Protein AF-A0A6N2JWQ5-F1 (afdb_monomer_lite)

Radius of gyration: 43.94 Å; chains: 1; bounding box: 84×79×154 Å

Foldseek 3Di:
DPPPPDDPVDDVCVLQQNVVQVVDDWLFDDPDDDPVSLVVLQVLLCCQQQQNDDADPVNDPVVLSVCVSVVVAFSLVSSLCVCPDPVVCVQQPVQADLLLSQQSLCCRQLLWGDQAPVSSVVLVVQCVPPNDSSSNCCSSVDPSSCVPANGTTRDHHDLCDDDPPGDPLRNQVSSQQDRHDNDGNRDPPPSNYNRCVVCRVVVHRHDNDGHDPDPPPPPPPPPPPPVLVVCCVVLVAPPDDPPPPPPPPDPDPPCVVVVVVVQVVLCVVQVVDDWLFADDPDDVVSLVVLVVLLCCQQQQLDDDDPVRDPVVLSVCVSVVVAFLLVSSLVVCPDPVVCVQQPPQADLLLSVQSLCCRQVLWGDQAVVSSVVLVVCCVPPNDSVSSVCSSVDPSSCVPANRTTRHHRPLCDDDPPGDVQGVLVSCQCDVGPNDGNSDVPVSNYNRCPSCRLQVHGPDDDDNDRSVVSVCVSPDDPPPDDDDDDDDDPPPVVVVVVVLVVLLVVLVVLLVVLVVLLVVLVVLLVQLCVVVVHPDDLDPPPPPDDPPDDSVVSNVVSVVSSVSSVVSSVSSVVSSVSSVVVVVVVCCVPVVD

Secondary structure (DSSP, 8-state):
-------TT--HHHHHT-HHHHHSPPPB--SS--HHHHHHHHHHHHHHHTTT----GGGS-HHHHHHHHHTSS-HHHHHHHHHHSHHHIIIIITTS-HHHHHHHHHHHHSSS----HHHHHHHHHHHHHHHHHHHHHHHHHSHHHHHHHTTTBPP---TTS--TTS-HHHHHHHHHH---TT--S--TTTTT--SSHHHHTTT-PPP-PPPTT---TT---S--SSHHHHHHHHTT---SS---S--------TTHHHHHHHHHHTTHHHHHS---B--TT--HHHHHHHHHHHHHHHTTT----GGGS-HHHHHHHHTTSS-HHHHHHHHHHSHHHIIIIIITS-HHHHHHHHIIIIISS----HHHHHHHHHHHHHH-HHHHHHHHHTSHHHHHHTTTTBPP---TTS--TTS-HHHHHHHHHH---TT--S--GGGTT--SSHHHHHTT--SS------HHHHHHHHTS----S-----S--SSHHHHHHHHHHHHHHHHHHHHHHHHHHHHHHHHHHHHHHHHTT-------------TT--HHHHHHHHHHHHHHHHHHHHHHHHHHHHHHHHHHHHHHHHS--

Sequence (589 aa):
MVSTFINPLVNPEANLGVSRFDETAPIQLWQNHSESDVDLVIRAAYRQVLGNAHVMESERLTVAESQLKQRDISVREFVRQIALSEQYRARFFEPCPRMRSIELNFKHLLGRAPESAEEMADHAQLLDRGGFEMEINDYIDSDEYHDAFGEDTVPYYRGHKTQTGKKMVGFTHMFQLLRGSASSDKDPKHQNRSRLNSYILRNRPSAIAPLKGAPSQWQRPTAATDVNQLLSKVFGLRSGSPDLSFKPVAPKSANEPERQQQFYEAYQPFKETAPVEFCVGSSDADLEVMIRAVYRQVFGNAHVMESERLTIAESQFKRGELSVREFVRQLAKSDLYRSRFFDSCYRYRAIELNFKHLLGRAPDNFDEMRYHSSVLDNSGFETDIDTYIDSDEYQTAFGEAIVPYYRGLSTQNGQSMLEFTNMFQLLRSASSSDKNLATNNKPQLTRAIVQNSPYGKLKVSDTAAILAEVFKPKTSGIGQIQPWATSANFAAEQALRQTLLDQDLIIESLQKQLADLRPSASIGASYLKNSWQPSVVSVQGDASDSLLQQSDNQIEQIANLQAQIADARRYAAIGDARLNKWRSRVFNS

Structure (mmCIF, N/CA/C/O backbone):
data_AF-A0A6N2JWQ5-F1
#
_entry.id   AF-A0A6N2JWQ5-F1
#
loop_
_atom_site.group_PDB
_atom_site.id
_atom_site.type_symbol
_atom_site.label_atom_id
_atom_site.label_alt_id
_atom_site.label_comp_id
_atom_site.label_asym_id
_atom_site.label_entity_id
_atom_site.label_seq_id
_atom_site.pdbx_PDB_ins_code
_atom_site.Cartn_x
_atom_site.Cartn_y
_atom_site.Cartn_z
_atom_site.occupancy
_atom_site.B_iso_or_equiv
_atom_site.auth_seq_id
_atom_site.auth_comp_id
_atom_site.auth_asym_id
_atom_site.auth_atom_id
_atom_site.pdbx_PDB_model_num
ATOM 1 N N . MET A 1 1 ? 40.362 -28.262 -23.955 1.00 34.50 1 MET A N 1
ATOM 2 C CA . MET A 1 1 ? 38.900 -28.111 -23.806 1.00 34.50 1 MET A CA 1
ATOM 3 C C . MET A 1 1 ? 38.506 -28.659 -22.446 1.00 34.50 1 MET A C 1
ATOM 5 O O . MET A 1 1 ? 38.355 -29.863 -22.298 1.00 34.50 1 MET A O 1
ATOM 9 N N . VAL A 1 2 ? 38.455 -27.797 -21.430 1.00 29.52 2 VAL A N 1
ATOM 10 C CA . VAL A 1 2 ? 37.974 -28.185 -20.098 1.00 29.52 2 VAL A CA 1
ATOM 11 C C . VAL A 1 2 ? 36.460 -28.033 -20.134 1.00 29.52 2 VAL A C 1
ATOM 13 O O . VAL A 1 2 ? 35.951 -26.919 -20.149 1.00 29.52 2 VAL A O 1
ATOM 16 N N . SER A 1 3 ? 35.756 -29.157 -20.242 1.00 33.31 3 SER A N 1
ATOM 17 C CA . SER A 1 3 ? 34.302 -29.208 -20.117 1.00 33.31 3 SER A CA 1
ATOM 18 C C . SER A 1 3 ? 33.945 -29.020 -18.646 1.00 33.31 3 SER A C 1
ATOM 20 O O . SER A 1 3 ? 33.914 -29.979 -17.875 1.00 33.31 3 SER A O 1
ATOM 22 N N . THR A 1 4 ? 33.723 -27.777 -18.231 1.00 35.69 4 THR A N 1
ATOM 23 C CA . THR A 1 4 ? 33.098 -27.470 -16.947 1.00 35.69 4 THR A CA 1
ATOM 24 C C . THR A 1 4 ? 31.643 -27.928 -17.003 1.00 35.69 4 THR A C 1
ATOM 26 O O . THR A 1 4 ? 30.823 -27.349 -17.709 1.00 35.69 4 THR A O 1
ATOM 29 N N . PHE A 1 5 ? 31.315 -28.984 -16.258 1.00 33.91 5 PHE A N 1
ATOM 30 C CA . PHE A 1 5 ? 29.934 -29.335 -15.940 1.00 33.91 5 PHE A CA 1
ATOM 31 C C . PHE A 1 5 ? 29.319 -28.193 -15.117 1.00 33.91 5 PHE A C 1
ATOM 33 O O . PHE A 1 5 ? 29.537 -28.095 -13.911 1.00 33.91 5 PHE A O 1
ATOM 40 N N . ILE A 1 6 ? 28.589 -27.296 -15.781 1.00 38.66 6 ILE A N 1
ATOM 41 C CA . ILE A 1 6 ? 27.821 -26.229 -15.137 1.00 38.66 6 ILE A CA 1
ATOM 42 C C . ILE A 1 6 ? 26.465 -26.818 -14.750 1.00 38.66 6 ILE A C 1
ATOM 44 O O . ILE A 1 6 ? 25.701 -27.277 -15.595 1.00 38.66 6 ILE A O 1
ATOM 48 N N . ASN A 1 7 ? 26.183 -26.833 -13.450 1.00 32.38 7 ASN A N 1
ATOM 49 C CA . ASN A 1 7 ? 24.896 -27.240 -12.904 1.00 32.38 7 ASN A CA 1
ATOM 50 C C . ASN A 1 7 ? 23.816 -26.236 -13.375 1.00 32.38 7 ASN A C 1
ATOM 52 O O . ASN A 1 7 ? 23.900 -25.065 -12.998 1.00 32.38 7 ASN A O 1
ATOM 56 N N . PRO A 1 8 ? 22.802 -26.645 -14.164 1.00 42.97 8 PRO A N 1
ATOM 57 C CA . PRO A 1 8 ? 21.856 -25.728 -14.817 1.00 42.97 8 PRO A CA 1
ATOM 58 C C . PRO A 1 8 ? 20.959 -24.953 -13.841 1.00 42.97 8 PRO A C 1
ATOM 60 O O . PRO A 1 8 ? 20.249 -24.036 -14.243 1.00 42.97 8 PRO A O 1
ATOM 63 N N . LEU A 1 9 ? 20.977 -25.308 -12.554 1.00 41.50 9 LEU A N 1
ATOM 64 C CA . LEU A 1 9 ? 20.151 -24.671 -11.536 1.00 41.50 9 LEU A CA 1
ATOM 65 C C . LEU A 1 9 ? 20.774 -23.382 -10.968 1.00 41.50 9 LEU A C 1
ATOM 67 O O . LEU A 1 9 ? 20.024 -22.545 -10.482 1.00 41.50 9 LEU A O 1
ATOM 71 N N . VAL A 1 10 ? 22.097 -23.173 -11.042 1.00 49.62 10 VAL A N 1
ATOM 72 C CA . VAL A 1 10 ? 22.798 -22.060 -10.355 1.00 49.62 10 VAL A CA 1
ATOM 73 C C . VAL A 1 10 ? 23.472 -21.112 -11.357 1.00 49.62 10 VAL A C 1
ATOM 75 O O . VAL A 1 10 ? 24.680 -20.907 -11.312 1.00 49.62 10 VAL A O 1
ATOM 78 N N . ASN A 1 11 ? 22.707 -20.503 -12.268 1.00 56.25 11 ASN A N 1
ATOM 79 C CA . ASN A 1 11 ? 23.221 -19.400 -13.090 1.00 56.25 11 ASN A CA 1
ATOM 80 C C . ASN A 1 11 ? 22.750 -18.051 -12.512 1.00 56.25 11 ASN A C 1
ATOM 82 O O . ASN A 1 11 ? 21.566 -17.720 -12.634 1.00 56.25 11 ASN A O 1
ATOM 86 N N . PRO A 1 12 ? 23.630 -17.227 -11.897 1.00 62.50 12 PRO A N 1
ATOM 87 C CA . PRO A 1 12 ? 23.254 -15.890 -11.418 1.00 62.50 12 PRO A CA 1
ATOM 88 C C . PRO A 1 12 ? 22.726 -14.993 -12.552 1.00 62.50 12 PRO A C 1
ATOM 90 O O . PRO A 1 12 ? 21.883 -14.128 -12.320 1.00 62.50 12 PRO A O 1
ATOM 93 N N . GLU A 1 13 ? 23.145 -15.259 -13.788 1.00 59.66 13 GLU A N 1
ATOM 94 C CA . GLU A 1 13 ? 22.689 -14.606 -15.020 1.00 59.66 13 GLU A CA 1
ATOM 95 C C . GLU A 1 13 ? 21.200 -14.844 -15.318 1.00 59.66 13 GLU A C 1
ATOM 97 O O . GLU A 1 13 ? 20.513 -13.942 -15.806 1.00 59.66 13 GLU A O 1
ATOM 102 N N . ALA A 1 14 ? 20.668 -16.021 -14.965 1.00 62.78 14 ALA A N 1
ATOM 103 C CA . ALA A 1 14 ? 19.249 -16.336 -15.121 1.00 62.78 14 ALA A CA 1
ATOM 104 C C . ALA A 1 14 ? 18.383 -15.492 -14.167 1.00 62.78 14 ALA A C 1
ATOM 106 O O . ALA A 1 14 ? 17.343 -14.972 -14.566 1.00 62.78 14 ALA A O 1
ATOM 107 N N . ASN A 1 15 ? 18.858 -15.253 -12.936 1.00 65.19 15 ASN A N 1
ATOM 108 C CA . ASN A 1 15 ? 18.175 -14.397 -11.951 1.00 65.19 15 ASN A CA 1
ATOM 109 C C . ASN A 1 15 ? 18.124 -12.918 -12.372 1.00 65.19 15 ASN A C 1
ATOM 111 O O . ASN A 1 15 ? 17.235 -12.171 -11.951 1.00 65.19 15 ASN A O 1
ATOM 115 N N . LEU A 1 16 ? 19.086 -12.496 -13.194 1.00 70.12 16 LEU A N 1
ATOM 116 C CA . LEU A 1 16 ? 19.176 -11.153 -13.765 1.00 70.12 16 LEU A CA 1
ATOM 117 C C . LEU A 1 16 ? 18.479 -11.050 -15.139 1.00 70.12 16 LEU A C 1
ATOM 119 O O . LEU A 1 16 ? 18.297 -9.947 -15.652 1.00 70.12 16 LEU A O 1
ATOM 123 N N . GLY A 1 17 ? 18.054 -12.184 -15.715 1.00 72.44 17 GLY A N 1
ATOM 124 C CA . GLY A 1 17 ? 17.375 -12.302 -17.013 1.00 72.44 17 GLY A CA 1
ATOM 125 C C . GLY A 1 17 ? 18.240 -11.984 -18.222 1.00 72.44 17 GLY A C 1
ATOM 126 O O . GLY A 1 17 ? 17.690 -11.653 -19.278 1.00 72.44 17 GLY A O 1
ATOM 127 N N . VAL A 1 18 ? 19.562 -12.050 -18.062 1.00 77.62 18 VAL A N 1
ATOM 128 C CA . VAL A 1 18 ? 20.530 -11.722 -19.115 1.00 77.62 18 VAL A CA 1
ATOM 129 C C . VAL A 1 18 ? 21.064 -12.944 -19.858 1.00 77.62 18 VAL A C 1
ATOM 131 O O . VAL A 1 18 ? 21.584 -12.775 -20.953 1.00 77.62 18 VAL A O 1
ATOM 134 N N . SER A 1 19 ? 20.832 -14.161 -19.350 1.00 77.88 19 SER A N 1
ATOM 135 C CA . SER A 1 19 ? 21.347 -15.412 -19.938 1.00 77.88 19 SER A CA 1
ATOM 136 C C . SER A 1 19 ? 21.043 -15.560 -21.433 1.00 77.88 19 SER A C 1
ATOM 138 O O . SER A 1 19 ? 21.912 -15.913 -22.223 1.00 77.88 19 SER A O 1
ATOM 140 N N . ARG A 1 20 ? 19.831 -15.187 -21.860 1.00 79.00 20 ARG A N 1
ATOM 141 C CA . ARG A 1 20 ? 19.434 -15.266 -23.273 1.00 79.00 20 ARG A CA 1
ATOM 142 C C . ARG A 1 20 ? 20.288 -14.385 -24.188 1.00 79.00 20 ARG A C 1
ATOM 144 O O . ARG A 1 20 ? 20.441 -14.726 -25.350 1.00 79.00 20 ARG A O 1
ATOM 151 N N . PHE A 1 21 ? 20.806 -13.261 -23.694 1.00 80.31 21 PHE A N 1
ATOM 152 C CA . PHE A 1 21 ? 21.675 -12.385 -24.485 1.00 80.31 21 PHE A CA 1
ATOM 153 C C . PHE A 1 21 ? 23.090 -12.947 -24.627 1.00 80.31 21 PHE A C 1
ATOM 155 O O . PHE A 1 21 ? 23.766 -12.631 -25.599 1.00 80.31 21 PHE A O 1
ATOM 162 N N . ASP A 1 22 ? 23.528 -13.780 -23.681 1.00 76.38 22 ASP A N 1
ATOM 163 C CA . ASP A 1 22 ? 24.846 -14.418 -23.713 1.00 76.38 22 ASP A CA 1
ATOM 164 C C . ASP A 1 22 ? 24.864 -15.663 -24.599 1.00 76.38 22 ASP A C 1
ATOM 166 O O . ASP A 1 22 ? 25.875 -15.958 -25.231 1.00 76.38 22 ASP A O 1
ATOM 170 N N . GLU A 1 23 ? 23.727 -16.348 -24.690 1.00 78.50 23 GLU A N 1
ATOM 171 C CA . GLU A 1 23 ? 23.525 -17.505 -25.563 1.00 78.50 23 GLU A CA 1
ATOM 172 C C . GLU A 1 23 ? 23.331 -17.111 -27.038 1.00 78.50 23 GLU A C 1
ATOM 174 O O . GLU A 1 23 ? 23.655 -17.890 -27.936 1.00 78.50 23 GLU A O 1
ATOM 179 N N . THR A 1 24 ? 22.807 -15.913 -27.319 1.00 77.88 24 THR A N 1
ATOM 180 C CA . THR A 1 24 ? 22.607 -15.439 -28.696 1.00 77.88 24 THR A CA 1
ATOM 181 C C . THR A 1 24 ? 23.866 -14.783 -29.245 1.00 77.88 24 THR A C 1
ATOM 183 O O . THR A 1 24 ? 24.265 -13.715 -28.782 1.00 77.88 24 THR A O 1
ATOM 186 N N . ALA A 1 25 ? 24.452 -15.381 -30.282 1.00 83.50 25 ALA A N 1
ATOM 187 C CA . ALA A 1 25 ? 25.517 -14.749 -31.053 1.00 83.50 25 ALA A CA 1
ATOM 188 C C . ALA A 1 25 ? 25.023 -13.448 -31.726 1.00 83.50 25 ALA A C 1
ATOM 190 O O . ALA A 1 25 ? 23.840 -13.354 -32.078 1.00 83.50 25 ALA A O 1
ATOM 191 N N . PRO A 1 26 ? 25.904 -12.448 -31.915 1.00 86.88 26 PRO A N 1
ATOM 192 C CA . PRO A 1 26 ? 25.552 -11.222 -32.621 1.00 86.88 26 PRO A CA 1
ATOM 193 C C . PRO A 1 26 ? 25.086 -11.540 -34.046 1.00 86.88 26 PRO A C 1
ATOM 195 O O . PRO A 1 26 ? 25.704 -12.334 -34.756 1.00 86.88 26 PRO A O 1
ATOM 198 N N . ILE A 1 27 ? 23.978 -10.921 -34.454 1.00 90.00 27 ILE A N 1
ATOM 199 C CA . ILE A 1 27 ? 23.373 -11.130 -35.771 1.00 90.00 27 ILE A CA 1
ATOM 200 C C . ILE A 1 27 ? 24.045 -10.168 -36.752 1.00 90.00 27 ILE A C 1
ATOM 202 O O . ILE A 1 27 ? 23.968 -8.949 -36.588 1.00 90.00 27 ILE A O 1
ATOM 206 N N . GLN A 1 28 ? 24.712 -10.734 -37.753 1.00 89.25 28 GLN A N 1
ATOM 207 C CA . GLN A 1 28 ? 25.483 -10.016 -38.766 1.00 89.25 28 GLN A CA 1
ATOM 208 C C . GLN A 1 28 ? 24.945 -10.324 -40.157 1.00 89.25 28 GLN A C 1
ATOM 210 O O . GLN A 1 28 ? 24.523 -11.453 -40.410 1.00 89.25 28 GLN A O 1
ATOM 215 N N . LEU A 1 29 ? 24.997 -9.332 -41.045 1.00 87.31 29 LEU A N 1
ATOM 216 C CA . LEU A 1 29 ? 24.665 -9.475 -42.456 1.00 87.31 29 LEU A CA 1
ATOM 217 C C . LEU A 1 29 ? 25.938 -9.739 -43.286 1.00 87.31 29 LEU A C 1
ATOM 219 O O . LEU A 1 29 ? 26.639 -8.832 -43.707 1.00 87.31 29 LEU A O 1
ATOM 223 N N . TRP A 1 30 ? 26.235 -11.008 -43.533 1.00 80.25 30 TRP A N 1
ATOM 224 C CA . TRP A 1 30 ? 27.288 -11.509 -44.414 1.00 80.25 30 TRP A CA 1
ATOM 225 C C . TRP A 1 30 ? 26.936 -11.383 -45.908 1.00 80.25 30 TRP A C 1
ATOM 227 O O . TRP A 1 30 ? 25.782 -11.264 -46.325 1.00 80.25 30 TRP A O 1
ATOM 237 N N . GLN A 1 31 ? 27.954 -11.509 -46.762 1.00 76.88 31 GLN A N 1
ATOM 238 C CA . GLN A 1 31 ? 27.819 -11.335 -48.212 1.00 76.88 31 GLN A CA 1
ATOM 239 C C . GLN A 1 31 ? 26.945 -12.397 -48.916 1.00 76.88 31 GLN A C 1
ATOM 241 O O . GLN A 1 31 ? 26.410 -12.099 -49.979 1.00 76.88 31 GLN A O 1
ATOM 246 N N . ASN A 1 32 ? 26.692 -13.580 -48.342 1.00 74.62 32 ASN A N 1
ATOM 247 C CA . ASN A 1 32 ? 25.934 -14.668 -48.997 1.00 74.62 32 ASN A CA 1
ATOM 248 C C . ASN A 1 32 ? 24.755 -15.165 -48.137 1.00 74.62 32 ASN A C 1
ATOM 250 O O . ASN A 1 32 ? 24.790 -16.285 -47.632 1.00 74.62 32 ASN A O 1
ATOM 254 N N . HIS A 1 33 ? 23.722 -14.339 -47.954 1.00 72.94 33 HIS A N 1
ATOM 255 C CA . HIS A 1 33 ? 22.565 -14.672 -47.114 1.00 72.94 33 HIS A CA 1
ATOM 256 C C . HIS A 1 33 ? 21.334 -15.138 -47.886 1.00 72.94 33 HIS A C 1
ATOM 258 O O . HIS A 1 33 ? 21.075 -14.685 -48.999 1.00 72.94 33 HIS A O 1
ATOM 264 N N . SER A 1 34 ? 20.550 -15.995 -47.228 1.00 86.00 34 SER A N 1
ATOM 265 C CA . SER A 1 34 ? 19.170 -16.306 -47.605 1.00 86.00 34 SER A CA 1
ATOM 266 C C . SER A 1 34 ? 18.250 -15.121 -47.280 1.00 86.00 34 SER A C 1
ATOM 268 O O . SER A 1 34 ? 18.492 -14.389 -46.319 1.00 86.00 34 SER A O 1
ATOM 270 N N . GLU A 1 35 ? 17.147 -14.960 -48.017 1.00 86.50 35 GLU A N 1
ATOM 271 C CA . GLU A 1 35 ? 16.102 -13.966 -47.704 1.00 86.50 35 GLU A CA 1
ATOM 272 C C . GLU A 1 35 ? 15.582 -14.109 -46.262 1.00 86.50 35 GLU A C 1
ATOM 274 O O . GLU A 1 35 ? 15.281 -13.117 -45.598 1.00 86.50 35 GLU A O 1
ATOM 279 N N . SER A 1 36 ? 15.562 -15.342 -45.740 1.00 88.31 36 SER A N 1
ATOM 280 C CA . SER A 1 36 ? 15.205 -15.631 -44.348 1.00 88.31 36 SER A CA 1
ATOM 281 C C . SER A 1 36 ? 16.132 -14.964 -43.332 1.00 88.31 36 SER A C 1
ATOM 283 O O . SER A 1 36 ? 15.681 -14.566 -42.260 1.00 88.31 36 SER A O 1
ATOM 285 N N . ASP A 1 37 ? 17.419 -14.843 -43.652 1.00 89.44 37 ASP A N 1
ATOM 286 C CA . ASP A 1 37 ? 18.421 -14.289 -42.742 1.00 89.44 37 ASP A CA 1
ATOM 287 C C . ASP A 1 37 ? 18.315 -12.765 -42.704 1.00 89.44 37 ASP A C 1
ATOM 289 O O . ASP A 1 37 ? 18.398 -12.162 -41.634 1.00 89.44 37 ASP A O 1
ATOM 293 N N . VAL A 1 38 ? 18.034 -12.142 -43.853 1.00 91.19 38 VAL A N 1
ATOM 294 C CA . VAL A 1 38 ? 17.739 -10.704 -43.935 1.00 91.19 38 VAL A CA 1
ATOM 295 C C . VAL A 1 38 ? 16.487 -10.373 -43.121 1.00 91.19 38 VAL A C 1
ATOM 297 O O . VAL A 1 38 ? 16.479 -9.413 -42.354 1.00 91.19 38 VAL A O 1
ATOM 300 N N . ASP A 1 39 ? 15.447 -11.205 -43.198 1.00 92.25 39 ASP A N 1
ATOM 301 C CA . ASP A 1 39 ? 14.250 -11.036 -42.371 1.00 92.25 39 ASP A CA 1
ATOM 302 C C . ASP A 1 39 ? 14.549 -11.187 -40.864 1.00 92.25 39 ASP A C 1
ATOM 304 O O . ASP A 1 39 ? 13.935 -10.499 -40.041 1.00 92.25 39 ASP A O 1
ATOM 308 N N . LEU A 1 40 ? 15.498 -12.047 -40.469 1.00 92.44 40 LEU A N 1
ATOM 309 C CA . LEU A 1 40 ? 15.961 -12.142 -39.078 1.00 92.44 40 LEU A CA 1
ATOM 310 C C . LEU A 1 40 ? 16.704 -10.876 -38.635 1.00 92.44 40 LEU A C 1
ATOM 312 O O . LEU A 1 40 ? 16.440 -10.391 -37.533 1.00 92.44 40 LEU A O 1
ATOM 316 N N . VAL A 1 41 ? 17.569 -10.319 -39.488 1.00 93.88 41 VAL A N 1
ATOM 317 C CA . VAL A 1 41 ? 18.263 -9.038 -39.259 1.00 93.88 41 VAL A CA 1
ATOM 318 C C . VAL A 1 41 ? 17.248 -7.912 -39.063 1.00 93.88 41 VAL A C 1
ATOM 320 O O . VAL A 1 41 ? 17.322 -7.193 -38.068 1.00 93.88 41 VAL A O 1
ATOM 323 N N . ILE A 1 42 ? 16.244 -7.812 -39.941 1.00 93.94 42 ILE A N 1
ATOM 324 C CA . ILE A 1 42 ? 15.177 -6.803 -39.855 1.00 93.94 42 ILE A CA 1
ATOM 325 C C . ILE A 1 42 ? 14.434 -6.917 -38.518 1.00 93.94 42 ILE A C 1
ATOM 327 O O . ILE A 1 42 ? 14.283 -5.933 -37.789 1.00 93.94 42 ILE A O 1
ATOM 331 N N . ARG A 1 43 ? 13.999 -8.129 -38.149 1.00 92.25 43 ARG A N 1
ATOM 332 C CA . ARG A 1 43 ? 13.290 -8.365 -36.880 1.00 92.25 43 ARG A CA 1
ATOM 333 C C . ARG A 1 43 ? 14.164 -8.045 -35.669 1.00 92.25 43 ARG A C 1
ATOM 335 O O . ARG A 1 43 ? 13.663 -7.484 -34.694 1.00 92.25 43 ARG A O 1
ATOM 342 N N . ALA A 1 44 ? 15.446 -8.400 -35.712 1.00 92.44 44 ALA A N 1
ATOM 343 C CA . ALA A 1 44 ? 16.392 -8.106 -34.644 1.00 92.44 44 ALA A CA 1
ATOM 344 C C . ALA A 1 44 ? 16.625 -6.596 -34.491 1.00 92.44 44 ALA A C 1
ATOM 346 O O . ALA A 1 44 ? 16.571 -6.095 -33.367 1.00 92.44 44 ALA A O 1
ATOM 347 N N . ALA A 1 45 ? 16.790 -5.868 -35.599 1.00 94.38 45 ALA A N 1
ATOM 348 C CA . ALA A 1 45 ? 16.971 -4.419 -35.607 1.00 94.38 45 ALA A CA 1
ATOM 349 C C . ALA A 1 45 ? 15.757 -3.695 -35.010 1.00 94.38 45 ALA A C 1
ATOM 351 O O . ALA A 1 45 ? 15.912 -2.892 -34.090 1.00 94.38 45 ALA A O 1
ATOM 352 N N . TYR A 1 46 ? 14.536 -4.054 -35.426 1.00 94.38 46 TYR A N 1
ATOM 353 C CA . TYR A 1 46 ? 13.323 -3.506 -34.813 1.00 94.38 46 TYR A CA 1
ATOM 354 C C . TYR A 1 46 ? 13.216 -3.837 -33.327 1.00 94.38 46 TYR A C 1
ATOM 356 O O . TYR A 1 46 ? 12.889 -2.964 -32.523 1.00 94.38 46 TYR A O 1
ATOM 364 N N . ARG A 1 47 ? 13.516 -5.081 -32.933 1.00 91.75 47 ARG A N 1
ATOM 365 C CA . ARG A 1 47 ? 13.457 -5.495 -31.526 1.00 91.75 47 ARG A CA 1
ATOM 366 C C . ARG A 1 47 ? 14.432 -4.703 -30.657 1.00 91.75 47 ARG A C 1
ATOM 368 O O . ARG A 1 47 ? 14.074 -4.339 -29.538 1.00 91.75 47 ARG A O 1
ATOM 375 N N . GLN A 1 48 ? 15.634 -4.449 -31.159 1.00 92.38 48 GLN A N 1
ATOM 376 C CA . GLN A 1 48 ? 16.662 -3.699 -30.452 1.00 92.38 48 GLN A CA 1
ATOM 377 C C . GLN A 1 48 ? 16.297 -2.214 -30.336 1.00 92.38 48 GLN A C 1
ATOM 379 O O . GLN A 1 48 ? 16.210 -1.680 -29.222 1.00 92.38 48 GLN A O 1
ATOM 384 N N . VAL A 1 49 ? 16.070 -1.558 -31.480 1.00 94.56 49 VAL A N 1
ATOM 385 C CA . VAL A 1 49 ? 15.880 -0.104 -31.557 1.00 94.56 49 VAL A CA 1
ATOM 386 C C . VAL A 1 49 ? 14.563 0.297 -30.901 1.00 94.56 49 VAL A C 1
ATOM 388 O O . VAL A 1 49 ? 14.530 1.240 -30.124 1.00 94.56 49 VAL A O 1
ATOM 391 N N . LEU A 1 50 ? 13.483 -0.466 -31.098 1.00 92.12 50 LEU A N 1
ATOM 392 C CA . LEU A 1 50 ? 12.185 -0.166 -30.485 1.00 92.12 50 LEU A CA 1
ATOM 393 C C . LEU A 1 50 ? 11.998 -0.779 -29.087 1.00 92.12 50 LEU A C 1
ATOM 395 O O . LEU A 1 50 ? 10.870 -0.860 -28.594 1.00 92.12 50 LEU A O 1
ATOM 399 N N . GLY A 1 51 ? 13.073 -1.223 -28.427 1.00 86.62 51 GLY A N 1
ATOM 400 C CA . GLY A 1 51 ? 13.032 -1.619 -27.015 1.00 86.62 51 GLY A CA 1
ATOM 401 C C . GLY A 1 51 ? 12.088 -2.778 -26.716 1.00 86.62 51 GLY A C 1
ATOM 402 O O . GLY A 1 51 ? 11.349 -2.739 -25.726 1.00 86.62 51 GLY A O 1
ATOM 403 N N . ASN A 1 52 ? 12.069 -3.781 -27.599 1.00 87.88 52 ASN A N 1
ATOM 404 C CA . ASN A 1 52 ? 11.205 -4.959 -27.523 1.00 87.88 52 ASN A CA 1
ATOM 405 C C . ASN A 1 52 ? 9.700 -4.612 -27.453 1.00 87.88 52 ASN A C 1
ATOM 407 O O . ASN A 1 52 ? 8.907 -5.339 -26.855 1.00 87.88 52 ASN A O 1
ATOM 411 N N . ALA A 1 53 ? 9.299 -3.471 -28.020 1.00 84.00 53 ALA A N 1
ATOM 412 C CA . ALA A 1 53 ? 7.899 -3.132 -28.223 1.00 84.00 53 ALA A CA 1
ATOM 413 C C . ALA A 1 53 ? 7.332 -3.881 -29.437 1.00 84.00 53 ALA A C 1
ATOM 415 O O . ALA A 1 53 ? 8.029 -4.116 -30.423 1.00 84.00 53 ALA A O 1
ATOM 416 N N . HIS A 1 54 ? 6.046 -4.221 -29.384 1.00 83.56 54 HIS A N 1
ATOM 417 C CA . HIS A 1 54 ? 5.351 -4.765 -30.546 1.00 83.56 54 HIS A CA 1
ATOM 418 C C . HIS A 1 54 ? 5.267 -3.702 -31.653 1.00 83.56 54 HIS A C 1
ATOM 420 O O . HIS A 1 54 ? 4.970 -2.532 -31.383 1.00 83.56 54 HIS A O 1
ATOM 426 N N . VAL A 1 55 ? 5.573 -4.121 -32.880 1.00 85.88 55 VAL A N 1
ATOM 427 C CA . VAL A 1 55 ? 5.518 -3.299 -34.094 1.00 85.88 55 VAL A CA 1
ATOM 428 C C . VAL A 1 55 ? 4.374 -3.827 -34.942 1.00 85.88 55 VAL A C 1
ATOM 430 O O . VAL A 1 55 ? 4.332 -5.023 -35.237 1.00 85.88 55 VAL A O 1
ATOM 433 N N . MET A 1 56 ? 3.432 -2.957 -35.287 1.00 88.25 56 MET A N 1
ATOM 434 C CA . MET A 1 56 ? 2.318 -3.305 -36.170 1.00 88.25 56 MET A CA 1
ATOM 435 C C . MET A 1 56 ? 2.787 -3.307 -37.629 1.00 88.25 56 MET A C 1
ATOM 437 O O . MET A 1 56 ? 3.752 -2.630 -37.969 1.00 88.25 56 MET A O 1
ATOM 441 N N . GLU A 1 57 ? 2.096 -4.014 -38.524 1.00 88.12 57 GLU A N 1
ATOM 442 C CA . GLU A 1 57 ? 2.476 -4.055 -39.949 1.00 88.12 57 GLU A CA 1
ATOM 443 C C . GLU A 1 57 ? 2.470 -2.668 -40.605 1.00 88.12 57 GLU A C 1
ATOM 445 O O . GLU A 1 57 ? 3.364 -2.358 -41.386 1.00 88.12 57 GLU A O 1
ATOM 450 N N . SER A 1 58 ? 1.528 -1.801 -40.223 1.00 87.62 58 SER A N 1
ATOM 451 C CA . SER A 1 58 ? 1.464 -0.407 -40.682 1.00 87.62 58 SER A CA 1
ATOM 452 C C . SER A 1 58 ? 2.602 0.466 -40.153 1.00 87.62 58 SER A C 1
ATOM 454 O O . SER A 1 58 ? 2.862 1.533 -40.695 1.00 87.62 58 SER A O 1
ATOM 456 N N . GLU A 1 59 ? 3.251 0.045 -39.067 1.00 86.75 59 GLU A N 1
ATOM 457 C CA . GLU A 1 59 ? 4.404 0.730 -38.488 1.00 86.75 59 GLU A CA 1
ATOM 458 C C . GLU A 1 59 ? 5.722 0.223 -39.107 1.00 86.75 59 GLU A C 1
ATOM 460 O O . GLU A 1 59 ? 6.798 0.684 -38.756 1.00 86.75 59 GLU A O 1
ATOM 465 N N . ARG A 1 60 ? 5.714 -0.724 -40.045 1.00 91.25 60 ARG A N 1
ATOM 466 C CA . ARG A 1 60 ? 6.969 -1.183 -40.654 1.00 91.25 60 ARG A CA 1
ATOM 467 C C . ARG A 1 60 ? 7.431 -0.222 -41.745 1.00 91.25 60 ARG A C 1
ATOM 469 O O . ARG A 1 60 ? 6.638 0.260 -42.549 1.00 91.25 60 ARG A O 1
ATOM 476 N N . LEU A 1 61 ? 8.737 0.035 -41.794 1.00 92.94 61 LEU A N 1
ATOM 477 C CA . LEU A 1 61 ? 9.360 0.891 -42.805 1.00 92.94 61 LEU A CA 1
ATOM 478 C C . LEU A 1 61 ? 9.648 0.064 -44.064 1.00 92.94 61 LEU A C 1
ATOM 480 O O . LEU A 1 61 ? 10.778 -0.346 -44.312 1.00 92.94 61 LEU A O 1
ATOM 484 N N . THR A 1 62 ? 8.616 -0.191 -44.866 1.00 93.00 62 THR A N 1
ATOM 485 C CA . THR A 1 62 ? 8.687 -1.082 -46.042 1.00 93.00 62 THR A CA 1
ATOM 486 C C . THR A 1 62 ? 9.740 -0.666 -47.072 1.00 93.00 62 THR A C 1
ATOM 488 O O . THR A 1 62 ? 10.378 -1.526 -47.682 1.00 93.00 62 THR A O 1
ATOM 491 N N . VAL A 1 63 ? 9.961 0.642 -47.247 1.00 95.06 63 VAL A N 1
ATOM 492 C CA . VAL A 1 63 ? 10.990 1.186 -48.149 1.00 95.06 63 VAL A CA 1
ATOM 493 C C . VAL A 1 63 ? 12.389 0.815 -47.657 1.00 95.06 63 VAL A C 1
ATOM 495 O O . VAL A 1 63 ? 13.162 0.227 -48.409 1.00 95.06 63 VAL A O 1
ATOM 498 N N . ALA A 1 64 ? 12.677 1.081 -46.382 1.00 94.31 64 ALA A N 1
ATOM 499 C CA . ALA A 1 64 ? 13.951 0.762 -45.745 1.00 94.31 64 ALA A CA 1
ATOM 500 C C . ALA A 1 64 ? 14.225 -0.753 -45.752 1.00 94.31 64 ALA A C 1
ATOM 502 O O . ALA A 1 64 ? 15.330 -1.199 -46.051 1.00 94.31 64 ALA A O 1
ATOM 503 N N . GLU A 1 65 ? 13.197 -1.568 -45.491 1.00 94.62 65 GLU A N 1
ATOM 504 C CA . GLU A 1 65 ? 13.304 -3.029 -45.566 1.00 94.62 65 GLU A CA 1
ATOM 505 C C . GLU A 1 65 ? 13.641 -3.511 -46.983 1.00 94.62 65 GLU A C 1
ATOM 507 O O . GLU A 1 65 ? 14.463 -4.410 -47.152 1.00 94.62 65 GLU A O 1
ATOM 512 N N . SER A 1 66 ? 13.028 -2.909 -48.005 1.00 94.44 66 SER A N 1
ATOM 513 C CA . SER A 1 66 ? 13.288 -3.259 -49.406 1.00 94.44 66 SER A CA 1
ATOM 514 C C . SER A 1 66 ? 14.707 -2.876 -49.825 1.00 94.44 66 SER A C 1
ATOM 516 O O . SER A 1 66 ? 15.387 -3.683 -50.453 1.00 94.44 66 SER A O 1
ATOM 518 N N . GLN A 1 67 ? 15.177 -1.694 -49.414 1.00 94.38 67 GLN A N 1
ATOM 519 C CA . GLN A 1 67 ? 16.550 -1.240 -49.648 1.00 94.38 67 GLN A CA 1
ATOM 520 C C . GLN A 1 67 ? 17.576 -2.167 -48.982 1.00 94.38 67 GLN A C 1
ATOM 522 O O . GLN A 1 67 ? 18.578 -2.518 -49.601 1.00 94.38 67 GLN A O 1
ATOM 527 N N . LEU A 1 68 ? 17.316 -2.632 -47.752 1.00 92.31 68 LEU A N 1
ATOM 528 C CA . LEU A 1 68 ? 18.191 -3.593 -47.071 1.00 92.31 68 LEU A CA 1
ATOM 529 C C . LEU A 1 68 ? 18.198 -4.954 -47.791 1.00 92.31 68 LEU A C 1
ATOM 531 O O . LEU A 1 68 ? 19.254 -5.561 -47.959 1.00 92.31 68 LEU A O 1
ATOM 535 N N . LYS A 1 69 ? 17.034 -5.428 -48.259 1.00 91.19 69 LYS A N 1
ATOM 536 C CA . LYS A 1 69 ? 16.919 -6.674 -49.042 1.00 91.19 69 LYS A CA 1
ATOM 537 C C . LYS A 1 69 ? 17.678 -6.601 -50.366 1.00 91.19 69 LYS A C 1
ATOM 539 O O . LYS A 1 69 ? 18.291 -7.586 -50.765 1.00 91.19 69 LYS A O 1
ATOM 544 N N . GLN A 1 70 ? 17.659 -5.437 -51.011 1.00 90.38 70 GLN A N 1
ATOM 545 C CA . GLN A 1 70 ? 18.397 -5.156 -52.247 1.00 90.38 70 GLN A CA 1
ATOM 546 C C . GLN A 1 70 ? 19.882 -4.850 -52.004 1.00 90.38 70 GLN A C 1
ATOM 548 O O . GLN A 1 70 ? 20.671 -4.926 -52.941 1.00 90.38 70 GLN A O 1
ATOM 553 N N . ARG A 1 71 ? 20.270 -4.609 -50.742 1.00 85.94 71 ARG A N 1
ATOM 554 C CA . ARG A 1 71 ? 21.617 -4.216 -50.291 1.00 85.94 71 ARG A CA 1
ATOM 555 C C . ARG A 1 71 ? 22.070 -2.841 -50.773 1.00 85.94 71 ARG A C 1
ATOM 557 O O . ARG A 1 71 ? 23.267 -2.581 -50.859 1.00 85.94 71 ARG A O 1
ATOM 564 N N . ASP A 1 72 ? 21.119 -1.950 -51.018 1.00 91.56 72 ASP A N 1
ATOM 565 C CA . ASP A 1 72 ? 21.414 -0.547 -51.313 1.00 91.56 72 ASP A CA 1
ATOM 566 C C . ASP A 1 72 ? 21.876 0.207 -50.057 1.00 91.56 72 ASP A C 1
ATOM 568 O O . ASP A 1 72 ? 22.578 1.213 -50.148 1.00 91.56 72 ASP A O 1
ATOM 572 N N . ILE A 1 73 ? 21.485 -0.288 -48.877 1.00 93.81 73 ILE A N 1
ATOM 573 C CA . ILE A 1 73 ? 21.837 0.274 -47.571 1.00 93.81 73 ILE A CA 1
ATOM 574 C C . ILE A 1 73 ? 22.488 -0.781 -46.672 1.00 93.81 73 ILE A C 1
ATOM 576 O O . ILE A 1 73 ? 22.154 -1.967 -46.739 1.00 93.81 73 ILE A O 1
ATOM 580 N N . SER A 1 74 ? 23.392 -0.337 -45.797 1.00 94.12 74 SER A N 1
ATOM 581 C CA . SER A 1 74 ? 23.986 -1.177 -44.752 1.00 94.12 74 SER A CA 1
ATOM 582 C C . SER A 1 74 ? 23.055 -1.324 -43.546 1.00 94.12 74 SER A C 1
ATOM 584 O O . SER A 1 74 ? 22.081 -0.581 -43.389 1.00 94.12 74 SER A O 1
ATOM 586 N N . VAL A 1 75 ? 23.362 -2.264 -42.645 1.00 95.00 75 VAL A N 1
ATOM 587 C CA . VAL A 1 75 ? 22.584 -2.452 -41.407 1.00 95.00 75 VAL A CA 1
ATOM 588 C C . VAL A 1 75 ? 22.655 -1.201 -40.529 1.00 95.00 75 VAL A C 1
ATOM 590 O O . VAL A 1 75 ? 21.649 -0.818 -39.934 1.00 95.00 75 VAL A O 1
ATOM 593 N N . ARG A 1 76 ? 23.804 -0.512 -40.498 1.00 95.44 76 ARG A N 1
ATOM 594 C CA . ARG A 1 76 ? 23.949 0.787 -39.819 1.00 95.44 76 ARG A CA 1
ATOM 595 C C . ARG A 1 76 ? 22.981 1.833 -40.370 1.00 95.44 76 ARG A C 1
ATOM 597 O O . ARG A 1 76 ? 22.298 2.494 -39.591 1.00 95.44 76 ARG A O 1
ATOM 604 N N . GLU A 1 77 ? 22.906 1.974 -41.691 1.00 95.38 77 GLU A N 1
ATOM 605 C CA . GLU A 1 77 ? 21.997 2.936 -42.323 1.00 95.38 77 GLU A CA 1
ATOM 606 C C . GLU A 1 77 ? 20.531 2.564 -42.079 1.00 95.38 77 GLU A C 1
ATOM 608 O O . GLU A 1 77 ? 19.702 3.417 -41.775 1.00 95.38 77 GLU A O 1
ATOM 613 N N . PHE A 1 78 ? 20.213 1.272 -42.102 1.00 96.31 78 PHE A N 1
ATOM 614 C CA . PHE A 1 78 ? 18.881 0.795 -41.752 1.00 96.31 78 PHE A CA 1
ATOM 615 C C . PHE A 1 78 ? 18.505 1.123 -40.296 1.00 96.31 78 PHE A C 1
ATOM 617 O O . PHE A 1 78 ? 17.407 1.613 -40.032 1.00 96.31 78 PHE A O 1
ATOM 624 N N . VAL A 1 79 ? 19.424 0.932 -39.342 1.00 96.75 79 VAL A N 1
ATOM 625 C CA . VAL A 1 79 ? 19.235 1.333 -37.935 1.00 96.75 79 VAL A CA 1
ATOM 626 C C . VAL A 1 79 ? 19.042 2.845 -37.812 1.00 96.75 79 VAL A C 1
ATOM 628 O O . VAL A 1 79 ? 18.158 3.276 -37.067 1.00 96.75 79 VAL A O 1
ATOM 631 N N . ARG A 1 80 ? 19.801 3.645 -38.572 1.00 96.56 80 ARG A N 1
ATOM 632 C CA . ARG A 1 80 ? 19.650 5.107 -38.642 1.00 96.56 80 ARG A CA 1
ATOM 633 C C . ARG A 1 80 ? 18.246 5.501 -39.089 1.00 96.56 80 ARG A C 1
ATOM 635 O O . ARG A 1 80 ? 17.592 6.284 -38.405 1.00 96.56 80 ARG A O 1
ATOM 642 N N . GLN A 1 81 ? 17.739 4.899 -40.161 1.00 96.19 81 GLN A N 1
ATOM 643 C CA . GLN A 1 81 ? 16.384 5.162 -40.653 1.00 96.19 81 GLN A CA 1
ATOM 644 C C . GLN A 1 81 ? 15.294 4.759 -39.641 1.00 96.19 81 GLN A C 1
ATOM 646 O O . GLN A 1 81 ? 14.310 5.482 -39.484 1.00 96.19 81 GLN A O 1
ATOM 651 N N . ILE A 1 82 ? 15.467 3.653 -38.900 1.00 95.69 82 ILE A N 1
ATOM 652 C CA . ILE A 1 82 ? 14.530 3.276 -37.824 1.00 95.69 82 ILE A CA 1
ATOM 653 C C . ILE A 1 82 ? 14.573 4.296 -36.681 1.00 95.69 82 ILE A C 1
ATOM 655 O O . ILE A 1 82 ? 13.521 4.693 -36.177 1.00 95.69 82 ILE A O 1
ATOM 659 N N . ALA A 1 83 ? 15.762 4.724 -36.262 1.00 95.38 83 ALA A N 1
ATOM 660 C CA . ALA A 1 83 ? 15.928 5.651 -35.148 1.00 95.38 83 ALA A CA 1
ATOM 661 C C . ALA A 1 83 ? 15.380 7.055 -35.475 1.00 95.38 83 ALA A C 1
ATOM 663 O O . ALA A 1 83 ? 14.722 7.666 -34.635 1.00 95.38 83 ALA A O 1
ATOM 664 N N . LEU A 1 84 ? 15.572 7.529 -36.711 1.00 95.69 84 LEU A N 1
ATOM 665 C CA . LEU A 1 84 ? 15.036 8.806 -37.201 1.00 95.69 84 LEU A CA 1
ATOM 666 C C . LEU A 1 84 ? 13.530 8.769 -37.509 1.00 95.69 84 LEU A C 1
ATOM 668 O O . LEU A 1 84 ? 12.922 9.812 -37.742 1.00 95.69 84 LEU A O 1
ATOM 672 N N . SER A 1 85 ? 12.907 7.590 -37.506 1.00 94.50 85 SER A N 1
ATOM 673 C CA . SER A 1 85 ? 11.487 7.452 -37.820 1.00 94.50 85 SER A CA 1
ATOM 674 C C . SER A 1 85 ? 10.579 8.193 -36.831 1.00 94.50 85 SER A C 1
ATOM 676 O O . SER A 1 85 ? 10.837 8.275 -35.624 1.00 94.50 85 SER A O 1
ATOM 678 N N . GLU A 1 86 ? 9.426 8.645 -37.327 1.00 92.00 86 GLU A N 1
ATOM 679 C CA . GLU A 1 86 ? 8.383 9.258 -36.493 1.00 92.00 86 GLU A CA 1
ATOM 680 C C . GLU A 1 86 ? 7.896 8.318 -35.379 1.00 92.00 86 GLU A C 1
ATOM 682 O O . GLU A 1 86 ? 7.491 8.761 -34.308 1.00 92.00 86 GLU A O 1
ATOM 687 N N . GLN A 1 87 ? 7.982 7.005 -35.589 1.00 90.75 87 GLN A N 1
ATOM 688 C CA . GLN A 1 87 ? 7.537 6.003 -34.622 1.00 90.75 87 GLN A CA 1
ATOM 689 C C . GLN A 1 87 ? 8.457 5.923 -33.411 1.00 90.75 87 GLN A C 1
ATOM 691 O O . GLN A 1 87 ? 7.983 5.820 -32.277 1.00 90.75 87 GLN A O 1
ATOM 696 N N . TYR A 1 88 ? 9.771 5.965 -33.640 1.00 93.19 88 TYR A N 1
ATOM 697 C CA . TYR A 1 88 ? 10.735 6.020 -32.551 1.00 93.19 88 TYR A CA 1
ATOM 698 C C . TYR A 1 88 ? 10.556 7.329 -31.771 1.00 93.19 88 TYR A C 1
ATOM 700 O O . TYR A 1 88 ? 10.448 7.313 -30.541 1.00 93.19 88 TYR A O 1
ATOM 708 N N . ARG A 1 89 ? 10.402 8.448 -32.490 1.00 93.44 89 ARG A N 1
ATOM 709 C CA . ARG A 1 89 ? 10.149 9.776 -31.916 1.00 93.44 89 ARG A CA 1
ATOM 710 C C . ARG A 1 89 ? 8.886 9.815 -31.042 1.00 93.44 89 ARG A C 1
ATOM 712 O O . ARG A 1 89 ? 8.964 10.204 -29.876 1.00 93.44 89 ARG A O 1
ATOM 719 N N . ALA A 1 90 ? 7.751 9.337 -31.545 1.00 91.75 90 ALA A N 1
ATOM 720 C CA . ALA A 1 90 ? 6.480 9.317 -30.815 1.00 91.75 90 ALA A CA 1
ATOM 721 C C . ALA A 1 90 ? 6.506 8.411 -29.567 1.00 91.75 90 ALA A C 1
ATOM 723 O O . ALA A 1 90 ? 5.751 8.622 -28.618 1.00 91.75 90 ALA A O 1
ATOM 724 N N . ARG A 1 91 ? 7.366 7.381 -29.542 1.00 88.81 91 ARG A N 1
ATOM 725 C CA . ARG A 1 91 ? 7.465 6.437 -28.414 1.00 88.81 91 ARG A CA 1
ATOM 726 C C . ARG A 1 91 ? 8.449 6.885 -27.340 1.00 88.81 91 ARG A C 1
ATOM 728 O O . ARG A 1 91 ? 8.136 6.755 -26.157 1.00 88.81 91 ARG A O 1
ATOM 735 N N . PHE A 1 92 ? 9.628 7.364 -27.733 1.00 90.12 92 PHE A N 1
ATOM 736 C CA . PHE A 1 92 ? 10.751 7.555 -26.810 1.00 90.12 92 PHE A CA 1
ATOM 737 C C . PHE A 1 92 ? 11.208 8.999 -26.653 1.00 90.12 92 PHE A C 1
ATOM 739 O O . PHE A 1 92 ? 11.904 9.281 -25.678 1.00 90.12 92 PHE A O 1
ATOM 746 N N . PHE A 1 93 ? 10.808 9.902 -27.550 1.00 91.19 93 PHE A N 1
ATOM 747 C CA . PHE A 1 93 ? 11.181 11.312 -27.485 1.00 91.19 93 PHE A CA 1
ATOM 748 C C . PHE A 1 93 ? 10.034 12.179 -26.958 1.00 91.19 93 PHE A C 1
ATOM 750 O O . PHE A 1 93 ? 10.179 12.817 -25.923 1.00 91.19 93 PHE A O 1
ATOM 757 N N . GLU A 1 94 ? 8.865 12.149 -27.601 1.00 91.31 94 GLU A N 1
ATOM 758 C CA . GLU A 1 94 ? 7.740 13.034 -27.254 1.00 91.31 94 GLU A CA 1
ATOM 759 C C . GLU A 1 94 ? 7.148 12.810 -25.849 1.00 91.31 94 GLU A C 1
ATOM 761 O O . GLU A 1 94 ? 6.952 13.787 -25.123 1.00 91.31 94 GLU A O 1
ATOM 766 N N . PRO A 1 95 ? 6.874 11.567 -25.400 1.00 90.25 95 PRO A N 1
ATOM 767 C CA . PRO A 1 95 ? 6.278 11.334 -24.086 1.00 90.25 95 PRO A CA 1
ATOM 768 C C . PRO A 1 95 ? 7.322 11.235 -22.964 1.00 90.25 95 PRO A C 1
ATOM 770 O O . PRO A 1 95 ? 6.961 10.971 -21.812 1.00 90.25 95 PRO A O 1
ATOM 773 N N . CYS A 1 96 ? 8.613 11.359 -23.280 1.00 88.31 96 CYS A N 1
ATOM 774 C CA . CYS A 1 96 ? 9.705 11.159 -22.339 1.00 88.31 96 CYS A CA 1
ATOM 775 C C . CYS A 1 96 ? 10.389 12.488 -21.998 1.00 88.31 96 CYS A C 1
ATOM 777 O O . CYS A 1 96 ? 10.624 13.318 -22.869 1.00 88.31 96 CYS A O 1
ATOM 779 N N . PRO A 1 97 ? 10.798 12.696 -20.737 1.00 90.81 97 PRO A N 1
ATOM 780 C CA . PRO A 1 97 ? 11.680 13.799 -20.399 1.00 90.81 97 PRO A CA 1
ATOM 781 C C . PRO A 1 97 ? 13.057 13.599 -21.047 1.00 90.81 97 PRO A C 1
ATOM 783 O O . PRO A 1 97 ? 13.535 12.470 -21.160 1.00 90.81 97 PRO A O 1
ATOM 786 N N . ARG A 1 98 ? 13.745 14.704 -21.355 1.00 91.38 98 ARG A N 1
ATOM 787 C CA . ARG A 1 98 ? 15.058 14.725 -22.031 1.00 91.38 98 ARG A CA 1
ATOM 788 C C . ARG A 1 98 ? 16.083 13.728 -21.476 1.00 91.38 98 ARG A C 1
ATOM 790 O O . ARG A 1 98 ? 16.711 12.982 -22.208 1.00 91.38 98 ARG A O 1
ATOM 797 N N . MET A 1 99 ? 16.238 13.661 -20.154 1.00 92.81 99 MET A N 1
ATOM 798 C CA . MET A 1 99 ? 17.216 12.739 -19.553 1.00 92.81 99 MET A CA 1
ATOM 799 C C . MET A 1 99 ? 16.829 11.266 -19.738 1.00 92.81 99 MET A C 1
ATOM 801 O O . MET A 1 99 ? 17.696 10.402 -19.758 1.00 92.81 99 MET A O 1
ATOM 805 N N . ARG A 1 100 ? 15.533 10.962 -19.869 1.00 92.44 100 ARG A N 1
ATOM 806 C CA . ARG A 1 100 ? 15.062 9.602 -20.141 1.00 92.44 100 ARG A CA 1
ATOM 807 C C . ARG A 1 100 ? 15.267 9.220 -21.605 1.00 92.44 100 ARG A C 1
ATOM 809 O O . ARG A 1 100 ? 15.630 8.073 -21.843 1.00 92.44 100 ARG A O 1
ATOM 816 N N . SER A 1 101 ? 15.030 10.134 -22.549 1.00 92.94 101 SER A N 1
ATOM 817 C CA . SER A 1 101 ? 15.260 9.859 -23.974 1.00 92.94 101 SER A CA 1
ATOM 818 C C . SER A 1 101 ? 16.737 9.564 -24.231 1.00 92.94 101 SER A C 1
ATOM 820 O O . SER A 1 101 ? 17.043 8.532 -24.813 1.00 92.94 101 SER A O 1
ATOM 822 N N . ILE A 1 102 ? 17.641 10.365 -23.657 1.00 95.00 102 ILE A N 1
ATOM 823 C CA . ILE A 1 102 ? 19.094 10.143 -23.733 1.00 95.00 102 ILE A CA 1
ATOM 824 C C . ILE A 1 102 ? 19.473 8.767 -23.149 1.00 95.00 102 ILE A C 1
ATOM 826 O O . ILE A 1 102 ? 20.143 7.976 -23.807 1.00 95.00 102 ILE A O 1
ATOM 830 N N . GLU A 1 103 ? 18.994 8.414 -21.944 1.00 94.00 103 GLU A N 1
ATOM 831 C CA . GLU A 1 103 ? 19.230 7.082 -21.344 1.00 94.00 103 GLU A CA 1
ATOM 832 C C . GLU A 1 103 ? 18.791 5.925 -22.262 1.00 94.00 103 GLU A C 1
ATOM 834 O O . GLU A 1 103 ? 19.438 4.876 -22.302 1.00 94.00 103 GLU A O 1
ATOM 839 N N . LEU A 1 104 ? 17.663 6.095 -22.955 1.00 93.69 104 LEU A N 1
ATOM 840 C CA . LEU A 1 104 ? 17.124 5.102 -23.877 1.00 93.69 104 LEU A CA 1
ATOM 841 C C . LEU A 1 104 ? 17.913 5.050 -25.186 1.00 93.69 104 LEU A C 1
ATOM 843 O O . LEU A 1 104 ? 18.189 3.951 -25.651 1.00 93.69 104 LEU A O 1
ATOM 847 N N . ASN A 1 105 ? 18.352 6.186 -25.728 1.00 94.94 105 ASN A N 1
ATOM 848 C CA . ASN A 1 105 ? 19.188 6.245 -26.930 1.00 94.94 105 ASN A CA 1
ATOM 849 C C . ASN A 1 105 ? 20.497 5.464 -26.729 1.00 94.94 105 ASN A C 1
ATOM 851 O O . ASN A 1 105 ? 20.815 4.581 -27.527 1.00 94.94 105 ASN A O 1
ATOM 855 N N . PHE A 1 106 ? 21.182 5.669 -25.597 1.00 95.31 106 PHE A N 1
ATOM 856 C CA . PHE A 1 106 ? 22.359 4.873 -25.217 1.00 95.31 106 PHE A CA 1
ATOM 857 C C . PHE A 1 106 ? 22.066 3.367 -25.166 1.00 95.31 106 PHE A C 1
ATOM 859 O O . PHE A 1 106 ? 22.870 2.546 -25.618 1.00 95.31 106 PHE A O 1
ATOM 866 N N . LYS A 1 107 ? 20.894 2.990 -24.645 1.00 94.19 107 LYS A N 1
ATOM 867 C CA . LYS A 1 107 ? 20.476 1.588 -24.574 1.00 94.19 107 LYS A CA 1
ATOM 868 C C . LYS A 1 107 ? 20.177 1.005 -25.959 1.00 94.19 107 LYS A C 1
ATOM 870 O O . LYS A 1 107 ? 20.592 -0.119 -26.230 1.00 94.19 107 LYS A O 1
ATOM 875 N N . HIS A 1 108 ? 19.419 1.712 -26.790 1.00 94.00 108 HIS A N 1
ATOM 876 C CA . HIS A 1 108 ? 18.922 1.216 -28.073 1.00 94.00 108 HIS A CA 1
ATOM 877 C C . HIS A 1 108 ? 20.022 1.173 -29.133 1.00 94.00 108 HIS A C 1
ATOM 879 O O . HIS A 1 108 ? 20.175 0.145 -29.791 1.00 94.00 108 HIS A O 1
ATOM 885 N N . LEU A 1 109 ? 20.815 2.243 -29.247 1.00 95.56 109 LEU A N 1
ATOM 886 C CA . LEU A 1 109 ? 21.813 2.414 -30.306 1.00 95.56 109 LEU A CA 1
ATOM 887 C C . LEU A 1 109 ? 23.181 1.847 -29.915 1.00 95.56 109 LEU A C 1
ATOM 889 O O . LEU A 1 109 ? 23.758 1.071 -30.667 1.00 95.56 109 LEU A O 1
ATOM 893 N N . LEU A 1 110 ? 23.680 2.168 -28.717 1.00 94.31 110 LEU A N 1
ATOM 894 C CA . LEU A 1 110 ? 25.013 1.735 -28.267 1.00 94.31 110 LEU A CA 1
ATOM 895 C C . LEU A 1 110 ? 24.991 0.451 -27.424 1.00 94.31 110 LEU A C 1
ATOM 897 O O . LEU A 1 110 ? 26.035 -0.129 -27.116 1.00 94.31 110 LEU A O 1
ATOM 901 N N . GLY A 1 111 ? 23.809 -0.011 -27.010 1.00 92.25 111 GLY A N 1
ATOM 902 C CA . GLY A 1 111 ? 23.671 -1.224 -26.207 1.00 92.25 111 GLY A CA 1
ATOM 903 C C . GLY A 1 111 ? 24.282 -1.114 -24.805 1.00 92.25 111 GLY A C 1
ATOM 904 O O . GLY A 1 111 ? 24.524 -2.143 -24.163 1.00 92.25 111 GLY A O 1
ATOM 905 N N . ARG A 1 112 ? 24.554 0.100 -24.311 1.00 93.06 112 ARG A N 1
ATOM 906 C CA . ARG A 1 112 ? 25.160 0.367 -22.994 1.00 93.06 112 ARG A CA 1
ATOM 907 C C . ARG A 1 112 ? 24.362 1.410 -22.206 1.00 93.06 112 ARG A C 1
ATOM 909 O O . ARG A 1 112 ? 23.413 1.992 -22.714 1.00 93.06 112 ARG A O 1
ATOM 916 N N . ALA A 1 113 ? 24.706 1.598 -20.936 1.00 94.38 113 ALA A N 1
ATOM 917 C CA . ALA A 1 113 ? 24.201 2.719 -20.149 1.00 94.38 113 ALA A CA 1
ATOM 918 C C . ALA A 1 113 ? 25.210 3.884 -20.213 1.00 94.38 113 ALA A C 1
ATOM 920 O O . ALA A 1 113 ? 26.405 3.619 -20.389 1.00 94.38 113 ALA A O 1
ATOM 921 N N . PRO A 1 114 ? 24.760 5.141 -20.059 1.00 93.69 114 PRO A N 1
ATOM 922 C CA . PRO A 1 114 ? 25.664 6.283 -19.920 1.00 93.69 114 PRO A CA 1
ATOM 923 C C . PRO A 1 114 ? 26.565 6.116 -18.689 1.00 93.69 114 PRO A C 1
ATOM 925 O O . PRO A 1 114 ? 26.109 5.680 -17.629 1.00 93.69 114 PRO A O 1
ATOM 928 N N . GLU A 1 115 ? 27.850 6.444 -18.828 1.00 88.81 115 GLU A N 1
ATOM 929 C CA . GLU A 1 115 ? 28.855 6.206 -17.783 1.00 88.81 115 GLU A CA 1
ATOM 930 C C . GLU A 1 115 ? 29.125 7.438 -16.916 1.00 88.81 115 GLU A C 1
ATOM 932 O O . GLU A 1 115 ? 29.494 7.305 -15.745 1.00 88.81 115 GLU A O 1
ATOM 937 N N . SER A 1 116 ? 28.977 8.634 -17.492 1.00 90.50 116 SER A N 1
ATOM 938 C CA . SER A 1 116 ? 29.289 9.913 -16.851 1.00 90.50 116 SER A CA 1
ATOM 939 C C . SER A 1 116 ? 28.148 10.913 -17.009 1.00 90.50 116 SER A C 1
ATOM 941 O O . SER A 1 116 ? 27.352 10.844 -17.944 1.00 90.50 116 SER A O 1
ATOM 943 N N . ALA A 1 117 ? 28.099 11.881 -16.093 1.00 92.56 117 ALA A N 1
ATOM 944 C CA . ALA A 1 117 ? 27.211 13.032 -16.221 1.00 92.56 117 ALA A CA 1
ATOM 945 C C . ALA A 1 117 ? 27.625 13.945 -17.385 1.00 92.56 117 ALA A C 1
ATOM 947 O O . ALA A 1 117 ? 26.771 14.628 -17.937 1.00 92.56 117 ALA A O 1
ATOM 948 N N . GLU A 1 118 ? 28.907 13.925 -17.760 1.00 92.38 118 GLU A N 1
ATOM 949 C CA . GLU A 1 118 ? 29.456 14.674 -18.897 1.00 92.38 118 GLU A CA 1
ATOM 950 C C . GLU A 1 118 ? 28.855 14.181 -20.218 1.00 92.38 118 GLU A C 1
ATOM 952 O O . GLU A 1 118 ? 28.230 14.978 -20.903 1.00 92.38 118 GLU A O 1
ATOM 957 N N . GLU A 1 119 ? 28.879 12.866 -20.491 1.00 91.88 119 GLU A N 1
ATOM 958 C CA . GLU A 1 119 ? 28.248 12.285 -21.694 1.00 91.88 119 GLU A CA 1
ATOM 959 C C . GLU A 1 119 ? 26.768 12.700 -21.806 1.00 91.88 119 GLU A C 1
ATOM 961 O O . GLU A 1 119 ? 26.294 13.122 -22.858 1.00 91.88 119 GLU A O 1
ATOM 966 N N . MET A 1 120 ? 26.018 12.630 -20.698 1.00 93.81 120 MET A N 1
ATOM 967 C CA . MET A 1 120 ? 24.614 13.054 -20.692 1.00 93.81 120 MET A CA 1
ATOM 968 C C . MET A 1 120 ? 24.445 14.555 -20.940 1.00 93.81 120 MET A C 1
ATOM 970 O O . MET A 1 120 ? 23.452 14.962 -21.541 1.00 93.81 120 MET A O 1
ATOM 974 N N . ALA A 1 121 ? 25.368 15.378 -20.443 1.00 94.38 121 ALA A N 1
ATOM 975 C CA . ALA A 1 121 ? 25.343 16.817 -20.656 1.00 94.38 121 ALA A CA 1
ATOM 976 C C . ALA A 1 121 ? 25.674 17.171 -22.112 1.00 94.38 121 ALA A C 1
ATOM 978 O O . ALA A 1 121 ? 25.028 18.060 -22.664 1.00 94.38 121 ALA A O 1
ATOM 979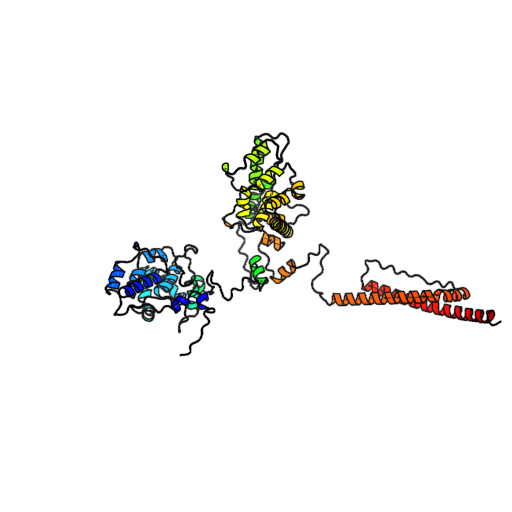 N N . ASP A 1 122 ? 26.609 16.460 -22.740 1.00 94.88 122 ASP A N 1
ATOM 980 C CA . ASP A 1 122 ? 27.023 16.690 -24.124 1.00 94.88 122 ASP A CA 1
ATOM 981 C C . ASP A 1 122 ? 25.883 16.385 -25.101 1.00 94.88 122 ASP A C 1
ATOM 983 O O . ASP A 1 122 ? 25.500 17.255 -25.885 1.00 94.88 122 ASP A O 1
ATOM 987 N N . HIS A 1 123 ? 25.229 15.224 -24.978 1.00 94.75 123 HIS A N 1
ATOM 988 C CA . HIS A 1 123 ? 24.057 14.909 -25.809 1.00 94.75 123 HIS A CA 1
ATOM 989 C C . HIS A 1 123 ? 22.866 15.827 -25.517 1.00 94.75 123 HIS A C 1
ATOM 991 O O . HIS A 1 123 ? 22.132 16.206 -26.428 1.00 94.75 123 HIS A O 1
ATOM 997 N N . ALA A 1 124 ? 22.694 16.263 -24.264 1.00 94.56 124 ALA A N 1
ATOM 998 C CA . ALA A 1 124 ? 21.676 17.252 -23.931 1.00 94.56 124 ALA A CA 1
ATOM 999 C C . ALA A 1 124 ? 21.929 18.598 -24.636 1.00 94.56 124 ALA A C 1
ATOM 1001 O O . ALA A 1 124 ? 20.979 19.202 -25.131 1.00 94.56 124 ALA A O 1
ATOM 1002 N N . GLN A 1 125 ? 23.187 19.044 -24.721 1.00 95.75 125 GLN A N 1
ATOM 1003 C CA . GLN A 1 125 ? 23.563 20.239 -25.483 1.00 95.75 125 GLN A CA 1
ATOM 1004 C C . GLN A 1 125 ? 23.410 20.034 -26.991 1.00 95.75 125 GLN A C 1
ATOM 1006 O O . GLN A 1 125 ? 23.036 20.967 -27.700 1.00 95.75 125 GLN A O 1
ATOM 1011 N N . LEU A 1 126 ? 23.708 18.838 -27.493 1.00 95.00 126 LEU A N 1
ATOM 1012 C CA . LEU A 1 126 ? 23.592 18.527 -28.911 1.00 95.00 126 LEU A CA 1
ATOM 1013 C C . LEU A 1 126 ? 22.129 18.559 -29.362 1.00 95.00 126 LEU A C 1
ATOM 1015 O O . LEU A 1 126 ? 21.817 19.187 -30.374 1.00 95.00 126 LEU A O 1
ATOM 1019 N N . LEU A 1 127 ? 21.227 18.019 -28.538 1.00 94.06 127 LEU A N 1
ATOM 1020 C CA . LEU A 1 127 ? 19.785 18.139 -28.734 1.00 94.06 127 LEU A CA 1
ATOM 1021 C C . LEU A 1 127 ? 19.323 19.608 -28.727 1.00 94.06 127 LEU A C 1
ATOM 1023 O O . LEU A 1 127 ? 18.502 19.989 -29.559 1.00 94.06 127 LEU A O 1
ATOM 1027 N N . ASP A 1 128 ? 19.869 20.445 -27.836 1.00 94.19 128 ASP A N 1
ATOM 1028 C CA . ASP A 1 128 ? 19.524 21.874 -27.771 1.00 94.19 128 ASP A CA 1
ATOM 1029 C C . ASP A 1 128 ? 19.973 22.644 -29.031 1.00 94.19 128 ASP A C 1
ATOM 1031 O O . ASP A 1 128 ? 19.324 23.612 -29.429 1.00 94.19 128 ASP A O 1
ATOM 1035 N N . ARG A 1 129 ? 21.075 22.228 -29.671 1.00 94.88 129 ARG A N 1
ATOM 1036 C CA . ARG A 1 129 ? 21.630 22.882 -30.871 1.00 94.88 129 ARG A CA 1
ATOM 1037 C C . ARG A 1 129 ? 20.991 22.399 -32.169 1.00 94.88 129 ARG A C 1
ATOM 1039 O O . ARG A 1 129 ? 20.689 23.209 -33.039 1.00 94.88 129 ARG A O 1
ATOM 1046 N N . GLY A 1 130 ? 20.880 21.083 -32.322 1.00 86.88 130 GLY A N 1
ATOM 1047 C CA . GLY A 1 130 ? 20.609 20.421 -33.598 1.00 86.88 130 GLY A CA 1
ATOM 1048 C C . GLY A 1 130 ? 19.318 19.609 -33.628 1.00 86.88 130 GLY A C 1
ATOM 1049 O O . GLY A 1 130 ? 18.992 19.019 -34.656 1.00 86.88 130 GLY A O 1
ATOM 1050 N N . GLY A 1 131 ? 18.578 19.570 -32.519 1.00 91.69 131 GLY A N 1
ATOM 1051 C CA . GLY A 1 131 ? 17.365 18.777 -32.402 1.00 91.69 131 GLY A CA 1
ATOM 1052 C C . GLY A 1 131 ? 17.626 17.270 -32.414 1.00 91.69 131 GLY A C 1
ATOM 1053 O O . GLY A 1 131 ? 18.739 16.788 -32.214 1.00 91.69 131 GLY A O 1
ATOM 1054 N N . PHE A 1 132 ? 16.545 16.524 -32.617 1.00 93.06 132 PHE A N 1
ATOM 1055 C CA . PHE A 1 132 ? 16.503 15.071 -32.456 1.00 93.06 132 PHE A CA 1
ATOM 1056 C C . PHE A 1 132 ? 17.356 14.307 -33.484 1.00 93.06 132 PHE A C 1
ATOM 1058 O O . PHE A 1 132 ? 18.014 13.332 -33.136 1.00 93.06 132 PHE A O 1
ATOM 1065 N N . GLU A 1 133 ? 17.376 14.758 -34.739 1.00 94.88 133 GLU A N 1
ATOM 1066 C CA . GLU A 1 133 ? 18.090 14.062 -35.817 1.00 94.88 133 GLU A CA 1
ATOM 1067 C C . GLU A 1 133 ? 19.607 14.134 -35.633 1.00 94.88 133 GLU A C 1
ATOM 1069 O O . GLU A 1 133 ? 20.304 13.133 -35.780 1.00 94.88 133 GLU A O 1
ATOM 1074 N N . MET A 1 134 ? 20.108 15.307 -35.234 1.00 95.12 134 MET A N 1
ATOM 1075 C CA . MET A 1 134 ? 21.522 15.502 -34.928 1.00 95.12 134 MET A CA 1
ATOM 1076 C C . MET A 1 134 ? 21.963 14.640 -33.743 1.00 95.12 134 MET A C 1
ATOM 1078 O O . MET A 1 134 ? 23.034 14.047 -33.806 1.00 95.12 134 MET A O 1
ATOM 1082 N N . GLU A 1 135 ? 21.130 14.525 -32.699 1.00 95.00 135 GLU A N 1
ATOM 1083 C CA . GLU A 1 135 ? 21.409 13.649 -31.550 1.00 95.00 135 GLU A CA 1
ATOM 1084 C C . GLU A 1 135 ? 21.580 12.189 -31.976 1.00 95.00 135 GLU A C 1
ATOM 1086 O O . GLU A 1 135 ? 22.524 11.528 -31.556 1.00 95.00 135 GLU A O 1
ATOM 1091 N N . ILE A 1 136 ? 20.704 11.689 -32.848 1.00 96.69 136 ILE A N 1
ATOM 1092 C CA . ILE A 1 136 ? 20.769 10.304 -33.327 1.00 96.69 136 ILE A CA 1
ATOM 1093 C C . ILE A 1 136 ? 21.967 10.061 -34.237 1.00 96.69 136 ILE A C 1
ATOM 1095 O O . ILE A 1 136 ? 22.624 9.026 -34.107 1.00 96.69 136 ILE A O 1
ATOM 1099 N N . ASN A 1 137 ? 22.252 10.990 -35.147 1.00 96.12 137 ASN A N 1
ATOM 1100 C CA . ASN A 1 137 ? 23.382 10.847 -36.055 1.00 96.12 137 ASN A CA 1
ATOM 1101 C C . ASN A 1 137 ? 24.704 10.824 -35.281 1.00 96.12 137 ASN A C 1
ATOM 1103 O O . ASN A 1 137 ? 25.527 9.958 -35.550 1.00 96.12 137 ASN A O 1
ATOM 1107 N N . ASP A 1 138 ? 24.854 11.657 -34.246 1.00 96.19 138 ASP A N 1
ATOM 1108 C CA . ASP A 1 138 ? 26.034 11.663 -33.371 1.00 96.19 138 ASP A CA 1
ATOM 1109 C C . ASP A 1 138 ? 26.294 10.290 -32.718 1.00 96.19 138 ASP A C 1
ATOM 1111 O O . ASP A 1 138 ? 27.426 9.809 -32.700 1.00 96.19 138 ASP A O 1
ATOM 1115 N N . TYR A 1 139 ? 25.244 9.585 -32.275 1.00 95.88 139 TYR A N 1
ATOM 1116 C CA . TYR A 1 139 ? 25.393 8.225 -31.746 1.00 95.88 139 TYR A CA 1
ATOM 1117 C C . TYR A 1 139 ? 25.881 7.217 -32.793 1.00 95.88 139 TYR A C 1
ATOM 1119 O O . TYR A 1 139 ? 26.716 6.367 -32.482 1.00 95.88 139 TYR A O 1
ATOM 1127 N N . ILE A 1 140 ? 25.337 7.270 -34.010 1.00 96.25 140 ILE A N 1
ATOM 1128 C CA . ILE A 1 140 ? 25.595 6.277 -35.066 1.00 96.25 140 ILE A CA 1
ATOM 1129 C C . ILE A 1 140 ? 26.928 6.539 -35.777 1.00 96.25 140 ILE A C 1
ATOM 1131 O O . ILE A 1 140 ? 27.591 5.592 -36.202 1.00 96.25 140 ILE A O 1
ATOM 1135 N N . ASP A 1 141 ? 27.318 7.807 -35.880 1.00 96.06 141 ASP A N 1
ATOM 1136 C CA . ASP A 1 141 ? 28.566 8.253 -36.502 1.00 96.06 141 ASP A CA 1
ATOM 1137 C C . ASP A 1 141 ? 29.747 8.228 -35.521 1.00 96.06 141 ASP A C 1
ATOM 1139 O O . ASP A 1 141 ? 30.886 8.456 -35.923 1.00 96.06 141 ASP A O 1
ATOM 1143 N N . SER A 1 142 ? 29.497 7.925 -34.243 1.00 95.88 142 SER A N 1
ATOM 1144 C CA . SER A 1 142 ? 30.548 7.787 -33.238 1.00 95.88 142 SER A CA 1
ATOM 1145 C C . SER A 1 142 ? 31.509 6.633 -33.550 1.00 95.88 142 SER A C 1
ATOM 1147 O O . SER A 1 142 ? 31.101 5.533 -33.942 1.00 95.88 142 SER A O 1
ATOM 1149 N N . ASP A 1 143 ? 32.794 6.852 -33.263 1.00 95.00 143 ASP A N 1
ATOM 1150 C CA . ASP A 1 143 ? 33.830 5.816 -33.374 1.00 95.00 143 ASP A CA 1
ATOM 1151 C C . ASP A 1 143 ? 33.496 4.595 -32.497 1.00 95.00 143 ASP A C 1
ATOM 1153 O O . ASP A 1 143 ? 33.728 3.453 -32.887 1.00 95.00 143 ASP A O 1
ATOM 1157 N N . GLU A 1 144 ? 32.852 4.816 -31.341 1.00 92.31 144 GLU A N 1
ATOM 1158 C CA . GLU A 1 144 ? 32.408 3.732 -30.462 1.00 92.31 144 GLU A CA 1
ATOM 1159 C C . GLU A 1 144 ? 31.390 2.816 -31.147 1.00 92.31 144 GLU A C 1
ATOM 1161 O O . GLU A 1 144 ? 31.469 1.601 -30.972 1.00 92.31 144 GLU A O 1
ATOM 1166 N N . TYR A 1 145 ? 30.446 3.363 -31.920 1.00 95.38 145 TYR A N 1
ATOM 1167 C CA . TYR A 1 145 ? 29.494 2.555 -32.680 1.00 95.38 145 TYR A CA 1
ATOM 1168 C C . TYR A 1 145 ? 30.208 1.756 -33.777 1.00 95.38 145 TYR A C 1
ATOM 1170 O O . TYR A 1 145 ? 29.942 0.560 -33.945 1.00 95.38 145 TYR A O 1
ATOM 1178 N N . HIS A 1 146 ? 31.140 2.392 -34.493 1.00 95.00 146 HIS A N 1
ATOM 1179 C CA . HIS A 1 146 ? 31.908 1.745 -35.553 1.00 95.00 146 HIS A CA 1
ATOM 1180 C C . HIS A 1 146 ? 32.759 0.582 -35.022 1.00 95.00 146 HIS A C 1
ATOM 1182 O O . HIS A 1 146 ? 32.638 -0.534 -35.525 1.00 95.00 146 HIS A O 1
ATOM 1188 N N . ASP A 1 147 ? 33.522 0.796 -33.949 1.00 93.31 147 ASP A N 1
ATOM 1189 C CA . ASP A 1 147 ? 34.349 -0.236 -33.308 1.00 93.31 147 ASP A CA 1
ATOM 1190 C C . ASP A 1 147 ? 33.503 -1.374 -32.712 1.00 93.31 147 ASP A C 1
ATOM 1192 O O . ASP A 1 147 ? 33.921 -2.532 -32.637 1.00 93.31 147 ASP A O 1
ATOM 1196 N N . ALA A 1 148 ? 32.296 -1.043 -32.249 1.00 91.25 148 ALA A N 1
ATOM 1197 C CA . ALA A 1 148 ? 31.387 -1.967 -31.594 1.00 91.25 148 ALA A CA 1
ATOM 1198 C C . ALA A 1 148 ? 30.660 -2.912 -32.552 1.00 91.25 148 ALA A C 1
ATOM 1200 O O . ALA A 1 148 ? 30.513 -4.096 -32.230 1.00 91.25 148 ALA A O 1
ATOM 1201 N N . PHE A 1 149 ? 30.118 -2.367 -33.639 1.00 93.62 149 PHE A N 1
ATOM 1202 C CA . PHE A 1 149 ? 29.139 -3.038 -34.494 1.00 93.62 149 PHE A CA 1
ATOM 1203 C C . PHE A 1 149 ? 29.548 -3.033 -35.974 1.00 93.62 149 PHE A C 1
ATOM 1205 O O . PHE A 1 149 ? 29.119 -3.905 -36.734 1.00 93.62 149 PHE A O 1
ATOM 1212 N N . GLY A 1 150 ? 30.397 -2.097 -36.397 1.00 93.25 150 GLY A N 1
ATOM 1213 C CA . GLY A 1 150 ? 30.713 -1.889 -37.806 1.00 93.25 150 GLY A CA 1
ATOM 1214 C C . GLY A 1 150 ? 29.477 -1.485 -38.615 1.00 93.25 150 GLY A C 1
ATOM 1215 O O . GLY A 1 150 ? 28.585 -0.795 -38.119 1.00 93.25 150 GLY A O 1
ATOM 1216 N N . GLU A 1 151 ? 29.423 -1.908 -39.878 1.00 92.00 151 GLU A N 1
ATOM 1217 C CA . GLU A 1 151 ? 28.331 -1.543 -40.798 1.00 92.00 151 GLU A CA 1
ATOM 1218 C C . GLU A 1 151 ? 27.254 -2.628 -40.942 1.00 92.00 151 GLU A C 1
ATOM 1220 O O . GLU A 1 151 ? 26.104 -2.310 -41.252 1.00 92.00 151 GLU A O 1
ATOM 1225 N N . ASP A 1 152 ? 27.613 -3.883 -40.652 1.00 91.12 152 ASP A N 1
ATOM 1226 C CA . ASP A 1 152 ? 26.811 -5.073 -40.967 1.00 91.12 152 ASP A CA 1
ATOM 1227 C C . ASP A 1 152 ? 26.236 -5.788 -39.732 1.00 91.12 152 ASP A C 1
ATOM 1229 O O . ASP A 1 152 ? 25.429 -6.711 -39.867 1.00 91.12 152 ASP A O 1
ATOM 1233 N N . THR A 1 153 ? 26.634 -5.397 -38.516 1.00 93.81 153 THR A N 1
ATOM 1234 C CA . THR A 1 153 ? 26.132 -6.015 -37.276 1.00 93.81 153 THR A CA 1
ATOM 1235 C C . THR A 1 153 ? 24.963 -5.219 -36.715 1.00 93.81 153 THR A C 1
ATOM 1237 O O . THR A 1 153 ? 25.047 -4.003 -36.546 1.00 93.81 153 THR A O 1
ATOM 1240 N N . VAL A 1 154 ? 23.882 -5.909 -36.348 1.00 94.81 154 VAL A N 1
ATOM 1241 C CA . VAL A 1 154 ? 22.773 -5.281 -35.617 1.00 94.81 154 VAL A CA 1
ATOM 1242 C C . VAL A 1 154 ? 23.239 -4.921 -34.201 1.00 94.81 154 VAL A C 1
ATOM 1244 O O . VAL A 1 154 ? 23.849 -5.771 -33.541 1.00 94.81 154 VAL A O 1
ATOM 1247 N N . PRO A 1 155 ? 22.925 -3.718 -33.681 1.00 95.31 155 PRO A N 1
ATOM 1248 C CA . PRO A 1 155 ? 23.252 -3.377 -32.306 1.00 95.31 155 PRO A CA 1
ATOM 1249 C C . PRO A 1 155 ? 22.684 -4.390 -31.313 1.00 95.31 155 PRO A C 1
ATOM 1251 O O . PRO A 1 155 ? 21.580 -4.913 -31.463 1.00 95.31 155 PRO A O 1
ATOM 1254 N N . TYR A 1 156 ? 23.452 -4.672 -30.270 1.00 92.44 156 TYR A N 1
ATOM 1255 C CA . TYR A 1 156 ? 23.072 -5.611 -29.223 1.00 92.44 156 TYR A CA 1
ATOM 1256 C C . TYR A 1 156 ? 23.519 -5.087 -27.863 1.00 92.44 156 TYR A C 1
ATOM 1258 O O . TYR A 1 156 ? 24.458 -4.294 -27.751 1.00 92.44 156 TYR A O 1
ATOM 1266 N N . TYR A 1 157 ? 22.844 -5.531 -26.802 1.00 91.50 157 TYR A N 1
ATOM 1267 C CA . TYR A 1 157 ? 23.192 -5.120 -25.446 1.00 91.50 157 TYR A CA 1
ATOM 1268 C C . TYR A 1 157 ? 24.571 -5.658 -25.050 1.00 91.50 157 TYR A C 1
ATOM 1270 O O . TYR A 1 157 ? 24.820 -6.861 -25.074 1.00 91.50 157 TYR A O 1
ATOM 1278 N N . ARG A 1 158 ? 25.464 -4.743 -24.670 1.00 89.94 158 ARG A N 1
ATOM 1279 C CA . ARG A 1 158 ? 26.847 -5.007 -24.242 1.00 89.94 158 ARG A CA 1
ATOM 1280 C C . ARG A 1 158 ? 27.148 -4.508 -22.834 1.00 89.94 158 ARG A C 1
ATOM 1282 O O . ARG A 1 158 ? 28.104 -4.961 -22.211 1.00 89.94 158 ARG A O 1
ATOM 1289 N N . GLY A 1 159 ? 26.343 -3.575 -22.322 1.00 87.81 159 GLY A N 1
ATOM 1290 C CA . GLY A 1 159 ? 26.543 -2.971 -21.003 1.00 87.81 159 GLY A CA 1
ATOM 1291 C C . GLY A 1 159 ? 26.244 -3.902 -19.826 1.00 87.81 159 GLY A C 1
ATOM 1292 O O . GLY A 1 159 ? 26.516 -3.533 -18.691 1.00 87.81 159 GLY A O 1
ATOM 1293 N N . HIS A 1 160 ? 25.687 -5.096 -20.059 1.00 86.31 160 HIS A N 1
ATOM 1294 C CA . HIS A 1 160 ? 25.499 -6.105 -19.010 1.00 86.31 160 HIS A CA 1
ATOM 1295 C C . HIS A 1 160 ? 26.765 -6.925 -18.746 1.00 86.31 160 HIS A C 1
ATOM 1297 O O . HIS A 1 160 ? 26.748 -7.760 -17.850 1.00 86.31 160 HIS A O 1
ATOM 1303 N N . LYS A 1 161 ? 27.851 -6.686 -19.494 1.00 86.50 161 LYS A N 1
ATOM 1304 C CA . LYS A 1 161 ? 29.186 -7.250 -19.257 1.00 86.50 161 LYS A CA 1
ATOM 1305 C C . LYS A 1 161 ? 30.161 -6.148 -18.871 1.00 86.50 161 LYS A C 1
ATOM 1307 O O . LYS A 1 161 ? 30.049 -5.009 -19.318 1.00 86.50 161 LYS A O 1
ATOM 1312 N N . THR A 1 162 ? 31.145 -6.493 -18.052 1.00 85.50 162 THR A N 1
ATOM 1313 C CA . THR A 1 162 ? 32.260 -5.596 -17.735 1.00 85.50 162 THR A CA 1
ATOM 1314 C C . THR A 1 162 ? 33.223 -5.542 -18.916 1.00 85.50 162 THR A C 1
ATOM 1316 O O . THR A 1 162 ? 33.670 -6.587 -19.387 1.00 85.50 162 THR A O 1
ATOM 1319 N N . GLN A 1 163 ? 33.553 -4.339 -19.382 1.00 81.25 163 GLN A N 1
ATOM 1320 C CA . GLN A 1 163 ? 34.479 -4.115 -20.494 1.00 81.25 163 GLN A CA 1
ATOM 1321 C C . GLN A 1 163 ? 35.788 -3.516 -19.976 1.00 81.25 163 GLN A C 1
ATOM 1323 O O . GLN A 1 163 ? 35.794 -2.713 -19.041 1.00 81.25 163 GLN A O 1
ATOM 1328 N N . THR A 1 164 ? 36.908 -3.905 -20.580 1.00 84.06 164 THR A N 1
ATOM 1329 C CA . THR A 1 164 ? 38.229 -3.356 -20.255 1.00 84.06 164 THR A CA 1
ATOM 1330 C C . THR A 1 164 ? 38.294 -1.875 -20.624 1.00 84.06 164 THR A C 1
ATOM 1332 O O . THR A 1 164 ? 37.954 -1.508 -21.743 1.00 84.06 164 THR A O 1
ATOM 1335 N N . GLY A 1 165 ? 38.732 -1.024 -19.692 1.00 82.62 165 GLY A N 1
ATOM 1336 C CA . GLY A 1 165 ? 38.865 0.425 -19.910 1.00 82.62 165 GLY A CA 1
ATOM 1337 C C . GLY A 1 165 ? 37.600 1.255 -19.651 1.00 82.62 165 GLY A C 1
ATOM 1338 O O . GLY A 1 165 ? 37.676 2.479 -19.691 1.00 82.62 165 GLY A O 1
ATOM 1339 N N . LYS A 1 166 ? 36.460 0.626 -19.333 1.00 84.44 166 LYS A N 1
ATOM 1340 C CA . LYS A 1 166 ? 35.193 1.312 -19.019 1.00 84.44 166 LYS A CA 1
ATOM 1341 C C . LYS A 1 166 ? 34.894 1.332 -17.517 1.00 84.44 166 LYS A C 1
ATOM 1343 O O . LYS A 1 166 ? 35.413 0.515 -16.749 1.00 84.44 166 LYS A O 1
ATOM 1348 N N . LYS A 1 167 ? 34.037 2.258 -17.066 1.00 86.69 167 LYS A N 1
ATOM 1349 C CA . LYS A 1 167 ? 33.678 2.374 -15.639 1.00 86.69 167 LYS A CA 1
ATOM 1350 C C . LYS A 1 167 ? 32.728 1.250 -15.207 1.00 86.69 167 LYS A C 1
ATOM 1352 O O . LYS A 1 167 ? 31.680 1.030 -15.808 1.00 86.69 167 LYS A O 1
ATOM 1357 N N . MET A 1 168 ? 33.001 0.636 -14.050 1.00 86.38 168 MET A N 1
ATOM 1358 C CA . MET A 1 168 ? 32.121 -0.379 -13.430 1.00 86.38 168 MET A CA 1
ATOM 1359 C C . MET A 1 168 ? 30.707 0.136 -13.111 1.00 86.38 168 MET A C 1
ATOM 1361 O O . MET A 1 168 ? 29.761 -0.640 -12.981 1.00 86.38 168 MET A O 1
ATOM 1365 N N . VAL A 1 169 ? 30.546 1.454 -12.982 1.00 89.19 169 VAL A N 1
ATOM 1366 C CA . VAL A 1 169 ? 29.252 2.097 -12.735 1.00 89.19 169 VAL A CA 1
ATOM 1367 C C . VAL A 1 169 ? 28.277 1.828 -13.890 1.00 89.19 169 VAL A C 1
ATOM 1369 O O . VAL A 1 169 ? 27.125 1.481 -13.618 1.00 89.19 169 VAL A O 1
ATOM 1372 N N . GLY A 1 170 ? 28.751 1.858 -15.142 1.00 88.62 170 GLY A N 1
ATOM 1373 C CA . GLY A 1 170 ? 27.937 1.591 -16.334 1.00 88.62 170 GLY A CA 1
ATOM 1374 C C . GLY A 1 170 ? 27.308 0.195 -16.326 1.00 88.62 170 GLY A C 1
ATOM 1375 O O . GLY A 1 170 ? 26.119 0.050 -16.613 1.00 88.62 170 GLY A O 1
ATOM 1376 N N . PHE A 1 171 ? 28.055 -0.816 -15.865 1.00 90.06 171 PHE A N 1
ATOM 1377 C CA . PHE A 1 171 ? 27.537 -2.176 -15.672 1.00 90.06 171 PHE A CA 1
ATOM 1378 C C . PHE A 1 171 ? 26.349 -2.199 -14.704 1.00 90.06 171 PHE A C 1
ATOM 1380 O O . PHE A 1 171 ? 25.293 -2.752 -15.004 1.00 90.06 171 PHE A O 1
ATOM 1387 N N . THR A 1 172 ? 26.475 -1.540 -13.547 1.00 90.56 172 THR A N 1
ATOM 1388 C CA . THR A 1 172 ? 25.374 -1.502 -12.571 1.00 90.56 172 THR A CA 1
ATOM 1389 C C . THR A 1 172 ? 24.164 -0.735 -13.095 1.00 90.56 172 THR A C 1
ATOM 1391 O O . THR A 1 172 ? 23.025 -1.095 -12.803 1.00 90.56 172 THR A O 1
ATOM 1394 N N . HIS A 1 173 ? 24.395 0.335 -13.855 1.00 91.50 173 HIS A N 1
ATOM 1395 C CA . HIS A 1 173 ? 23.354 1.182 -14.430 1.00 91.50 173 HIS A CA 1
ATOM 1396 C C . HIS A 1 173 ? 22.566 0.453 -15.517 1.00 91.50 173 HIS A C 1
ATOM 1398 O O . HIS A 1 173 ? 21.342 0.594 -15.570 1.00 91.50 173 HIS A O 1
ATOM 1404 N N . MET A 1 174 ? 23.223 -0.401 -16.306 1.00 91.56 174 MET A N 1
ATOM 1405 C CA . MET A 1 174 ? 22.552 -1.210 -17.322 1.00 91.56 174 MET A CA 1
ATOM 1406 C C . MET A 1 174 ? 21.387 -2.009 -16.734 1.00 91.56 174 MET A C 1
ATOM 1408 O O . MET A 1 174 ? 20.295 -1.988 -17.293 1.00 91.56 174 MET A O 1
ATOM 1412 N N . PHE A 1 175 ? 21.546 -2.627 -15.561 1.00 88.94 175 PHE A N 1
ATOM 1413 C CA . PHE A 1 175 ? 20.466 -3.412 -14.954 1.00 88.94 175 PHE A CA 1
ATOM 1414 C C . PHE A 1 175 ? 19.228 -2.586 -14.583 1.00 88.94 175 PHE A C 1
ATOM 1416 O O . PHE A 1 175 ? 18.150 -3.154 -14.455 1.00 88.94 175 PHE A O 1
ATOM 1423 N N . GLN A 1 176 ? 19.319 -1.261 -14.427 1.00 88.56 176 GLN A N 1
ATOM 1424 C CA . GLN A 1 176 ? 18.129 -0.413 -14.239 1.00 88.56 176 GLN A CA 1
ATOM 1425 C C . GLN A 1 176 ? 17.339 -0.229 -15.531 1.00 88.56 176 GLN A C 1
ATOM 1427 O O . GLN A 1 176 ? 16.111 -0.094 -15.498 1.00 88.56 176 GLN A O 1
ATOM 1432 N N . LEU A 1 177 ? 18.038 -0.208 -16.663 1.00 88.94 177 LEU A N 1
ATOM 1433 C CA . LEU A 1 177 ? 17.450 -0.015 -17.979 1.00 88.94 177 LEU A CA 1
ATOM 1434 C C . LEU A 1 177 ? 17.004 -1.347 -18.597 1.00 88.94 177 LEU A C 1
ATOM 1436 O O . LEU A 1 177 ? 15.923 -1.416 -19.178 1.00 88.94 177 LEU A O 1
ATOM 1440 N N . LEU A 1 178 ? 17.788 -2.412 -18.434 1.00 88.06 178 LEU A N 1
ATOM 1441 C CA . LEU A 1 178 ? 17.536 -3.750 -18.958 1.00 88.06 178 LEU A CA 1
ATOM 1442 C C . LEU A 1 178 ? 17.127 -4.705 -17.828 1.00 88.06 178 LEU A C 1
ATOM 1444 O O . LEU A 1 178 ? 17.956 -5.193 -17.065 1.00 88.06 178 LEU A O 1
ATOM 1448 N N . ARG A 1 179 ? 15.823 -4.990 -17.734 1.00 82.81 179 ARG A N 1
ATOM 1449 C CA . ARG A 1 179 ? 15.230 -5.914 -16.749 1.00 82.81 179 ARG A CA 1
ATOM 1450 C C . ARG A 1 179 ? 14.900 -7.274 -17.377 1.00 82.81 179 ARG A C 1
ATOM 1452 O O . ARG A 1 179 ? 13.838 -7.835 -17.134 1.00 82.81 179 ARG A O 1
ATOM 1459 N N . GLY A 1 180 ? 15.810 -7.787 -18.198 1.00 82.75 180 GLY A N 1
ATOM 1460 C CA . GLY A 1 180 ? 15.704 -9.093 -18.848 1.00 82.75 180 GLY A CA 1
ATOM 1461 C C . GLY A 1 180 ? 15.167 -9.066 -20.283 1.00 82.75 180 GLY A C 1
ATOM 1462 O O . GLY A 1 180 ? 14.678 -8.048 -20.770 1.00 82.75 180 GLY A O 1
ATOM 1463 N N . SER A 1 181 ? 15.264 -10.211 -20.966 1.00 78.56 181 SER A N 1
ATOM 1464 C CA . SER A 1 181 ? 15.035 -10.332 -22.422 1.00 78.56 181 SER A CA 1
ATOM 1465 C C . SER A 1 181 ? 13.599 -10.122 -22.919 1.00 78.56 181 SER A C 1
ATOM 1467 O O . SER A 1 181 ? 13.395 -9.884 -24.112 1.00 78.56 181 SER A O 1
ATOM 1469 N N . ALA A 1 182 ? 12.615 -10.203 -22.020 1.00 79.69 182 ALA A N 1
ATOM 1470 C CA . ALA A 1 182 ? 11.202 -9.942 -22.305 1.00 79.69 182 ALA A CA 1
ATOM 1471 C C . ALA A 1 182 ? 10.742 -8.554 -21.827 1.00 79.69 182 ALA A C 1
ATOM 1473 O O . ALA A 1 182 ? 9.584 -8.188 -22.017 1.00 79.69 182 ALA A O 1
ATOM 1474 N N . SER A 1 183 ? 11.627 -7.773 -21.198 1.00 82.25 183 SER A N 1
ATOM 1475 C CA . SER A 1 183 ? 11.302 -6.416 -20.767 1.00 82.25 183 SER A CA 1
ATOM 1476 C C . SER A 1 183 ? 11.040 -5.537 -21.987 1.00 82.25 183 SER A C 1
ATOM 1478 O O . SER A 1 183 ? 11.830 -5.549 -22.926 1.00 82.25 183 SER A O 1
ATOM 1480 N N . SER A 1 184 ? 9.967 -4.747 -21.948 1.00 86.25 184 SER A N 1
ATOM 1481 C CA . SER A 1 184 ? 9.735 -3.663 -22.906 1.00 86.25 184 SER A CA 1
ATOM 1482 C C . SER A 1 184 ? 10.056 -2.316 -22.262 1.00 86.25 184 SER A C 1
ATOM 1484 O O . SER A 1 184 ? 9.817 -2.124 -21.067 1.00 86.25 184 SER A O 1
ATOM 1486 N N . ASP A 1 185 ? 10.602 -1.388 -23.043 1.00 84.50 185 ASP A N 1
ATOM 1487 C CA . ASP A 1 185 ? 10.895 -0.024 -22.583 1.00 84.50 185 ASP A CA 1
ATOM 1488 C C . ASP A 1 185 ? 9.670 0.898 -22.579 1.00 84.50 185 ASP A C 1
ATOM 1490 O O . ASP A 1 185 ? 9.699 1.959 -21.949 1.00 84.50 185 ASP A O 1
ATOM 1494 N N . LYS A 1 186 ? 8.564 0.460 -23.195 1.00 76.75 186 LYS A N 1
ATOM 1495 C CA . LYS A 1 186 ? 7.257 1.114 -23.102 1.00 76.75 186 LYS A CA 1
ATOM 1496 C C . LYS A 1 186 ? 6.623 0.784 -21.751 1.00 76.75 186 LYS A C 1
ATOM 1498 O O . LYS A 1 186 ? 5.900 -0.200 -21.607 1.00 76.75 186 LYS A O 1
ATOM 1503 N N . ASP A 1 187 ? 6.910 1.602 -20.745 1.00 67.50 187 ASP A N 1
ATOM 1504 C CA . ASP A 1 187 ? 6.398 1.412 -19.389 1.00 67.50 187 ASP A CA 1
ATOM 1505 C C . ASP A 1 187 ? 5.318 2.454 -19.041 1.00 67.50 187 ASP A C 1
ATOM 1507 O O . ASP A 1 187 ? 5.642 3.553 -18.582 1.00 67.50 187 ASP A O 1
ATOM 1511 N N . PRO A 1 188 ? 4.020 2.124 -19.193 1.00 62.47 188 PRO A N 1
ATOM 1512 C CA . PRO A 1 188 ? 2.944 3.053 -18.853 1.00 62.47 188 PRO A CA 1
ATOM 1513 C C . PRO A 1 188 ? 2.824 3.302 -17.339 1.00 62.47 188 PRO A C 1
ATOM 1515 O O . PRO A 1 188 ? 2.165 4.254 -16.929 1.00 62.47 188 PRO A O 1
ATOM 1518 N N . LYS A 1 189 ? 3.436 2.468 -16.482 1.00 61.94 189 LYS A N 1
ATOM 1519 C CA . LYS A 1 189 ? 3.256 2.535 -15.021 1.00 61.94 189 LYS A CA 1
ATOM 1520 C C . LYS A 1 189 ? 4.208 3.522 -14.347 1.00 61.94 189 LYS A C 1
ATOM 1522 O O . LYS A 1 189 ? 3.840 4.111 -13.333 1.00 61.94 189 LYS A O 1
ATOM 1527 N N . HIS A 1 190 ? 5.412 3.721 -14.885 1.00 61.81 190 HIS A N 1
ATOM 1528 C CA . HIS A 1 190 ? 6.448 4.562 -14.262 1.00 61.81 190 HIS A CA 1
ATOM 1529 C C . HIS A 1 190 ? 6.535 5.990 -14.831 1.00 61.81 190 HIS A C 1
ATOM 1531 O O . HIS A 1 190 ? 7.517 6.689 -14.569 1.00 61.81 190 HIS A O 1
ATOM 1537 N N . GLN A 1 191 ? 5.510 6.443 -15.569 1.00 68.94 191 GLN A N 1
ATOM 1538 C CA . GLN A 1 191 ? 5.389 7.820 -16.083 1.00 68.94 191 GLN A CA 1
ATOM 1539 C C . GLN A 1 191 ? 6.649 8.310 -16.830 1.00 68.94 191 GLN A C 1
ATOM 1541 O O . GLN A 1 191 ? 7.034 9.469 -16.689 1.00 68.94 191 GLN A O 1
ATOM 1546 N N . ASN A 1 192 ? 7.341 7.418 -17.550 1.00 80.12 192 ASN A N 1
ATOM 1547 C CA . ASN A 1 192 ? 8.549 7.716 -18.332 1.00 80.12 192 ASN A CA 1
ATOM 1548 C C . ASN A 1 192 ? 9.663 8.486 -17.589 1.00 80.12 192 ASN A C 1
ATOM 1550 O O . ASN A 1 192 ? 10.432 9.219 -18.201 1.00 80.12 192 ASN A O 1
ATOM 1554 N N . ARG A 1 193 ? 9.809 8.341 -16.268 1.00 85.88 193 ARG A N 1
ATOM 1555 C CA . ARG A 1 193 ? 10.873 9.049 -15.527 1.00 85.88 193 ARG A CA 1
ATOM 1556 C C . ARG A 1 193 ? 12.262 8.470 -15.818 1.00 85.88 193 ARG A C 1
ATOM 1558 O O . ARG A 1 193 ? 12.404 7.263 -16.018 1.00 85.88 193 ARG A O 1
ATOM 1565 N N . SER A 1 194 ? 13.289 9.323 -15.780 1.00 87.88 194 SER A N 1
ATOM 1566 C CA . SER A 1 194 ? 14.690 8.894 -15.875 1.00 87.88 194 SER A CA 1
ATOM 1567 C C . SER A 1 194 ? 15.059 7.980 -14.705 1.00 87.88 194 SER A C 1
ATOM 1569 O O . SER A 1 194 ? 14.692 8.235 -13.554 1.00 87.88 194 SER A O 1
ATOM 1571 N N . ARG A 1 195 ? 15.743 6.872 -15.006 1.00 87.62 195 ARG A N 1
ATOM 1572 C CA . ARG A 1 195 ? 16.066 5.829 -14.017 1.00 87.62 195 ARG A CA 1
ATOM 1573 C C . ARG A 1 195 ? 17.449 6.026 -13.409 1.00 87.62 195 ARG A C 1
ATOM 1575 O O . ARG A 1 195 ? 17.681 5.618 -12.272 1.00 87.62 195 ARG A O 1
ATOM 1582 N N . LEU A 1 196 ? 18.359 6.641 -14.157 1.00 89.81 196 LEU A N 1
ATOM 1583 C CA . LEU A 1 196 ? 19.771 6.730 -13.815 1.00 89.81 196 LEU A CA 1
ATOM 1584 C C . LEU A 1 196 ? 20.214 8.134 -13.425 1.00 89.81 196 LEU A C 1
ATOM 1586 O O . LEU A 1 196 ? 21.192 8.255 -12.693 1.00 89.81 196 LEU A O 1
ATOM 1590 N N . ASN A 1 197 ? 19.481 9.176 -13.820 1.00 90.44 197 ASN A N 1
ATOM 1591 C CA . ASN A 1 197 ? 19.856 10.576 -13.589 1.00 90.44 197 ASN A CA 1
ATOM 1592 C C . ASN A 1 197 ? 20.383 10.868 -12.161 1.00 90.44 197 ASN A C 1
ATOM 1594 O O . ASN A 1 197 ? 21.459 11.435 -11.985 1.00 90.44 197 ASN A O 1
ATOM 1598 N N . SER A 1 198 ? 19.700 10.398 -11.107 1.00 88.75 198 SER A N 1
ATOM 1599 C CA . SER A 1 198 ? 20.155 10.625 -9.721 1.00 88.75 198 SER A CA 1
ATOM 1600 C C . SER A 1 198 ? 21.456 9.909 -9.345 1.00 88.75 198 SER A C 1
ATOM 1602 O O . SER A 1 198 ? 22.139 10.329 -8.411 1.00 88.75 198 SER A O 1
ATOM 1604 N N . TYR A 1 199 ? 21.751 8.791 -10.005 1.00 89.88 199 TYR A N 1
ATOM 1605 C CA . TYR A 1 199 ? 22.957 7.997 -9.793 1.00 89.88 199 TYR A CA 1
ATOM 1606 C C . TYR A 1 199 ? 24.130 8.575 -10.580 1.00 89.88 199 TYR A C 1
ATOM 1608 O O . TYR A 1 199 ? 25.213 8.720 -10.018 1.00 89.88 199 TYR A O 1
ATOM 1616 N N . ILE A 1 200 ? 23.887 8.976 -11.829 1.00 89.44 200 ILE A N 1
ATOM 1617 C CA . ILE A 1 200 ? 24.891 9.545 -12.731 1.00 89.44 200 ILE A CA 1
ATOM 1618 C C . ILE A 1 200 ? 25.388 10.894 -12.212 1.00 89.44 200 ILE A C 1
ATOM 1620 O O . ILE A 1 200 ? 26.591 11.066 -12.036 1.00 89.44 200 ILE A O 1
ATOM 1624 N N . LEU A 1 201 ? 24.483 11.800 -11.823 1.00 89.19 201 LEU A N 1
ATOM 1625 C CA . LEU A 1 201 ? 24.855 13.103 -11.248 1.00 89.19 201 LEU A CA 1
ATOM 1626 C C . LEU A 1 201 ? 25.689 12.989 -9.966 1.00 89.19 201 LEU A C 1
ATOM 1628 O O . LEU A 1 201 ? 26.462 13.882 -9.636 1.00 89.19 201 LEU A O 1
ATOM 1632 N N . ARG A 1 202 ? 25.516 11.899 -9.211 1.00 88.12 202 ARG A N 1
ATOM 1633 C CA . ARG A 1 202 ? 26.254 11.642 -7.966 1.00 88.12 202 ARG A CA 1
ATOM 1634 C C . ARG A 1 202 ? 27.450 10.716 -8.167 1.00 88.12 202 ARG A C 1
ATOM 1636 O O . ARG A 1 202 ? 28.080 10.361 -7.175 1.00 88.12 202 ARG A O 1
ATOM 1643 N N . ASN A 1 203 ? 27.706 10.282 -9.404 1.00 84.88 203 ASN A N 1
ATOM 1644 C CA . ASN A 1 203 ? 28.691 9.265 -9.760 1.00 84.88 203 ASN A CA 1
ATOM 1645 C C . ASN A 1 203 ? 28.643 8.039 -8.821 1.00 84.88 203 ASN A C 1
ATOM 1647 O O . ASN A 1 203 ? 29.655 7.577 -8.295 1.00 84.88 203 ASN A O 1
ATOM 1651 N N . ARG A 1 204 ? 27.426 7.556 -8.531 1.00 88.25 204 ARG A N 1
ATOM 1652 C CA . ARG A 1 204 ? 27.182 6.410 -7.644 1.00 88.25 204 ARG A CA 1
ATOM 1653 C C . ARG A 1 204 ? 26.695 5.196 -8.440 1.00 88.25 204 ARG A C 1
ATOM 1655 O O . ARG A 1 204 ? 25.853 5.353 -9.327 1.00 88.25 204 ARG A O 1
ATOM 1662 N N . PRO A 1 205 ? 27.150 3.977 -8.100 1.00 87.19 205 PRO A N 1
ATOM 1663 C CA . PRO A 1 205 ? 26.611 2.762 -8.698 1.00 87.19 205 PRO A CA 1
ATOM 1664 C C . PRO A 1 205 ? 25.139 2.583 -8.314 1.00 87.19 205 PRO A C 1
ATOM 1666 O O . PRO A 1 205 ? 24.708 2.976 -7.225 1.00 87.19 205 PRO A O 1
ATOM 1669 N N . SER A 1 206 ? 24.358 1.992 -9.219 1.00 87.31 206 SER A N 1
ATOM 1670 C CA . SER A 1 206 ? 22.953 1.680 -8.945 1.00 87.31 206 SER A CA 1
ATOM 1671 C C . SER A 1 206 ? 22.817 0.290 -8.314 1.00 87.31 206 SER A C 1
ATOM 1673 O O . SER A 1 206 ? 23.647 -0.590 -8.534 1.00 87.31 206 SER A O 1
ATOM 1675 N N . ALA A 1 207 ? 21.768 0.072 -7.519 1.00 85.88 207 ALA A N 1
ATOM 1676 C CA . ALA A 1 207 ? 21.543 -1.227 -6.888 1.00 85.88 207 ALA A CA 1
ATOM 1677 C C . ALA A 1 207 ? 21.011 -2.254 -7.902 1.00 85.88 207 ALA A C 1
ATOM 1679 O O . ALA A 1 207 ? 19.981 -2.027 -8.542 1.00 85.88 207 ALA A O 1
ATOM 1680 N N . ILE A 1 208 ? 21.666 -3.410 -8.013 1.00 81.19 208 ILE A N 1
ATOM 1681 C CA . ILE A 1 208 ? 21.202 -4.508 -8.867 1.00 81.19 208 ILE A CA 1
ATOM 1682 C C . ILE A 1 208 ? 20.127 -5.287 -8.104 1.00 81.19 208 ILE A C 1
ATOM 1684 O O . ILE A 1 208 ? 20.416 -6.076 -7.209 1.00 81.19 208 ILE A O 1
ATOM 1688 N N . ALA A 1 209 ? 18.865 -5.017 -8.433 1.00 73.75 209 ALA A N 1
ATOM 1689 C CA . ALA A 1 209 ? 17.729 -5.763 -7.904 1.00 73.75 209 ALA A CA 1
ATOM 1690 C C . ALA A 1 209 ? 17.449 -7.014 -8.761 1.00 73.75 209 ALA A C 1
ATOM 1692 O O . ALA A 1 209 ? 17.532 -6.916 -9.991 1.00 73.75 209 ALA A O 1
ATOM 1693 N N . PRO A 1 210 ? 17.068 -8.152 -8.148 1.00 70.19 210 PRO A N 1
ATOM 1694 C CA . PRO A 1 210 ? 16.593 -9.316 -8.890 1.00 70.19 210 PRO A CA 1
ATOM 1695 C C . PRO A 1 210 ? 15.291 -8.992 -9.634 1.00 70.19 210 PRO A C 1
ATOM 1697 O O . PRO A 1 210 ? 14.542 -8.084 -9.252 1.00 70.19 210 PRO A O 1
ATOM 1700 N N . LEU A 1 211 ? 15.004 -9.748 -10.694 1.00 66.00 211 LEU A N 1
ATOM 1701 C CA . LEU A 1 211 ? 13.759 -9.603 -11.444 1.00 66.00 211 LEU A CA 1
ATOM 1702 C C . LEU A 1 211 ? 12.539 -9.885 -10.561 1.00 66.00 211 LEU A C 1
ATOM 1704 O O . LEU A 1 211 ? 12.518 -10.833 -9.775 1.00 66.00 211 LEU A O 1
ATOM 1708 N N . LYS A 1 212 ? 11.485 -9.075 -10.713 1.00 57.38 212 LYS A N 1
ATOM 1709 C CA . LYS A 1 212 ? 10.200 -9.334 -10.053 1.00 57.38 212 LYS A CA 1
ATOM 1710 C C . LYS A 1 212 ? 9.629 -10.654 -10.576 1.00 57.38 212 LYS A C 1
ATOM 1712 O O . LYS A 1 212 ? 9.302 -10.745 -11.753 1.00 57.38 212 LYS A O 1
ATOM 1717 N N . GLY A 1 213 ? 9.496 -11.643 -9.693 1.00 53.03 213 GLY A N 1
ATOM 1718 C CA . GLY A 1 213 ? 8.943 -12.961 -10.020 1.00 53.03 213 GLY A CA 1
ATOM 1719 C C . GLY A 1 213 ? 9.970 -14.021 -10.427 1.00 53.03 213 GLY A C 1
ATOM 1720 O O . GLY A 1 213 ? 9.570 -15.161 -10.637 1.00 53.03 213 GLY A O 1
ATOM 1721 N N . ALA A 1 214 ? 11.270 -13.700 -10.496 1.00 46.94 214 ALA A N 1
ATOM 1722 C CA . ALA A 1 214 ? 12.289 -14.741 -10.618 1.00 46.94 214 ALA A CA 1
ATOM 1723 C C . ALA A 1 214 ? 12.358 -15.543 -9.305 1.00 46.94 214 ALA A C 1
ATOM 1725 O O . ALA A 1 214 ? 12.439 -14.928 -8.232 1.00 46.94 214 ALA A O 1
ATOM 1726 N N . PRO A 1 215 ? 12.332 -16.887 -9.356 1.00 39.78 215 PRO A N 1
ATOM 1727 C CA . PRO A 1 215 ? 12.620 -17.696 -8.188 1.00 39.78 215 PRO A CA 1
ATOM 1728 C C . PRO A 1 215 ? 14.105 -17.523 -7.889 1.00 39.78 215 PRO A C 1
ATOM 1730 O O . PRO A 1 215 ? 14.945 -18.133 -8.546 1.00 39.78 215 PRO A O 1
ATOM 1733 N N . SER A 1 216 ? 14.481 -16.645 -6.957 1.00 38.88 216 SER A N 1
ATOM 1734 C CA . SER A 1 216 ? 15.882 -16.641 -6.550 1.00 38.88 216 SER A CA 1
ATOM 1735 C C . SER A 1 216 ? 16.180 -17.983 -5.870 1.00 38.88 216 SER A C 1
ATOM 1737 O O . SER A 1 216 ? 15.384 -18.485 -5.088 1.00 38.88 216 SER A O 1
ATOM 1739 N N . GLN A 1 217 ? 17.338 -18.592 -6.124 1.00 41.06 217 GLN A N 1
ATOM 1740 C CA . GLN A 1 217 ? 17.821 -19.704 -5.282 1.00 41.06 217 GLN A CA 1
ATOM 1741 C C . GLN A 1 217 ? 18.139 -19.251 -3.851 1.00 41.06 217 GLN A C 1
ATOM 1743 O O . GLN A 1 217 ? 18.222 -20.050 -2.927 1.00 41.06 217 GLN A O 1
ATOM 1748 N N . TRP A 1 218 ? 18.246 -17.934 -3.674 1.00 36.16 218 TRP A N 1
ATOM 1749 C CA . TRP A 1 218 ? 18.165 -17.242 -2.398 1.00 36.16 218 TRP A CA 1
ATOM 1750 C C . TRP A 1 218 ? 16.799 -16.580 -2.212 1.00 36.16 218 TRP A C 1
ATOM 1752 O O . TRP A 1 218 ? 16.684 -15.549 -1.551 1.00 36.16 218 TRP A O 1
ATOM 1762 N N . GLN A 1 219 ? 15.735 -17.194 -2.735 1.00 35.94 219 GLN A N 1
ATOM 1763 C CA . GLN A 1 219 ? 14.461 -17.188 -2.052 1.00 35.94 219 GLN A CA 1
ATOM 1764 C C . GLN A 1 219 ? 14.713 -18.169 -0.919 1.00 35.94 219 GLN A C 1
ATOM 1766 O O . GLN A 1 219 ? 14.216 -19.289 -0.871 1.00 35.94 219 GLN A O 1
ATOM 1771 N N . ARG A 1 220 ? 15.390 -17.641 0.108 1.00 32.41 220 ARG A N 1
ATOM 1772 C CA . ARG A 1 220 ? 14.718 -17.716 1.388 1.00 32.41 220 ARG A CA 1
ATOM 1773 C C . ARG A 1 220 ? 13.257 -17.386 1.041 1.00 32.41 220 ARG A C 1
ATOM 1775 O O . ARG A 1 220 ? 13.033 -16.307 0.469 1.00 32.41 220 ARG A O 1
ATOM 1782 N N . PRO A 1 221 ? 12.252 -18.225 1.358 1.00 29.75 221 PRO A N 1
ATOM 1783 C CA . PRO A 1 221 ? 10.965 -17.614 1.645 1.00 29.75 221 PRO A CA 1
ATOM 1784 C C . PRO A 1 221 ? 11.289 -16.385 2.496 1.00 29.75 221 PRO A C 1
ATOM 1786 O O . PRO A 1 221 ? 12.291 -16.372 3.220 1.00 29.75 221 PRO A O 1
ATOM 1789 N N . THR A 1 222 ? 10.497 -15.337 2.485 1.00 36.19 222 THR A N 1
ATOM 1790 C CA . THR A 1 222 ? 10.599 -14.410 3.609 1.00 36.19 222 THR A CA 1
ATOM 1791 C C . THR A 1 222 ? 10.223 -15.122 4.930 1.00 36.19 222 THR A C 1
ATOM 1793 O O . THR A 1 222 ? 9.482 -14.568 5.718 1.00 36.19 222 THR A O 1
ATOM 1796 N N . ALA A 1 223 ? 10.734 -16.321 5.246 1.00 35.97 223 ALA A N 1
ATOM 1797 C CA . ALA A 1 223 ? 11.487 -16.536 6.465 1.00 35.97 223 ALA A CA 1
ATOM 1798 C C . ALA A 1 223 ? 12.422 -15.332 6.670 1.00 35.97 223 ALA A C 1
ATOM 1800 O O . ALA A 1 223 ? 13.579 -15.304 6.259 1.00 35.97 223 ALA A O 1
ATOM 1801 N N . ALA A 1 224 ? 11.876 -14.259 7.228 1.00 42.16 224 ALA A N 1
ATOM 1802 C CA . ALA A 1 224 ? 11.910 -14.084 8.671 1.00 42.16 224 ALA A CA 1
ATOM 1803 C C . ALA A 1 224 ? 13.113 -14.651 9.447 1.00 42.16 224 ALA A C 1
ATOM 1805 O O . ALA A 1 224 ? 12.960 -14.859 10.639 1.00 42.16 224 ALA A O 1
ATOM 1806 N N . THR A 1 225 ? 14.278 -14.963 8.873 1.00 45.97 225 THR A N 1
ATOM 1807 C CA . THR A 1 225 ? 15.402 -15.392 9.723 1.00 45.97 225 THR A CA 1
ATOM 1808 C C . THR A 1 225 ? 15.878 -14.225 10.579 1.00 45.97 225 THR A C 1
ATOM 1810 O O . THR A 1 225 ? 16.255 -14.433 11.722 1.00 45.97 225 THR A O 1
ATOM 1813 N N . ASP A 1 226 ? 15.756 -12.995 10.068 1.00 50.78 226 ASP A N 1
ATOM 1814 C CA . ASP A 1 226 ? 15.752 -11.804 10.911 1.00 50.78 226 ASP A CA 1
ATOM 1815 C C . ASP A 1 226 ? 14.308 -11.404 11.184 1.00 50.78 226 ASP A C 1
ATOM 1817 O O . ASP A 1 226 ? 13.696 -10.625 10.443 1.00 50.78 226 ASP A O 1
ATOM 1821 N N . VAL A 1 227 ? 13.776 -11.913 12.293 1.00 56.66 227 VAL A N 1
ATOM 1822 C CA . VAL A 1 227 ? 12.541 -11.408 12.904 1.00 56.66 227 VAL A CA 1
ATOM 1823 C C . VAL A 1 227 ? 12.599 -9.873 12.957 1.00 56.66 227 VAL A C 1
ATOM 1825 O O . VAL A 1 227 ? 11.655 -9.205 12.557 1.00 56.66 227 VAL A O 1
ATOM 1828 N N . ASN A 1 228 ? 13.767 -9.302 13.259 1.00 54.50 228 ASN A N 1
ATOM 1829 C CA . ASN A 1 228 ? 14.019 -7.859 13.306 1.00 54.50 228 ASN A CA 1
ATOM 1830 C C . ASN A 1 228 ? 13.755 -7.114 11.985 1.00 54.50 228 ASN A C 1
ATOM 1832 O O . ASN A 1 228 ? 13.278 -5.981 12.011 1.00 54.50 228 ASN A O 1
ATOM 1836 N N . GLN A 1 229 ? 14.030 -7.722 10.825 1.00 56.69 229 GLN A N 1
ATOM 1837 C CA . GLN A 1 229 ? 13.794 -7.092 9.518 1.00 56.69 229 GLN A CA 1
ATOM 1838 C C . GLN A 1 229 ? 12.332 -7.183 9.075 1.00 56.69 229 GLN A C 1
ATOM 1840 O O . GLN A 1 229 ? 11.828 -6.293 8.387 1.00 56.69 229 GLN A O 1
ATOM 1845 N N . LEU A 1 230 ? 11.634 -8.254 9.456 1.00 54.09 230 LEU A N 1
ATOM 1846 C CA . LEU A 1 230 ? 10.192 -8.331 9.248 1.00 54.09 230 LEU A CA 1
ATOM 1847 C C . LEU A 1 230 ? 9.455 -7.394 10.189 1.00 54.09 230 LEU A C 1
ATOM 1849 O O . LEU A 1 230 ? 8.598 -6.646 9.732 1.00 54.09 230 LEU A O 1
ATOM 1853 N N . LEU A 1 231 ? 9.843 -7.366 11.461 1.00 56.88 231 LEU A N 1
ATOM 1854 C CA . LEU A 1 231 ? 9.320 -6.413 12.425 1.00 56.88 231 LEU A CA 1
ATOM 1855 C C . LEU A 1 231 ? 9.604 -4.985 11.957 1.00 56.88 231 LEU A C 1
ATOM 1857 O O . LEU A 1 231 ? 8.685 -4.181 11.940 1.00 56.88 231 LEU A O 1
ATOM 1861 N N . SER A 1 232 ? 10.802 -4.654 11.462 1.00 57.56 232 SER A N 1
ATOM 1862 C CA . SER A 1 232 ? 11.064 -3.299 10.957 1.00 57.56 232 SER A CA 1
ATOM 1863 C C . SER A 1 232 ? 10.213 -2.927 9.740 1.00 57.56 232 SER A C 1
ATOM 1865 O O . SER A 1 232 ? 9.759 -1.789 9.650 1.00 57.56 232 SER A O 1
ATOM 1867 N N . LYS A 1 233 ? 9.917 -3.863 8.832 1.00 54.75 233 LYS A N 1
ATOM 1868 C CA . LYS A 1 233 ? 9.019 -3.616 7.692 1.00 54.75 233 LYS A CA 1
ATOM 1869 C C . LYS A 1 233 ? 7.551 -3.509 8.103 1.00 54.75 233 LYS A C 1
ATOM 1871 O O . LYS A 1 233 ? 6.876 -2.589 7.652 1.00 54.75 233 LYS A O 1
ATOM 1876 N N . VAL A 1 234 ? 7.074 -4.407 8.963 1.00 54.22 234 VAL A N 1
ATOM 1877 C CA . VAL A 1 234 ? 5.693 -4.418 9.479 1.00 54.22 234 VAL A CA 1
ATOM 1878 C C . VAL A 1 234 ? 5.434 -3.186 10.348 1.00 54.22 234 VAL A C 1
ATOM 1880 O O . VAL A 1 234 ? 4.405 -2.531 10.213 1.00 54.22 234 VAL A O 1
ATOM 1883 N N . PHE A 1 235 ? 6.407 -2.801 11.172 1.00 51.69 235 PHE A N 1
ATOM 1884 C CA . PHE A 1 235 ? 6.344 -1.621 12.030 1.00 51.69 235 PHE A CA 1
ATOM 1885 C C . PHE A 1 235 ? 6.834 -0.335 11.363 1.00 51.69 235 PHE A C 1
ATOM 1887 O O . PHE A 1 235 ? 6.809 0.714 12.000 1.00 51.69 235 PHE A O 1
ATOM 1894 N N . GLY A 1 236 ? 7.297 -0.376 10.110 1.00 51.47 236 GLY A N 1
ATOM 1895 C CA . GLY A 1 236 ? 7.852 0.787 9.410 1.00 51.47 236 GLY A CA 1
ATOM 1896 C C . GLY A 1 236 ? 8.971 1.497 10.185 1.00 51.47 236 GLY A C 1
ATOM 1897 O O . GLY A 1 236 ? 9.005 2.732 10.215 1.00 51.47 236 GLY A O 1
ATOM 1898 N N . LEU A 1 237 ? 9.836 0.733 10.857 1.00 51.12 237 LEU A N 1
ATOM 1899 C CA . LEU A 1 237 ? 11.023 1.224 11.553 1.00 51.12 237 LEU A CA 1
ATOM 1900 C C . LEU A 1 237 ? 12.127 1.454 10.521 1.00 51.12 237 LEU A C 1
ATOM 1902 O O . LEU A 1 237 ? 12.409 0.600 9.679 1.00 51.12 237 LEU A O 1
ATOM 1906 N N . ARG A 1 238 ? 12.749 2.632 10.557 1.00 48.38 238 ARG A N 1
ATOM 1907 C CA . ARG A 1 238 ? 13.839 2.973 9.643 1.00 48.38 238 ARG A CA 1
ATOM 1908 C C . ARG A 1 238 ? 15.062 2.137 10.034 1.00 48.38 238 ARG A C 1
ATOM 1910 O O . ARG A 1 238 ? 15.651 2.379 11.078 1.00 48.38 238 ARG A O 1
ATOM 1917 N N . SER A 1 239 ? 15.436 1.158 9.210 1.00 40.56 239 SER A N 1
ATOM 1918 C CA . SER A 1 239 ? 16.677 0.396 9.381 1.00 40.56 239 SER A CA 1
ATOM 1919 C C . SER A 1 239 ? 17.868 1.278 8.995 1.00 40.56 239 SER A C 1
ATOM 1921 O O . SER A 1 239 ? 18.278 1.330 7.836 1.00 40.56 239 SER A O 1
ATOM 1923 N N . GLY A 1 240 ? 18.372 2.037 9.953 1.00 41.41 240 GLY A N 1
ATOM 1924 C CA . GLY A 1 240 ? 19.590 2.821 9.828 1.00 41.41 240 GLY A CA 1
ATOM 1925 C C . GLY A 1 240 ? 19.986 3.315 11.207 1.00 41.41 240 GLY A C 1
ATOM 1926 O O . GLY A 1 240 ? 19.107 3.656 11.998 1.00 41.41 240 GLY A O 1
ATOM 1927 N N . SER A 1 241 ? 21.291 3.344 11.487 1.00 38.50 241 SER A N 1
ATOM 1928 C CA . SER A 1 241 ? 21.840 4.109 12.609 1.00 38.50 241 SER A CA 1
ATOM 1929 C C . SER A 1 241 ? 21.166 5.484 12.639 1.00 38.50 241 SER A C 1
ATOM 1931 O O . SER A 1 241 ? 20.976 6.056 11.558 1.00 38.50 241 SER A O 1
ATOM 1933 N N . PRO A 1 242 ? 20.759 6.000 13.814 1.00 40.31 242 PRO A N 1
ATOM 1934 C CA . PRO A 1 242 ? 20.090 7.287 13.890 1.00 40.31 242 PRO A CA 1
ATOM 1935 C C . PRO A 1 242 ? 20.954 8.305 13.152 1.00 40.31 242 PRO A C 1
ATOM 1937 O O . PRO A 1 242 ? 22.109 8.524 13.512 1.00 40.31 242 PRO A O 1
ATOM 1940 N N . ASP A 1 243 ? 20.413 8.883 12.079 1.00 36.56 243 ASP A N 1
ATOM 1941 C CA . ASP A 1 243 ? 20.973 10.089 11.489 1.00 36.56 243 ASP A CA 1
ATOM 1942 C C . ASP A 1 243 ? 20.931 11.137 12.611 1.00 36.56 243 ASP A C 1
ATOM 1944 O O . ASP A 1 243 ? 19.917 11.795 12.825 1.00 36.56 243 ASP A O 1
ATOM 1948 N N . LEU A 1 244 ? 22.032 11.262 13.357 1.00 44.38 244 LEU A N 1
ATOM 1949 C CA . LEU A 1 244 ? 22.278 12.327 14.335 1.00 44.38 244 LEU A CA 1
ATOM 1950 C C . LEU A 1 244 ? 22.465 13.683 13.640 1.00 44.38 244 LEU A C 1
ATOM 1952 O O . LEU A 1 244 ? 22.687 14.698 14.297 1.00 44.38 244 LEU A O 1
ATOM 1956 N N . SER A 1 245 ? 22.350 13.721 12.307 1.00 40.50 245 SER A N 1
ATOM 1957 C CA . SER A 1 245 ? 22.124 14.966 11.599 1.00 40.50 245 SER A CA 1
ATOM 1958 C C . SER A 1 245 ? 20.780 15.528 12.057 1.00 40.50 245 SER A C 1
ATOM 1960 O O . SER A 1 245 ? 19.710 15.066 11.658 1.00 40.50 245 SER A O 1
ATOM 1962 N N . PHE A 1 246 ? 20.846 16.545 12.920 1.00 34.94 246 PHE A N 1
ATOM 1963 C CA . PHE A 1 246 ? 19.769 17.505 13.110 1.00 34.94 246 PHE A CA 1
ATOM 1964 C C . PHE A 1 246 ? 19.346 17.963 11.716 1.00 34.94 246 PHE A C 1
ATOM 1966 O O . PHE A 1 246 ? 19.976 18.820 11.101 1.00 34.94 246 PHE A O 1
ATOM 1973 N N . LYS A 1 247 ? 18.289 17.360 11.173 1.00 33.84 247 LYS A N 1
ATOM 1974 C CA . LYS A 1 247 ? 17.568 17.983 10.077 1.00 33.84 247 LYS A CA 1
ATOM 1975 C C . LYS A 1 247 ? 16.915 19.185 10.735 1.00 33.84 247 LYS A C 1
ATOM 1977 O O . LYS A 1 247 ? 16.085 18.953 11.620 1.00 33.84 247 LYS A O 1
ATOM 1982 N N . PRO A 1 248 ? 17.302 20.430 10.398 1.00 32.84 248 PR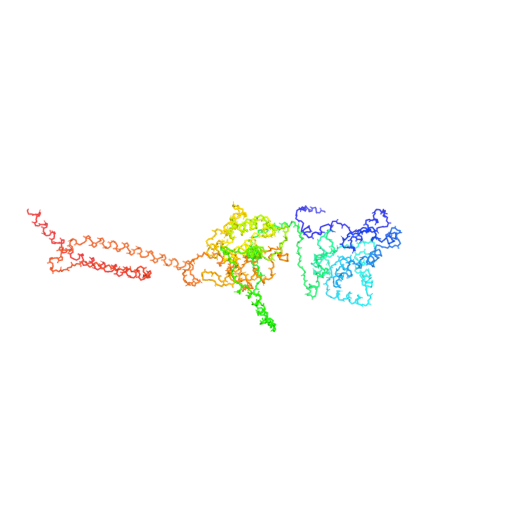O A N 1
ATOM 1983 C CA . PRO A 1 248 ? 16.572 21.576 10.899 1.00 32.84 248 PRO A CA 1
ATOM 1984 C C . PRO A 1 248 ? 15.112 21.310 10.557 1.00 32.84 248 PRO A C 1
ATOM 1986 O O . PRO A 1 248 ? 14.777 21.015 9.405 1.00 32.84 248 PRO A O 1
ATOM 1989 N N . VAL A 1 249 ? 14.266 21.274 11.586 1.00 39.50 249 VAL A N 1
ATOM 1990 C CA . VAL A 1 249 ? 12.824 21.240 11.382 1.00 39.50 249 VAL A CA 1
ATOM 1991 C C . VAL A 1 249 ? 12.561 22.463 10.523 1.00 39.50 249 VAL A C 1
ATOM 1993 O O . VAL A 1 249 ? 12.821 23.580 10.968 1.00 39.50 249 VAL A O 1
ATOM 1996 N N . ALA A 1 250 ? 12.178 22.245 9.261 1.00 40.03 250 ALA A N 1
ATOM 1997 C CA . ALA A 1 250 ? 11.806 23.336 8.376 1.00 40.03 250 ALA A CA 1
ATOM 1998 C C . ALA A 1 250 ? 10.854 24.243 9.165 1.00 40.03 250 ALA A C 1
ATOM 2000 O O . ALA A 1 250 ? 9.982 23.693 9.854 1.00 40.03 250 ALA A O 1
ATOM 2001 N N . PRO A 1 251 ? 11.047 25.576 9.149 1.00 39.94 251 PRO A N 1
ATOM 2002 C CA . PRO A 1 251 ? 10.199 26.469 9.914 1.00 39.94 251 PRO A CA 1
ATOM 2003 C C . PRO A 1 251 ? 8.760 26.124 9.566 1.00 39.94 251 PRO A C 1
ATOM 2005 O O . PRO A 1 251 ? 8.368 26.086 8.398 1.00 39.94 251 PRO A O 1
ATOM 2008 N N . LYS A 1 252 ? 8.031 25.751 10.611 1.00 48.25 252 LYS A N 1
ATOM 2009 C CA . LYS A 1 252 ? 6.609 25.466 10.589 1.00 48.25 252 LYS A CA 1
ATOM 2010 C C . LYS A 1 252 ? 5.936 26.549 9.752 1.00 48.25 252 LYS A C 1
ATOM 2012 O O . LYS A 1 252 ? 6.058 27.727 10.076 1.00 48.25 252 LYS A O 1
ATOM 2017 N N . SER A 1 253 ? 5.345 26.167 8.619 1.00 51.56 253 SER A N 1
ATOM 2018 C CA . SER A 1 253 ? 4.711 27.117 7.698 1.00 51.56 253 SER A CA 1
ATOM 2019 C C . SER A 1 253 ? 3.743 28.007 8.478 1.00 51.56 253 SER A C 1
ATOM 2021 O O . SER A 1 253 ? 3.039 27.482 9.340 1.00 51.56 253 SER A O 1
ATOM 2023 N N . ALA A 1 254 ? 3.674 29.301 8.159 1.00 56.81 254 ALA A N 1
ATOM 2024 C CA . ALA A 1 254 ? 2.868 30.306 8.866 1.00 56.81 254 ALA A CA 1
ATOM 2025 C C . ALA A 1 254 ? 1.394 29.905 9.133 1.00 56.81 254 ALA A C 1
ATOM 2027 O O . ALA A 1 254 ? 0.778 30.426 10.055 1.00 56.81 254 ALA A O 1
ATOM 2028 N N . ASN A 1 255 ? 0.858 28.925 8.400 1.00 60.19 255 ASN A N 1
ATOM 2029 C CA . ASN A 1 255 ? -0.537 28.483 8.448 1.00 60.19 255 ASN A CA 1
ATOM 2030 C C . ASN A 1 255 ? -0.790 27.286 9.402 1.00 60.19 255 ASN A C 1
ATOM 2032 O O . ASN A 1 255 ? -1.836 26.644 9.325 1.00 60.19 255 ASN A O 1
ATOM 2036 N N . GLU A 1 256 ? 0.154 26.906 10.276 1.00 64.94 256 GLU A N 1
ATOM 2037 C CA . GLU A 1 256 ? -0.085 25.851 11.283 1.00 64.94 256 GLU A CA 1
ATOM 2038 C C . GLU A 1 256 ? -1.295 26.092 12.207 1.00 64.94 256 GLU A C 1
ATOM 2040 O O . GLU A 1 256 ? -2.067 25.142 12.375 1.00 64.94 256 GLU A O 1
ATOM 2045 N N . PRO A 1 257 ? -1.503 27.290 12.796 1.00 71.06 257 PRO A N 1
ATOM 2046 C CA . PRO A 1 257 ? -2.659 27.517 13.664 1.00 71.06 257 PRO A CA 1
ATOM 2047 C C . PRO A 1 257 ? -3.979 27.440 12.886 1.00 71.06 257 PRO A C 1
ATOM 2049 O O . PRO A 1 257 ? -4.922 26.812 13.359 1.00 71.06 257 PRO A O 1
ATOM 2052 N N . GLU A 1 258 ? -4.023 27.972 11.662 1.00 75.50 258 GLU A N 1
ATOM 2053 C CA . GLU A 1 258 ? -5.193 27.881 10.778 1.00 75.50 258 GLU A CA 1
ATOM 2054 C C . GLU A 1 258 ? -5.532 26.423 10.449 1.00 75.50 258 GLU A C 1
ATOM 2056 O O . GLU A 1 258 ? -6.688 26.017 10.509 1.00 75.50 258 GLU A O 1
ATOM 2061 N N . ARG A 1 259 ? -4.525 25.587 10.163 1.00 73.25 259 ARG A N 1
ATOM 2062 C CA . ARG A 1 259 ? -4.738 24.159 9.889 1.00 73.25 259 ARG A CA 1
AT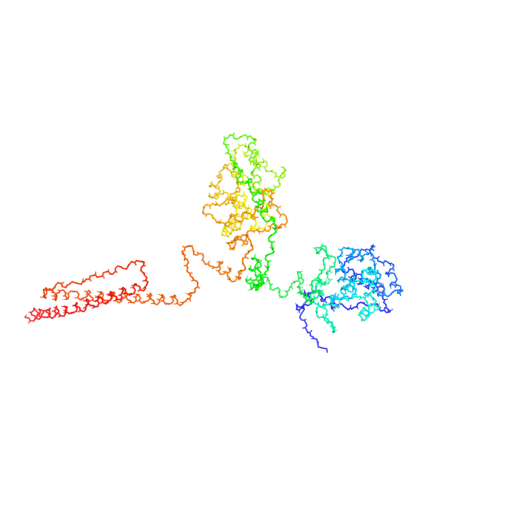OM 2063 C C . ARG A 1 259 ? -5.262 23.406 11.117 1.00 73.25 259 ARG A C 1
ATOM 2065 O O . ARG A 1 259 ? -6.048 22.475 10.960 1.00 73.25 259 ARG A O 1
ATOM 2072 N N . GLN A 1 260 ? -4.828 23.776 12.323 1.00 75.50 260 GLN A N 1
ATOM 2073 C CA . GLN A 1 260 ? -5.368 23.208 13.562 1.00 75.50 260 GLN A CA 1
ATOM 2074 C C . GLN A 1 260 ? -6.821 23.639 13.777 1.00 75.50 260 GLN A C 1
ATOM 2076 O O . GLN A 1 260 ? -7.651 22.794 14.093 1.00 75.50 260 GLN A O 1
ATOM 2081 N N . GLN A 1 261 ? -7.144 24.915 13.553 1.00 81.56 261 GLN A N 1
ATOM 2082 C CA . GLN A 1 261 ? -8.515 25.428 13.636 1.00 81.56 261 GLN A CA 1
ATOM 2083 C C . GLN A 1 261 ? -9.437 24.727 12.633 1.00 81.56 261 GLN A C 1
ATOM 2085 O O . GLN A 1 261 ? -10.436 24.149 13.046 1.00 81.56 261 GLN A O 1
ATOM 2090 N N . GLN A 1 262 ? -9.035 24.641 11.361 1.00 80.00 262 GLN A N 1
ATOM 2091 C CA . GLN A 1 262 ? -9.759 23.894 10.324 1.00 80.00 262 GLN A CA 1
ATOM 2092 C C . GLN A 1 262 ? -9.970 22.426 10.708 1.00 80.00 262 GLN A C 1
ATOM 2094 O O . GLN A 1 262 ? -11.020 21.845 10.437 1.00 80.00 262 GLN A O 1
ATOM 2099 N N . PHE A 1 263 ? -8.970 21.807 11.344 1.00 75.75 263 PHE A N 1
ATOM 2100 C CA . PHE A 1 263 ? -9.107 20.451 11.857 1.00 75.75 263 PHE A CA 1
ATOM 2101 C C . PHE A 1 263 ? -10.181 20.378 12.948 1.00 75.75 263 PHE A C 1
ATOM 2103 O O . PHE A 1 263 ? -11.039 19.511 12.859 1.00 75.75 263 PHE A O 1
ATOM 2110 N N . TYR A 1 264 ? -10.184 21.279 13.935 1.00 78.62 264 TYR A N 1
ATOM 2111 C CA . TYR A 1 264 ? -11.201 21.296 14.994 1.00 78.62 264 TYR A CA 1
ATOM 2112 C C . TYR A 1 264 ? -12.612 21.577 14.464 1.00 78.62 264 TYR A C 1
ATOM 2114 O O . TYR A 1 264 ? -13.548 20.872 14.842 1.00 78.62 264 TYR A O 1
ATOM 2122 N N . GLU A 1 265 ? -12.758 22.556 13.570 1.00 82.69 265 GLU A N 1
ATOM 2123 C CA . GLU A 1 265 ? -14.029 22.917 12.927 1.00 82.69 265 GLU A CA 1
ATOM 2124 C C . GLU A 1 265 ? -14.655 21.724 12.199 1.00 82.69 265 GLU A C 1
ATOM 2126 O O . GLU A 1 265 ? -15.860 21.500 12.288 1.00 82.69 265 GLU A O 1
ATOM 2131 N N . ALA A 1 266 ? -13.836 20.881 11.562 1.00 81.94 266 ALA A N 1
ATOM 2132 C CA . ALA A 1 266 ? -14.321 19.701 10.853 1.00 81.94 266 ALA A CA 1
ATOM 2133 C C . ALA A 1 266 ? -15.021 18.657 11.753 1.00 81.94 266 ALA A C 1
ATOM 2135 O O . ALA A 1 266 ? -15.769 17.830 11.224 1.00 81.94 266 ALA A O 1
ATOM 2136 N N . TYR A 1 267 ? -14.795 18.670 13.076 1.00 82.06 267 TYR A N 1
ATOM 2137 C CA . TYR A 1 267 ? -15.411 17.729 14.031 1.00 82.06 267 TYR A CA 1
ATOM 2138 C C . TYR A 1 267 ? -16.463 18.351 14.948 1.00 82.06 267 TYR A C 1
ATOM 2140 O O . TYR A 1 267 ? -17.183 17.602 15.608 1.00 82.06 267 TYR A O 1
ATOM 2148 N N . GLN A 1 268 ? -16.588 19.681 14.989 1.00 79.81 268 GLN A N 1
ATOM 2149 C CA . GLN A 1 268 ? -17.644 20.353 15.750 1.00 79.81 268 GLN A CA 1
ATOM 2150 C C . GLN A 1 268 ? -19.059 19.803 15.514 1.00 79.81 268 GLN A C 1
ATOM 2152 O O . GLN A 1 268 ? -19.731 19.564 16.519 1.00 79.81 268 GLN A O 1
ATOM 2157 N N . PRO A 1 269 ? -19.506 19.484 14.277 1.00 82.44 269 PRO A N 1
ATOM 2158 C CA . PRO A 1 269 ? -20.866 18.986 14.082 1.00 82.44 269 PRO A CA 1
ATOM 2159 C C . PRO A 1 269 ? -21.164 17.723 14.895 1.00 82.44 269 PRO A C 1
ATOM 2161 O O . PRO A 1 269 ? -22.259 17.596 15.419 1.00 82.44 269 PRO A O 1
ATOM 2164 N N . PHE A 1 270 ? -20.195 16.821 15.080 1.00 79.81 270 PHE A N 1
ATOM 2165 C CA . PHE A 1 270 ? -20.416 15.602 15.867 1.00 79.81 270 PHE A CA 1
ATOM 2166 C C . PHE A 1 270 ? -20.577 15.856 17.367 1.00 79.81 270 PHE A C 1
ATOM 2168 O O . PHE A 1 270 ? -21.175 15.035 18.053 1.00 79.81 270 PHE A O 1
ATOM 2175 N N . LYS A 1 271 ? -20.029 16.961 17.885 1.00 75.75 271 LYS A N 1
ATOM 2176 C CA . LYS A 1 271 ? -20.198 17.345 19.293 1.00 75.75 271 LYS A CA 1
ATOM 2177 C C . LYS A 1 271 ? -21.548 18.006 19.550 1.00 75.75 271 LYS A C 1
ATOM 2179 O O . LYS A 1 271 ? -22.064 17.907 20.656 1.00 75.75 271 LYS A O 1
ATOM 2184 N N . GLU A 1 272 ? -22.076 18.704 18.551 1.00 80.00 272 GLU A N 1
ATOM 2185 C CA . GLU A 1 272 ? -23.308 19.487 18.660 1.00 80.00 272 GLU A CA 1
ATOM 2186 C C . GLU A 1 272 ? -24.557 18.674 18.302 1.00 80.00 272 GLU A C 1
ATOM 2188 O O . GLU A 1 272 ? -25.640 18.955 18.812 1.00 80.00 272 GLU A O 1
ATOM 2193 N N . THR A 1 273 ? -24.431 17.654 17.446 1.00 80.31 273 THR A N 1
ATOM 2194 C CA . THR A 1 273 ? -25.553 16.779 17.093 1.00 80.31 273 THR A CA 1
ATOM 2195 C C . THR A 1 273 ? -25.945 15.900 18.274 1.00 80.31 273 THR A C 1
ATOM 2197 O O . THR A 1 273 ? -25.173 15.031 18.682 1.00 80.31 273 THR A O 1
ATOM 2200 N N . ALA A 1 274 ? -27.162 16.092 18.784 1.00 83.88 274 ALA A N 1
ATOM 2201 C CA . ALA A 1 274 ? -27.747 15.200 19.777 1.00 83.88 274 ALA A CA 1
ATOM 2202 C C . ALA A 1 274 ? -27.954 13.784 19.192 1.00 83.88 274 ALA A C 1
ATOM 2204 O O . ALA A 1 274 ? -28.256 13.662 17.997 1.00 83.88 274 ALA A O 1
ATOM 2205 N N . PRO A 1 275 ? -27.803 12.720 20.004 1.00 85.81 275 PRO A N 1
ATOM 2206 C CA . PRO A 1 275 ? -28.129 11.359 19.592 1.00 85.81 275 PRO A CA 1
ATOM 2207 C C . PRO A 1 275 ? -29.571 11.252 19.084 1.00 85.81 275 PRO A C 1
ATOM 2209 O O . PRO A 1 275 ? -30.479 11.893 19.612 1.00 85.81 275 PRO A O 1
ATOM 2212 N N . VAL A 1 276 ? -29.780 10.440 18.047 1.00 88.25 276 VAL A N 1
ATOM 2213 C CA . VAL A 1 276 ? -31.119 10.177 17.507 1.00 88.25 276 VAL A CA 1
ATOM 2214 C C . VAL A 1 276 ? -31.704 8.986 18.260 1.00 88.25 276 VAL A C 1
ATOM 2216 O O . VAL A 1 276 ? -31.241 7.855 18.097 1.00 88.25 276 VAL A O 1
ATOM 2219 N N . GLU A 1 277 ? -32.706 9.254 19.090 1.00 87.06 277 GLU A N 1
ATOM 2220 C CA . GLU A 1 277 ? -33.375 8.263 19.935 1.00 87.06 277 GLU A CA 1
ATOM 2221 C C . GLU A 1 277 ? -34.754 7.907 19.373 1.00 87.06 277 GLU A C 1
ATOM 2223 O O . GLU A 1 277 ? -35.463 8.753 18.823 1.00 87.06 277 GLU A O 1
ATOM 2228 N N . PHE A 1 278 ? -35.142 6.640 19.501 1.00 83.94 278 PHE A N 1
ATOM 2229 C CA . PHE A 1 278 ? -36.465 6.163 19.125 1.00 83.94 278 PHE A CA 1
ATOM 2230 C C . PHE A 1 278 ? -37.427 6.399 20.288 1.00 83.94 278 PHE A C 1
ATOM 2232 O O . PHE A 1 278 ? -37.266 5.825 21.367 1.00 83.94 278 PHE A O 1
ATOM 2239 N N . CYS A 1 279 ? -38.446 7.229 20.071 1.00 78.00 279 CYS A N 1
ATOM 2240 C CA . CYS A 1 279 ? -39.505 7.461 21.046 1.00 78.00 279 CYS A CA 1
ATOM 2241 C C . CYS A 1 279 ? -40.766 6.682 20.655 1.00 78.00 279 CYS A C 1
ATOM 2243 O O . CYS A 1 279 ? -41.157 6.629 19.489 1.00 78.00 279 CYS A O 1
ATOM 2245 N N . VAL A 1 280 ? -41.455 6.104 21.639 1.00 75.25 280 VAL A N 1
ATOM 2246 C CA . VAL A 1 280 ? -42.732 5.419 21.400 1.00 75.25 280 VAL A CA 1
ATOM 2247 C C . VAL A 1 280 ? -43.766 6.456 20.936 1.00 75.25 280 VAL A C 1
ATOM 2249 O O . VAL A 1 280 ? -44.172 7.314 21.716 1.00 75.25 280 VAL A O 1
ATOM 2252 N N . GLY A 1 281 ? -44.166 6.392 19.660 1.00 76.88 281 GLY A N 1
ATOM 2253 C CA . GLY A 1 281 ? -45.090 7.345 19.025 1.00 76.88 281 GLY A CA 1
ATOM 2254 C C . GLY A 1 281 ? -44.471 8.284 17.977 1.00 76.88 281 GLY A C 1
ATOM 2255 O O . GLY A 1 281 ? -45.132 9.244 17.583 1.00 76.88 281 GLY A O 1
ATOM 2256 N N . SER A 1 282 ? -43.234 8.037 17.529 1.00 79.25 282 SER A N 1
ATOM 2257 C CA . SER A 1 282 ? -42.579 8.801 16.454 1.00 79.25 282 SER A CA 1
ATOM 2258 C C . SER A 1 282 ? -43.407 8.880 15.163 1.00 79.25 282 SER A C 1
ATOM 2260 O O . SER A 1 282 ? -44.061 7.914 14.763 1.00 79.25 282 SER A O 1
ATOM 2262 N N . SER A 1 283 ? -43.352 10.032 14.483 1.00 88.56 283 SER A N 1
ATOM 2263 C CA . SER A 1 283 ? -43.991 10.210 13.174 1.00 88.56 283 SER A CA 1
ATOM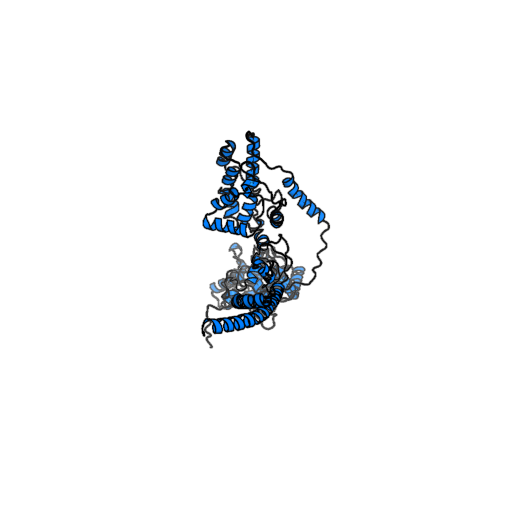 2264 C C . SER A 1 283 ? -43.235 9.446 12.075 1.00 88.56 283 SER A C 1
ATOM 2266 O O . SER A 1 283 ? -42.040 9.188 12.208 1.00 88.56 283 SER A O 1
ATOM 2268 N N . ASP A 1 284 ? -43.887 9.116 10.951 1.00 89.00 284 ASP A N 1
ATOM 2269 C CA . ASP A 1 284 ? -43.210 8.443 9.820 1.00 89.00 284 ASP A CA 1
ATOM 2270 C C . ASP A 1 284 ? -42.049 9.285 9.250 1.00 89.00 284 ASP A C 1
ATOM 2272 O O . ASP A 1 284 ? -41.048 8.742 8.787 1.00 89.00 284 ASP A O 1
ATOM 2276 N N . ALA A 1 285 ? -42.126 10.617 9.364 1.00 89.81 285 ALA A N 1
ATOM 2277 C CA . ALA A 1 285 ? -41.025 11.507 9.004 1.00 89.81 285 ALA A CA 1
ATOM 2278 C C . ALA A 1 285 ? -39.809 11.335 9.935 1.00 89.81 285 ALA A C 1
ATOM 2280 O O . ALA A 1 285 ? -38.675 11.301 9.456 1.00 89.81 285 ALA A O 1
ATOM 2281 N N . ASP A 1 286 ? -40.031 11.171 11.241 1.00 90.56 286 ASP A N 1
ATOM 2282 C CA . ASP A 1 286 ? -38.953 10.934 12.210 1.00 90.56 286 ASP A CA 1
ATOM 2283 C C . ASP A 1 286 ? -38.322 9.552 12.006 1.00 90.56 286 ASP A C 1
ATOM 2285 O O . ASP A 1 286 ? -37.099 9.410 12.055 1.00 90.56 286 ASP A O 1
ATOM 2289 N N . LEU A 1 287 ? -39.141 8.542 11.690 1.00 91.69 287 LEU A N 1
ATOM 2290 C CA . LEU A 1 287 ? -38.666 7.202 11.334 1.00 91.69 287 LEU A CA 1
ATOM 2291 C C . LEU A 1 287 ? -37.800 7.235 10.072 1.00 91.69 287 LEU A C 1
ATOM 2293 O O . LEU A 1 287 ? -36.754 6.595 10.025 1.00 91.69 287 LEU A O 1
ATOM 2297 N N . GLU A 1 288 ? -38.186 8.011 9.059 1.00 91.94 288 GLU A N 1
ATOM 2298 C CA . GLU A 1 288 ? -37.401 8.199 7.837 1.00 91.94 288 GLU A CA 1
ATOM 2299 C C . GLU A 1 288 ? -36.041 8.864 8.129 1.00 91.94 288 GLU A C 1
ATOM 2301 O O . GLU A 1 288 ? -35.010 8.442 7.595 1.00 91.94 288 GLU A O 1
ATOM 2306 N N . VAL A 1 289 ? -36.011 9.877 9.004 1.00 92.44 289 VAL A N 1
ATOM 2307 C CA . VAL A 1 289 ? -34.766 10.520 9.463 1.00 92.44 289 VAL A CA 1
ATOM 2308 C C . VAL A 1 289 ? -33.887 9.521 10.212 1.00 92.44 289 VAL A C 1
ATOM 2310 O O . VAL A 1 289 ? -32.684 9.450 9.950 1.00 92.44 289 VAL A O 1
ATOM 2313 N N . MET A 1 290 ? -34.481 8.707 11.083 1.00 92.81 290 MET A N 1
ATOM 2314 C CA . MET A 1 290 ? -33.778 7.669 11.827 1.00 92.81 290 MET A CA 1
ATOM 2315 C C . MET A 1 290 ? -33.197 6.598 10.900 1.00 92.81 290 MET A C 1
ATOM 2317 O O . MET A 1 290 ? -32.012 6.289 11.005 1.00 92.81 290 MET A O 1
ATOM 2321 N N . ILE A 1 291 ? -33.970 6.102 9.931 1.00 94.12 291 ILE A N 1
ATOM 2322 C CA . ILE A 1 291 ? -33.486 5.154 8.920 1.00 94.12 291 ILE A CA 1
ATOM 2323 C C . ILE A 1 291 ? -32.264 5.745 8.206 1.00 94.12 291 ILE A C 1
ATOM 2325 O O . ILE A 1 291 ? -31.213 5.107 8.141 1.00 94.12 291 ILE A O 1
ATOM 2329 N N . ARG A 1 292 ? -32.346 6.995 7.734 1.00 92.69 292 ARG A N 1
ATOM 2330 C CA . ARG A 1 292 ? -31.216 7.671 7.071 1.00 92.69 292 ARG A CA 1
ATOM 2331 C C . ARG A 1 292 ? -30.001 7.817 7.986 1.00 92.69 292 ARG A C 1
ATOM 2333 O O . ARG A 1 292 ? -28.878 7.636 7.515 1.00 92.69 292 ARG A O 1
ATOM 2340 N N . ALA A 1 293 ? -30.206 8.121 9.267 1.00 92.69 293 ALA A N 1
ATOM 2341 C CA . ALA A 1 293 ? -29.132 8.203 10.252 1.00 92.69 293 ALA A CA 1
ATOM 2342 C C . ALA A 1 293 ? -28.439 6.844 10.443 1.00 92.69 293 ALA A C 1
ATOM 2344 O O . ALA A 1 293 ? -27.210 6.780 10.386 1.00 92.69 293 ALA A O 1
ATOM 2345 N N . VAL A 1 294 ? -29.209 5.755 10.559 1.00 94.94 294 VAL A N 1
ATOM 2346 C CA . VAL A 1 294 ? -28.674 4.390 10.675 1.00 94.94 294 VAL A CA 1
ATOM 2347 C C . VAL A 1 294 ? -27.870 4.010 9.430 1.00 94.94 294 VAL A C 1
ATOM 2349 O O . VAL A 1 294 ? -26.732 3.559 9.556 1.00 94.94 294 VAL A O 1
ATOM 2352 N N . TYR A 1 295 ? -28.396 4.248 8.222 1.00 94.81 295 TYR A N 1
ATOM 2353 C CA . TYR A 1 295 ? -27.644 3.990 6.988 1.00 94.81 295 TYR A CA 1
ATOM 2354 C C . TYR A 1 295 ? -26.351 4.811 6.927 1.00 94.81 295 TYR A C 1
ATOM 2356 O O . TYR A 1 295 ? -25.297 4.289 6.562 1.00 94.81 295 TYR A O 1
ATOM 2364 N N . ARG A 1 296 ? -26.399 6.091 7.308 1.00 92.19 296 ARG A N 1
ATOM 2365 C CA . ARG A 1 296 ? -25.215 6.958 7.310 1.00 92.19 296 ARG A CA 1
ATOM 2366 C C . ARG A 1 296 ? -24.133 6.444 8.261 1.00 92.19 296 ARG A C 1
ATOM 2368 O O . ARG A 1 296 ? -22.954 6.502 7.906 1.00 92.19 296 ARG A O 1
ATOM 2375 N N . GLN A 1 297 ? -24.535 5.948 9.427 1.00 93.06 297 GLN A N 1
ATOM 2376 C CA . GLN A 1 297 ? -23.634 5.402 10.434 1.00 93.06 297 GLN A CA 1
ATOM 2377 C C . GLN A 1 297 ? -23.048 4.048 10.011 1.00 93.06 297 GLN A C 1
ATOM 2379 O O . GLN A 1 297 ? -21.827 3.916 9.897 1.00 93.06 297 GLN A O 1
ATOM 2384 N N . VAL A 1 298 ? -23.911 3.057 9.750 1.00 95.19 298 VAL A N 1
ATOM 2385 C CA . VAL A 1 298 ? -23.504 1.672 9.459 1.00 95.19 298 VAL A CA 1
ATOM 2386 C C . VAL A 1 298 ? -22.673 1.614 8.182 1.00 95.19 298 VAL A C 1
ATOM 2388 O O . VAL A 1 298 ? -21.666 0.922 8.142 1.00 95.19 298 VAL A O 1
ATOM 2391 N N . PHE A 1 299 ? -23.020 2.392 7.153 1.00 93.06 299 PHE A N 1
ATOM 2392 C CA . PHE A 1 299 ? -22.266 2.406 5.898 1.00 93.06 299 PHE A CA 1
ATOM 2393 C C . PHE A 1 299 ? -21.159 3.467 5.842 1.00 93.06 299 PHE A C 1
ATOM 2395 O O . PHE A 1 299 ? -20.616 3.710 4.765 1.00 93.06 299 PHE A O 1
ATOM 2402 N N . GLY A 1 300 ? -20.799 4.115 6.956 1.00 88.62 300 GLY A N 1
ATOM 2403 C CA . GLY A 1 300 ? -19.611 4.976 7.008 1.00 88.62 300 GLY A CA 1
ATOM 2404 C C . GLY A 1 300 ? -19.626 6.130 6.012 1.00 88.62 300 GLY A C 1
ATOM 2405 O O . GLY A 1 300 ? -18.624 6.374 5.332 1.00 88.62 300 GLY A O 1
ATOM 2406 N N . ASN A 1 301 ? -20.783 6.780 5.852 1.00 88.38 301 ASN A N 1
ATOM 2407 C CA . ASN A 1 301 ? -21.016 7.823 4.850 1.00 88.38 301 ASN A CA 1
ATOM 2408 C C . ASN A 1 301 ? -20.744 7.379 3.391 1.00 88.38 301 ASN A C 1
ATOM 2410 O O . ASN A 1 301 ? -20.447 8.200 2.523 1.00 88.38 301 ASN A O 1
ATOM 2414 N N . ALA A 1 302 ? -20.814 6.077 3.098 1.00 86.19 302 ALA A N 1
ATOM 2415 C CA . ALA A 1 302 ? -20.825 5.581 1.730 1.00 86.19 302 ALA A CA 1
ATOM 2416 C C . ALA A 1 302 ? -22.212 5.793 1.113 1.00 86.19 302 ALA A C 1
ATOM 2418 O O . ALA A 1 302 ? -23.232 5.473 1.719 1.00 86.19 302 ALA A O 1
ATOM 2419 N N . HIS A 1 303 ? -22.253 6.289 -0.122 1.00 84.38 303 HIS A N 1
ATOM 2420 C CA . HIS A 1 303 ? -23.509 6.440 -0.851 1.00 84.38 303 HIS A CA 1
ATOM 2421 C C . HIS A 1 303 ? -24.140 5.063 -1.115 1.00 84.38 303 HIS A C 1
ATOM 2423 O O . HIS A 1 303 ? -23.491 4.167 -1.666 1.00 84.38 303 HIS A O 1
ATOM 2429 N N . VAL A 1 304 ? -25.391 4.895 -0.691 1.00 88.12 304 VAL A N 1
ATOM 2430 C CA . VAL A 1 304 ? -26.227 3.715 -0.951 1.00 88.12 304 VAL A CA 1
ATOM 2431 C C . VAL A 1 304 ? -27.296 4.135 -1.951 1.00 88.12 304 VAL A C 1
ATOM 2433 O O . VAL A 1 304 ? -27.973 5.140 -1.735 1.00 88.12 304 VAL A O 1
ATOM 2436 N N . MET A 1 305 ? -27.410 3.408 -3.061 1.00 89.81 305 MET A N 1
ATOM 2437 C CA . MET A 1 305 ? -28.432 3.688 -4.072 1.00 89.81 305 MET A CA 1
ATOM 2438 C C . MET A 1 305 ? -29.801 3.195 -3.598 1.00 89.81 305 MET A C 1
ATOM 2440 O O . MET A 1 305 ? -29.882 2.247 -2.823 1.00 89.81 305 MET A O 1
ATOM 2444 N N . GLU A 1 306 ? -30.891 3.778 -4.100 1.00 88.38 306 GLU A N 1
ATOM 2445 C CA . GLU A 1 306 ? -32.253 3.367 -3.716 1.00 88.38 306 GLU A CA 1
ATOM 2446 C C . GLU A 1 306 ? -32.526 1.880 -3.983 1.00 88.38 306 GLU A C 1
ATOM 2448 O O . GLU A 1 306 ? -33.156 1.217 -3.167 1.00 88.38 306 GLU A O 1
ATOM 2453 N N . SER A 1 307 ? -31.977 1.331 -5.071 1.00 89.38 307 SER A N 1
ATOM 2454 C CA . SER A 1 307 ? -32.085 -0.094 -5.413 1.00 89.38 307 SER A CA 1
ATOM 2455 C C . SER A 1 307 ? -31.295 -1.019 -4.487 1.00 89.38 307 SER A C 1
ATOM 2457 O O . SER A 1 307 ? -31.543 -2.218 -4.461 1.00 89.38 307 SER A O 1
ATOM 2459 N N . GLU A 1 308 ? -30.295 -0.485 -3.787 1.00 89.31 308 GLU A N 1
ATOM 2460 C CA . GLU A 1 308 ? -29.443 -1.237 -2.868 1.00 89.31 308 GLU A CA 1
ATOM 2461 C C . GLU A 1 308 ? -30.014 -1.240 -1.433 1.00 89.31 308 GLU A C 1
ATOM 2463 O O . GLU A 1 308 ? -29.529 -1.980 -0.578 1.00 89.31 308 GLU A O 1
ATOM 2468 N N . ARG A 1 309 ? -31.036 -0.420 -1.143 1.00 92.38 309 ARG A N 1
ATOM 2469 C CA . ARG A 1 309 ? -31.643 -0.320 0.192 1.00 92.38 309 ARG A CA 1
ATOM 2470 C C . ARG A 1 309 ? -32.417 -1.588 0.559 1.00 92.38 309 ARG A C 1
ATOM 2472 O O . ARG A 1 309 ? -33.103 -2.188 -0.266 1.00 92.38 309 ARG A O 1
ATOM 2479 N N . LEU A 1 310 ? -32.361 -1.960 1.837 1.00 93.44 310 LEU A N 1
ATOM 2480 C CA . LEU A 1 310 ? -33.074 -3.114 2.386 1.00 93.44 310 LEU A CA 1
ATOM 2481 C C . LEU A 1 310 ? -34.523 -2.744 2.736 1.00 93.44 310 LEU A C 1
ATOM 2483 O O . LEU A 1 310 ? -34.867 -2.525 3.896 1.00 93.44 310 LEU A O 1
ATOM 2487 N N . THR A 1 311 ? -35.392 -2.706 1.727 1.00 93.19 311 THR A N 1
ATOM 2488 C CA . THR A 1 311 ? -36.806 -2.302 1.866 1.00 93.19 311 THR A CA 1
ATOM 2489 C C . THR A 1 311 ? -37.603 -3.156 2.859 1.00 93.19 311 THR A C 1
ATOM 2491 O O . THR A 1 311 ? -38.483 -2.639 3.550 1.00 93.19 311 THR A O 1
ATOM 2494 N N . ILE A 1 312 ? -37.287 -4.452 2.973 1.00 95.06 312 ILE A N 1
ATOM 2495 C CA . ILE A 1 312 ? -37.939 -5.373 3.919 1.00 95.06 312 ILE A CA 1
ATOM 2496 C C . ILE A 1 312 ? -37.626 -4.964 5.363 1.00 95.06 312 ILE A C 1
ATOM 2498 O O . ILE A 1 312 ? -38.548 -4.806 6.161 1.00 95.06 312 ILE A O 1
ATOM 2502 N N . ALA A 1 313 ? -36.346 -4.745 5.677 1.00 94.81 313 ALA A N 1
ATOM 2503 C CA . ALA A 1 313 ? -35.901 -4.326 7.004 1.00 94.81 313 ALA A CA 1
ATOM 2504 C C . ALA A 1 313 ? -36.490 -2.957 7.378 1.00 94.81 313 ALA A C 1
ATOM 2506 O O . ALA A 1 313 ? -36.982 -2.767 8.487 1.00 94.81 313 ALA A O 1
ATOM 2507 N N . GLU A 1 314 ? -36.521 -2.020 6.424 1.00 94.50 314 GLU A N 1
ATOM 2508 C CA . GLU A 1 314 ? -37.139 -0.702 6.616 1.00 94.50 314 GLU A CA 1
ATOM 2509 C C . GLU A 1 314 ? -38.640 -0.807 6.912 1.00 94.50 314 GLU A C 1
ATOM 2511 O O . GLU A 1 314 ? -39.145 -0.132 7.805 1.00 94.50 314 GLU A O 1
ATOM 2516 N N . SER A 1 315 ? -39.357 -1.683 6.206 1.00 94.19 315 SER A N 1
ATOM 2517 C CA . SER A 1 315 ? -40.794 -1.888 6.418 1.00 94.19 315 SER A CA 1
ATOM 2518 C C . SER A 1 315 ? -41.091 -2.534 7.775 1.00 94.19 315 SER A C 1
ATOM 2520 O O . SER A 1 315 ? -42.052 -2.155 8.443 1.00 94.19 315 SER A O 1
ATOM 2522 N N . GLN A 1 316 ? -40.271 -3.497 8.206 1.00 94.25 316 GLN A N 1
ATOM 2523 C CA . GLN A 1 316 ? -40.377 -4.106 9.537 1.00 94.25 316 GLN A CA 1
ATOM 2524 C C . GLN A 1 316 ? -40.112 -3.072 10.640 1.00 94.25 316 GLN A C 1
ATOM 2526 O O . GLN A 1 316 ? -40.866 -2.998 11.611 1.00 94.25 316 GLN A O 1
ATOM 2531 N N . PHE A 1 317 ? -39.107 -2.215 10.447 1.00 93.00 317 PHE A N 1
ATOM 2532 C CA . PHE A 1 317 ? -38.794 -1.127 11.367 1.00 93.00 317 PHE A CA 1
ATOM 2533 C C . PHE A 1 317 ? -39.920 -0.084 11.447 1.00 93.00 317 PHE A C 1
ATOM 2535 O O . PHE A 1 317 ? -40.357 0.259 12.542 1.00 93.00 317 PHE A O 1
ATOM 2542 N N . LYS A 1 318 ? -40.482 0.352 10.309 1.00 91.31 318 LYS A N 1
ATOM 2543 C CA . LYS A 1 318 ? -41.613 1.303 10.281 1.00 91.31 318 LYS A CA 1
ATOM 2544 C C . LYS A 1 318 ? -42.871 0.780 10.979 1.00 91.31 318 LYS A C 1
ATOM 2546 O O . LYS A 1 318 ? -43.650 1.565 11.508 1.00 91.31 318 LYS A O 1
ATOM 2551 N N . ARG A 1 319 ? -43.072 -0.542 10.998 1.00 90.88 319 ARG A N 1
ATOM 2552 C CA . ARG A 1 319 ? -44.174 -1.194 11.728 1.00 90.88 319 ARG A CA 1
ATOM 2553 C C . ARG A 1 319 ? -43.903 -1.366 13.226 1.00 90.88 319 ARG A C 1
ATOM 2555 O O . ARG A 1 319 ? -44.804 -1.794 13.940 1.00 90.88 319 ARG A O 1
ATOM 2562 N N . GLY A 1 320 ? -42.695 -1.052 13.695 1.00 87.75 320 GLY A N 1
ATOM 2563 C CA . GLY A 1 320 ? -42.283 -1.251 15.084 1.00 87.75 320 GLY A CA 1
ATOM 2564 C C . GLY A 1 320 ? -42.041 -2.717 15.456 1.00 87.75 320 GLY A C 1
ATOM 2565 O O . GLY A 1 320 ? -42.039 -3.047 16.636 1.00 87.75 320 GLY A O 1
ATOM 2566 N N . GLU A 1 321 ? -41.856 -3.607 14.474 1.00 91.06 321 GLU A N 1
ATOM 2567 C CA . GLU A 1 321 ? -41.531 -5.023 14.723 1.00 91.06 321 GLU A CA 1
ATOM 2568 C C . GLU A 1 321 ? -40.054 -5.221 15.093 1.00 91.06 321 GLU A C 1
ATOM 2570 O O . GLU A 1 321 ? -39.696 -6.224 15.708 1.00 91.06 321 GLU A O 1
ATOM 2575 N N . LEU A 1 322 ? -39.195 -4.273 14.706 1.00 92.00 322 LEU A N 1
ATOM 2576 C CA . LEU A 1 322 ? -37.768 -4.263 15.012 1.00 92.00 322 LEU A CA 1
ATOM 2577 C C . LEU A 1 322 ? -37.434 -3.069 15.899 1.00 92.00 322 LEU A C 1
ATOM 2579 O O . LEU A 1 322 ? -37.889 -1.956 15.632 1.00 92.00 322 LEU A O 1
ATOM 2583 N N . SER A 1 323 ? -36.572 -3.287 16.893 1.00 93.62 323 SER A N 1
ATOM 2584 C CA . SER A 1 323 ? -35.897 -2.182 17.574 1.00 93.62 323 SER A CA 1
ATOM 2585 C C . SER A 1 323 ? -34.797 -1.592 16.678 1.00 93.62 323 SER A C 1
ATOM 2587 O O . SER A 1 323 ? -34.428 -2.172 15.648 1.00 93.62 323 SER A O 1
ATOM 2589 N N . VAL A 1 324 ? -34.229 -0.449 17.075 1.00 94.75 324 VAL A N 1
ATOM 2590 C CA . VAL A 1 324 ? -33.102 0.162 16.352 1.00 94.75 324 VAL A CA 1
ATOM 2591 C C . VAL A 1 324 ? -31.900 -0.781 16.342 1.00 94.75 324 VAL A C 1
ATOM 2593 O O . VAL A 1 324 ? -31.216 -0.898 15.326 1.00 94.75 324 VAL A O 1
ATOM 2596 N N . ARG A 1 325 ? -31.676 -1.519 17.432 1.00 95.31 325 ARG A N 1
ATOM 2597 C CA . ARG A 1 325 ? -30.582 -2.488 17.552 1.00 95.31 325 ARG A CA 1
ATOM 2598 C C . ARG A 1 325 ? -30.734 -3.658 16.582 1.00 95.31 325 ARG A C 1
ATOM 2600 O O . ARG A 1 325 ? -29.790 -3.996 15.869 1.00 95.31 325 ARG A O 1
ATOM 2607 N N . GLU A 1 326 ? -31.916 -4.264 16.512 1.00 95.19 326 GLU A N 1
ATOM 2608 C CA . GLU A 1 326 ? -32.201 -5.343 15.563 1.00 95.19 326 GLU A CA 1
ATOM 2609 C C . GLU A 1 326 ? -32.161 -4.841 14.114 1.00 95.19 326 GLU A C 1
ATOM 2611 O O . GLU A 1 326 ? -31.680 -5.555 13.232 1.00 95.19 326 GLU A O 1
ATOM 2616 N N . PHE A 1 327 ? -32.586 -3.602 13.859 1.00 96.25 327 PHE A N 1
ATOM 2617 C CA . PHE A 1 327 ? -32.468 -2.987 12.538 1.00 96.25 327 PHE A CA 1
ATOM 2618 C C . PHE A 1 327 ? -30.997 -2.777 12.128 1.00 96.25 327 PHE A C 1
ATOM 2620 O O . PHE A 1 327 ? -30.601 -3.172 11.029 1.00 96.25 327 PHE A O 1
ATOM 2627 N N . VAL A 1 328 ? -30.151 -2.255 13.027 1.00 96.94 328 VAL A N 1
ATOM 2628 C CA . VAL A 1 328 ? -28.691 -2.152 12.827 1.00 96.94 328 VAL A CA 1
ATOM 2629 C C . VAL A 1 328 ? -28.078 -3.530 12.568 1.00 96.94 328 VAL A C 1
ATOM 2631 O O . VAL A 1 328 ? -27.268 -3.678 11.651 1.00 96.94 328 VAL A O 1
ATOM 2634 N N . ARG A 1 329 ? -28.502 -4.559 13.315 1.00 96.50 329 ARG A N 1
ATOM 2635 C CA . ARG A 1 329 ? -28.056 -5.948 13.127 1.00 96.50 329 ARG A CA 1
ATOM 2636 C C . ARG A 1 329 ? -28.377 -6.471 11.730 1.00 96.50 329 ARG A C 1
ATOM 2638 O O . ARG A 1 329 ? -27.495 -7.032 11.083 1.00 96.50 329 ARG A O 1
ATOM 2645 N N . GLN A 1 330 ? -29.604 -6.274 11.245 1.00 96.38 330 GLN A N 1
ATOM 2646 C CA . GLN A 1 330 ? -29.991 -6.698 9.896 1.00 96.38 330 GLN A CA 1
ATOM 2647 C C . GLN A 1 330 ? -29.181 -5.975 8.809 1.00 96.38 330 GLN A C 1
ATOM 2649 O O . GLN A 1 330 ? -28.751 -6.606 7.843 1.00 96.38 330 GLN A O 1
ATOM 2654 N N . LEU A 1 331 ? -28.914 -4.674 8.974 1.00 95.94 331 LEU A N 1
ATOM 2655 C CA . LEU A 1 331 ? -28.095 -3.911 8.026 1.00 95.94 331 LEU A CA 1
ATOM 2656 C C . LEU A 1 331 ? -26.635 -4.371 8.017 1.00 95.94 331 LEU A C 1
ATOM 2658 O O . LEU A 1 331 ? -26.063 -4.551 6.942 1.00 95.94 331 LEU A O 1
ATOM 2662 N N . ALA A 1 332 ? -26.041 -4.599 9.188 1.00 96.25 332 ALA A N 1
ATOM 2663 C CA . ALA A 1 332 ? -24.661 -5.059 9.304 1.00 96.25 332 ALA A CA 1
ATOM 2664 C C . ALA A 1 332 ? -24.474 -6.476 8.733 1.00 96.25 332 ALA A C 1
ATOM 2666 O O . ALA A 1 332 ? -23.468 -6.748 8.083 1.00 96.25 332 ALA A O 1
ATOM 2667 N N . LYS A 1 333 ? -25.457 -7.370 8.904 1.00 96.12 333 LYS A N 1
ATOM 2668 C CA . LYS A 1 333 ? -25.419 -8.733 8.339 1.00 96.12 333 LYS A CA 1
ATOM 2669 C C . LYS A 1 333 ? -25.723 -8.807 6.843 1.00 96.12 333 LYS A C 1
ATOM 2671 O O . LYS A 1 333 ? -25.566 -9.865 6.245 1.00 96.12 333 LYS A O 1
ATOM 2676 N N . SER A 1 334 ? -26.163 -7.712 6.232 1.00 95.62 334 SER A N 1
ATOM 2677 C CA . SER A 1 334 ? -26.524 -7.704 4.818 1.00 95.62 334 SER A CA 1
ATOM 2678 C C . SER A 1 334 ? -25.333 -7.975 3.894 1.00 95.62 334 SER A C 1
ATOM 2680 O O . SER A 1 334 ? -24.195 -7.568 4.156 1.00 95.62 334 SER A O 1
ATOM 2682 N N . ASP A 1 335 ? -25.617 -8.569 2.734 1.00 94.31 335 ASP A N 1
ATOM 2683 C CA . ASP A 1 335 ? -24.620 -8.780 1.677 1.00 94.31 335 ASP A CA 1
ATOM 2684 C C . ASP A 1 335 ? -24.020 -7.457 1.165 1.00 94.31 335 ASP A C 1
ATOM 2686 O O . ASP A 1 335 ? -22.869 -7.399 0.715 1.00 94.31 335 ASP A O 1
ATOM 2690 N N . LEU A 1 336 ? -24.774 -6.357 1.276 1.00 92.75 336 LEU A N 1
ATOM 2691 C CA . LEU A 1 336 ? -24.300 -5.021 0.927 1.00 92.75 336 LEU A CA 1
ATOM 2692 C C . LEU A 1 336 ? -23.148 -4.598 1.835 1.00 92.75 336 LEU A C 1
ATOM 2694 O O . LEU A 1 336 ? -22.101 -4.161 1.351 1.00 92.75 336 LEU A O 1
ATOM 2698 N N . TYR A 1 337 ? -23.329 -4.733 3.148 1.00 94.69 337 TYR A N 1
ATOM 2699 C CA . TYR A 1 337 ? -22.291 -4.396 4.116 1.00 94.69 337 TYR A CA 1
ATOM 2700 C C . TYR A 1 337 ? -21.082 -5.331 3.961 1.00 94.69 337 TYR A C 1
ATOM 2702 O O . TYR A 1 337 ? -19.942 -4.862 3.874 1.00 94.69 337 TYR A O 1
ATOM 2710 N N . ARG A 1 338 ? -21.332 -6.635 3.795 1.00 94.75 338 ARG A N 1
ATOM 2711 C CA . ARG A 1 338 ? -20.303 -7.660 3.578 1.00 94.75 338 ARG A CA 1
ATOM 2712 C C . ARG A 1 338 ? -19.420 -7.379 2.358 1.00 94.75 338 ARG A C 1
ATOM 2714 O O . ARG A 1 338 ? -18.198 -7.308 2.486 1.00 94.75 338 ARG A O 1
ATOM 2721 N N . SER A 1 339 ? -20.011 -7.138 1.190 1.00 92.38 339 SER A N 1
ATOM 2722 C CA . SER A 1 339 ? -19.252 -6.893 -0.047 1.00 92.38 339 SER A CA 1
ATOM 2723 C C . SER A 1 339 ? -18.389 -5.626 0.025 1.00 92.38 339 SER A C 1
ATOM 2725 O O . SER A 1 339 ? -17.275 -5.586 -0.507 1.00 92.38 339 SER A O 1
ATOM 2727 N N . ARG A 1 340 ? -18.874 -4.580 0.709 1.00 89.94 340 ARG A N 1
ATOM 2728 C CA . ARG A 1 340 ? -18.167 -3.298 0.828 1.00 89.94 340 ARG A CA 1
ATOM 2729 C C . ARG A 1 340 ? -17.055 -3.344 1.865 1.00 89.94 340 ARG A C 1
ATOM 2731 O O . ARG A 1 340 ? -15.945 -2.921 1.549 1.00 89.94 340 ARG A O 1
ATOM 2738 N N . PHE A 1 341 ? -17.324 -3.838 3.070 1.00 90.88 341 PHE A N 1
ATOM 2739 C CA . PHE A 1 341 ? -16.407 -3.668 4.201 1.00 90.88 341 PHE A CA 1
ATOM 2740 C C . PHE A 1 341 ? -15.692 -4.939 4.645 1.00 90.88 341 PHE A C 1
ATOM 2742 O O . PHE A 1 341 ? -14.679 -4.825 5.334 1.00 90.88 341 PHE A O 1
ATOM 2749 N N . PHE A 1 342 ? -16.153 -6.117 4.218 1.00 92.25 342 PHE A N 1
ATOM 2750 C CA . PHE A 1 342 ? -15.527 -7.393 4.552 1.00 92.25 342 PHE A CA 1
ATOM 2751 C C . PHE A 1 342 ? -14.760 -7.977 3.361 1.00 92.25 342 PHE A C 1
ATOM 2753 O O . PHE A 1 342 ? -13.537 -8.069 3.421 1.00 92.25 342 PHE A O 1
ATOM 2760 N N . ASP A 1 343 ? -15.435 -8.276 2.247 1.00 92.19 343 ASP A N 1
ATOM 2761 C CA . ASP A 1 343 ? -14.816 -8.987 1.114 1.00 92.19 343 ASP A CA 1
ATOM 2762 C C . ASP A 1 343 ? -13.747 -8.144 0.394 1.00 92.19 343 ASP A C 1
ATOM 2764 O O . ASP A 1 343 ? -12.741 -8.667 -0.088 1.00 92.19 343 ASP A O 1
ATOM 2768 N N . SER A 1 344 ? -13.944 -6.821 0.328 1.00 88.44 344 SER A N 1
ATOM 2769 C CA . SER A 1 344 ? -13.016 -5.899 -0.346 1.00 88.44 344 SER A CA 1
ATOM 2770 C C . SER A 1 344 ? -11.870 -5.391 0.545 1.00 88.44 344 SER A C 1
ATOM 2772 O O . SER A 1 344 ? -10.984 -4.666 0.075 1.00 88.44 344 SER A O 1
ATOM 2774 N N . CYS A 1 345 ? -11.882 -5.736 1.833 1.00 88.12 345 CYS A N 1
ATOM 2775 C CA . CYS A 1 345 ? -10.974 -5.204 2.844 1.00 88.12 345 CYS A CA 1
ATOM 2776 C C . CYS A 1 345 ? -10.058 -6.287 3.416 1.00 88.12 345 CYS A C 1
ATOM 2778 O O . CYS A 1 345 ? -10.356 -7.476 3.410 1.00 88.12 345 CYS A O 1
ATOM 2780 N N . TYR A 1 346 ? -8.932 -5.863 3.992 1.00 91.19 346 TYR A N 1
ATOM 2781 C CA . TYR A 1 346 ? -8.147 -6.763 4.836 1.00 91.19 346 TYR A CA 1
ATOM 2782 C C . TYR A 1 346 ? -8.889 -7.040 6.147 1.00 91.19 346 TYR A C 1
ATOM 2784 O O . TYR A 1 346 ? -9.551 -6.155 6.685 1.00 91.19 346 TYR A O 1
ATOM 2792 N N . ARG A 1 347 ? -8.676 -8.224 6.730 1.00 92.31 347 ARG A N 1
ATOM 2793 C CA . ARG A 1 347 ? -9.315 -8.658 7.984 1.00 92.31 347 ARG A CA 1
ATOM 2794 C C . ARG A 1 347 ? -9.279 -7.603 9.096 1.00 92.31 347 ARG A C 1
ATOM 2796 O O . ARG A 1 347 ? -10.319 -7.188 9.587 1.00 92.31 347 ARG A O 1
ATOM 2803 N N . TYR A 1 348 ? -8.091 -7.120 9.464 1.00 92.88 348 TYR A N 1
ATOM 2804 C CA . TYR A 1 348 ? -7.964 -6.117 10.528 1.00 92.88 348 TYR A CA 1
ATOM 2805 C C . TYR A 1 348 ? -8.541 -4.751 10.145 1.00 92.88 348 TYR A C 1
ATOM 2807 O O . TYR A 1 348 ? -8.957 -4.011 11.028 1.00 92.88 348 TYR A O 1
ATOM 2815 N N . ARG A 1 349 ? -8.632 -4.428 8.847 1.00 92.69 349 ARG A N 1
ATOM 2816 C CA . ARG A 1 349 ? -9.350 -3.232 8.398 1.00 92.69 349 ARG A CA 1
ATOM 2817 C C . ARG A 1 349 ? -10.858 -3.391 8.595 1.00 92.69 349 ARG A C 1
ATOM 2819 O O . ARG A 1 349 ? -11.490 -2.438 9.031 1.00 92.69 349 ARG A O 1
ATOM 2826 N N . ALA A 1 350 ? -11.416 -4.561 8.288 1.00 93.75 350 ALA A N 1
ATOM 2827 C CA . ALA A 1 350 ? -12.831 -4.847 8.513 1.00 93.75 350 ALA A CA 1
ATOM 2828 C C . ALA A 1 350 ? -13.181 -4.744 10.006 1.00 93.75 350 ALA A C 1
ATOM 2830 O O . ALA A 1 350 ? -14.132 -4.063 10.361 1.00 93.75 350 ALA A O 1
ATOM 2831 N N . ILE A 1 351 ? -12.339 -5.305 10.880 1.00 95.44 351 ILE A N 1
ATOM 2832 C CA . ILE A 1 351 ? -12.483 -5.194 12.340 1.00 95.44 351 ILE A CA 1
ATOM 2833 C C . ILE A 1 351 ? -12.437 -3.722 12.790 1.00 95.44 351 ILE A C 1
ATOM 2835 O O . ILE A 1 351 ? -13.337 -3.273 13.490 1.00 95.44 351 ILE A O 1
ATOM 2839 N N . GLU A 1 352 ? -11.443 -2.936 12.348 1.00 94.06 352 GLU A N 1
ATOM 2840 C CA . GLU A 1 352 ? -11.363 -1.489 12.644 1.00 94.06 352 GLU A CA 1
ATOM 2841 C C . GLU A 1 352 ? -12.640 -0.733 12.233 1.00 94.06 352 GLU A C 1
ATOM 2843 O O . GLU A 1 352 ? -13.089 0.168 12.941 1.00 94.06 352 GLU A O 1
ATOM 2848 N N . LEU A 1 353 ? -13.217 -1.090 11.082 1.00 94.12 353 LEU A N 1
ATOM 2849 C CA . LEU A 1 353 ? -14.453 -0.495 10.581 1.00 94.12 353 LEU A CA 1
ATOM 2850 C C . LEU A 1 353 ? -15.679 -0.954 11.375 1.00 94.12 353 LEU A C 1
ATOM 2852 O O . LEU A 1 353 ? -16.521 -0.119 11.678 1.00 94.12 353 LEU A O 1
ATOM 2856 N N . ASN A 1 354 ? -15.761 -2.220 11.786 1.00 95.38 354 ASN A N 1
ATOM 2857 C CA . ASN A 1 354 ? -16.851 -2.718 12.629 1.00 95.38 354 ASN A CA 1
ATOM 2858 C C . ASN A 1 354 ? -16.906 -1.970 13.971 1.00 95.38 354 ASN A C 1
ATOM 2860 O O . ASN A 1 354 ? -17.974 -1.491 14.352 1.00 95.38 354 ASN A O 1
ATOM 2864 N N . PHE A 1 355 ? -15.758 -1.768 14.633 1.00 95.12 355 PHE A N 1
ATOM 2865 C CA . PHE A 1 355 ? -15.672 -0.937 15.845 1.00 95.12 355 PHE A CA 1
ATOM 2866 C C . PHE A 1 355 ? -16.176 0.492 15.596 1.00 95.12 355 PHE A C 1
ATOM 2868 O O . PHE A 1 355 ? -16.946 1.036 16.389 1.00 95.12 355 PHE A O 1
ATOM 2875 N N . LYS A 1 356 ? -15.816 1.083 14.453 1.00 94.12 356 LYS A N 1
ATOM 2876 C CA . LYS A 1 356 ? -16.268 2.426 14.079 1.00 94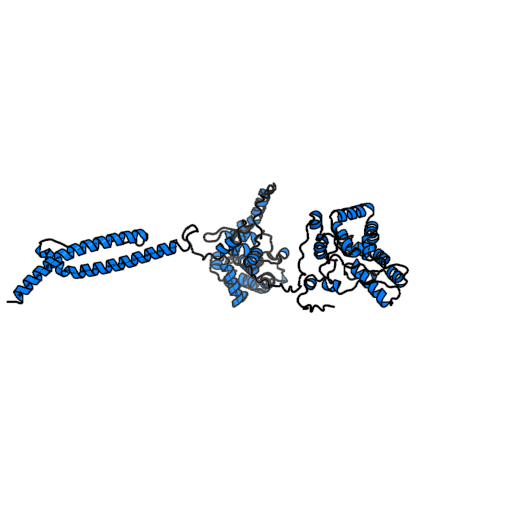.12 356 LYS A CA 1
ATOM 2877 C C . LYS A 1 356 ? -17.773 2.489 13.795 1.00 94.12 356 LYS A C 1
ATOM 2879 O O . LYS A 1 356 ? -18.427 3.423 14.252 1.00 94.12 356 LYS A O 1
ATOM 2884 N N . HIS A 1 357 ? -18.308 1.557 13.012 1.00 94.75 357 HIS A N 1
ATOM 2885 C CA . HIS A 1 357 ? -19.693 1.576 12.540 1.00 94.75 357 HIS A CA 1
ATOM 2886 C C . HIS A 1 357 ? -20.682 1.186 13.638 1.00 94.75 357 HIS A C 1
ATOM 2888 O O . HIS A 1 357 ? -21.696 1.863 13.801 1.00 94.75 357 HIS A O 1
ATOM 2894 N N . LEU A 1 358 ? -20.372 0.135 14.403 1.00 95.81 358 LEU A N 1
ATOM 2895 C CA . LEU A 1 358 ? -21.281 -0.449 15.392 1.00 95.81 358 LEU A CA 1
ATOM 2896 C C . LEU A 1 358 ? -21.090 0.148 16.788 1.00 95.81 358 LEU A C 1
ATOM 2898 O O . LEU A 1 358 ? -22.072 0.502 17.428 1.00 95.81 358 LEU A O 1
ATOM 2902 N N . LEU A 1 359 ? -19.845 0.296 17.253 1.00 94.25 359 LEU A N 1
ATOM 2903 C CA . LEU A 1 359 ? -19.547 0.804 18.602 1.00 94.25 359 LEU A CA 1
ATOM 2904 C C . LEU A 1 359 ? -19.222 2.305 18.630 1.00 94.25 359 LEU A C 1
ATOM 2906 O O . LEU A 1 359 ? -19.175 2.915 19.696 1.00 94.25 359 LEU A O 1
ATOM 2910 N N . GLY A 1 360 ? -18.998 2.927 17.469 1.00 92.00 360 GLY A N 1
ATOM 2911 C CA . GLY A 1 360 ? -18.716 4.359 17.383 1.00 92.00 360 GLY A CA 1
ATOM 2912 C C . GLY A 1 360 ? -17.342 4.763 17.925 1.00 92.00 360 GLY A C 1
ATOM 2913 O O . GLY A 1 360 ? -17.125 5.949 18.200 1.00 92.00 360 GLY A O 1
ATOM 2914 N N . ARG A 1 361 ? -16.418 3.810 18.088 1.00 92.75 361 ARG A N 1
ATOM 2915 C CA . ARG A 1 361 ? -15.061 4.029 18.610 1.00 92.75 361 ARG A CA 1
ATOM 2916 C C . ARG A 1 361 ? -13.989 3.315 17.789 1.00 92.75 361 ARG A C 1
ATOM 2918 O O . ARG A 1 361 ? -14.292 2.551 16.877 1.00 92.75 361 ARG A O 1
ATOM 2925 N N . ALA A 1 362 ? -12.725 3.593 18.092 1.00 93.44 362 ALA A N 1
ATOM 2926 C CA . ALA A 1 362 ? -11.610 2.784 17.610 1.00 93.44 362 ALA A CA 1
ATOM 2927 C C . ALA A 1 362 ? -11.384 1.584 18.554 1.00 93.44 362 ALA A C 1
ATOM 2929 O O . ALA A 1 362 ? -11.814 1.646 19.700 1.00 93.44 362 ALA A O 1
ATOM 2930 N N . PRO A 1 363 ? -10.706 0.509 18.114 1.00 93.06 363 PRO A N 1
ATOM 2931 C CA . PRO A 1 363 ? -10.290 -0.553 19.025 1.00 93.06 363 PRO A CA 1
ATOM 2932 C C . PRO A 1 363 ? -9.248 -0.034 20.026 1.00 93.06 363 PRO A C 1
ATOM 2934 O O . PRO A 1 363 ? -8.331 0.709 19.644 1.00 93.06 363 PRO A O 1
ATOM 2937 N N . ASP A 1 364 ? -9.348 -0.475 21.277 1.00 88.56 364 ASP A N 1
ATOM 2938 C CA . ASP A 1 364 ? -8.530 0.042 22.381 1.00 88.56 364 ASP A CA 1
ATOM 2939 C C . ASP A 1 364 ? -7.182 -0.677 22.437 1.00 88.56 364 ASP A C 1
ATOM 2941 O O . ASP A 1 364 ? -6.118 -0.070 22.606 1.00 88.56 364 ASP A O 1
ATOM 2945 N N . ASN A 1 365 ? -7.228 -2.001 22.264 1.00 87.88 365 ASN A N 1
ATOM 2946 C CA . ASN A 1 365 ? -6.095 -2.897 22.424 1.00 87.88 365 ASN A CA 1
ATOM 2947 C C . ASN A 1 365 ? -6.024 -3.926 21.296 1.00 87.88 365 ASN A C 1
ATOM 2949 O O . ASN A 1 365 ? -7.011 -4.295 20.661 1.00 87.88 365 ASN A O 1
ATOM 2953 N N . PHE A 1 366 ? -4.821 -4.470 21.102 1.00 90.12 366 PHE A N 1
ATOM 2954 C CA . PHE A 1 366 ? -4.615 -5.562 20.153 1.00 90.12 366 PHE A CA 1
ATOM 2955 C C . PHE A 1 366 ? -5.397 -6.827 20.539 1.00 90.12 366 PHE A C 1
ATOM 2957 O O . PHE A 1 366 ? -5.782 -7.602 19.667 1.00 90.12 366 PHE A O 1
ATOM 2964 N N . ASP A 1 367 ? -5.657 -7.017 21.835 1.00 91.12 367 ASP A N 1
ATOM 2965 C CA . ASP A 1 367 ? -6.375 -8.177 22.357 1.00 91.12 367 ASP A CA 1
ATOM 2966 C C . ASP A 1 367 ? -7.839 -8.211 21.869 1.00 91.12 367 ASP A C 1
ATOM 2968 O O . ASP A 1 367 ? -8.305 -9.276 21.466 1.00 91.12 367 ASP A O 1
ATOM 2972 N N . GLU A 1 368 ? -8.521 -7.059 21.766 1.00 92.06 368 GLU A N 1
ATOM 2973 C CA . GLU A 1 368 ? -9.869 -6.962 21.174 1.00 92.06 368 GLU A CA 1
ATOM 2974 C C . GLU A 1 368 ? -9.851 -7.359 19.689 1.00 92.06 368 GLU A C 1
ATOM 2976 O O . GLU A 1 368 ? -10.629 -8.200 19.238 1.00 92.06 368 GLU A O 1
ATOM 2981 N N . MET A 1 369 ? -8.900 -6.824 18.914 1.00 93.00 369 MET A N 1
ATOM 2982 C CA . MET A 1 369 ? -8.769 -7.171 17.492 1.00 93.00 369 MET A CA 1
ATOM 2983 C C . MET A 1 369 ? -8.453 -8.656 17.286 1.00 93.00 369 MET A C 1
ATOM 2985 O O . MET A 1 369 ? -8.885 -9.268 16.305 1.00 93.00 369 MET A O 1
ATOM 2989 N N . ARG A 1 370 ? -7.675 -9.248 18.196 1.00 93.75 370 ARG A N 1
ATOM 2990 C CA . ARG A 1 370 ? -7.355 -10.675 18.176 1.00 93.75 370 ARG A CA 1
ATOM 2991 C C . ARG A 1 370 ? -8.579 -11.523 18.508 1.00 93.75 370 ARG A C 1
ATOM 2993 O O . ARG A 1 370 ? -8.772 -12.543 17.847 1.00 93.75 370 ARG A O 1
ATOM 3000 N N . TYR A 1 371 ? -9.386 -11.106 19.481 1.00 95.56 371 TYR A N 1
ATOM 3001 C CA . TYR A 1 371 ? -10.631 -11.777 19.838 1.00 95.56 371 TYR A CA 1
ATOM 3002 C C . TYR A 1 371 ? -11.561 -11.885 18.623 1.00 95.56 371 TYR A C 1
ATOM 3004 O O . TYR A 1 371 ? -11.861 -13.000 18.197 1.00 95.56 371 TYR A O 1
ATOM 3012 N N . HIS A 1 372 ? -11.878 -10.770 17.962 1.00 95.69 372 HIS A N 1
ATOM 3013 C CA . HIS A 1 372 ? -12.717 -10.776 16.755 1.00 95.69 372 HIS A CA 1
ATOM 3014 C C . HIS A 1 372 ? -12.108 -11.572 15.594 1.00 95.69 372 HIS A C 1
ATOM 3016 O O . HIS A 1 372 ? -12.804 -12.314 14.906 1.00 95.69 372 HIS A O 1
ATOM 3022 N N . SER A 1 373 ? -10.779 -11.537 15.420 1.00 95.00 373 SER A N 1
ATOM 3023 C CA . SER A 1 373 ? -10.125 -12.430 14.452 1.00 95.00 373 SER A CA 1
ATOM 3024 C C . SER A 1 373 ? -10.377 -13.907 14.763 1.00 95.00 373 SER A C 1
ATOM 3026 O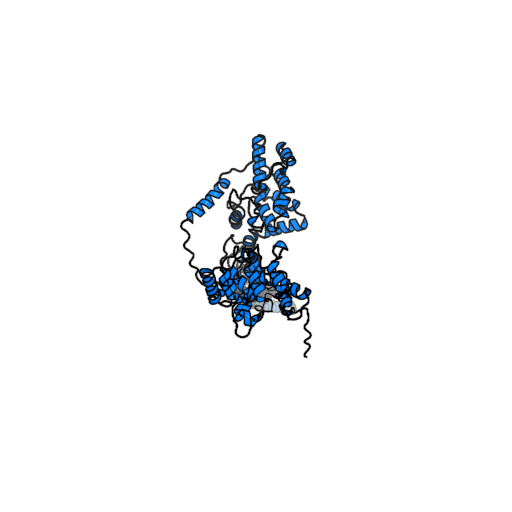 O . SER A 1 373 ? -10.594 -14.678 13.834 1.00 95.00 373 SER A O 1
ATOM 3028 N N . SER A 1 374 ? -10.340 -14.313 16.036 1.00 96.06 374 SER A N 1
ATOM 3029 C CA . SER A 1 374 ? -10.597 -15.705 16.421 1.00 96.06 374 SER A CA 1
ATOM 3030 C C . SER A 1 374 ? -12.068 -16.101 16.259 1.00 96.06 374 SER A C 1
ATOM 3032 O O . SER A 1 374 ? -12.354 -17.220 15.841 1.00 96.06 374 SER A O 1
ATOM 3034 N N . VAL A 1 375 ? -13.002 -15.180 16.509 1.00 96.62 375 VAL A N 1
ATOM 3035 C CA . VAL A 1 375 ? -14.440 -15.391 16.272 1.00 96.62 375 VAL A CA 1
ATOM 3036 C C . VAL A 1 375 ? -14.720 -15.598 14.784 1.00 96.62 375 VAL A C 1
ATOM 3038 O O . VAL A 1 375 ? -15.385 -16.575 14.428 1.00 96.62 375 VAL A O 1
ATOM 3041 N N . LEU A 1 376 ? -14.143 -14.760 13.917 1.00 94.88 376 LEU A N 1
ATOM 3042 C CA . LEU A 1 376 ? -14.236 -14.908 12.462 1.00 94.88 376 LEU A CA 1
ATOM 3043 C C . LEU A 1 376 ? -13.702 -16.260 11.975 1.00 94.88 376 LEU A C 1
ATOM 3045 O O . LEU A 1 376 ? -14.318 -16.875 11.107 1.00 94.88 376 LEU A O 1
ATOM 3049 N N . ASP A 1 377 ? -12.580 -16.725 12.533 1.00 94.94 377 ASP A N 1
ATOM 3050 C CA . ASP A 1 377 ? -11.974 -18.008 12.159 1.00 94.94 377 ASP A CA 1
ATOM 3051 C C . ASP A 1 377 ? -12.840 -19.208 12.580 1.00 94.94 377 ASP A C 1
ATOM 3053 O O . ASP A 1 377 ? -12.915 -20.196 11.852 1.00 94.94 377 ASP A O 1
ATOM 3057 N N . ASN A 1 378 ? -13.513 -19.122 13.730 1.00 96.88 378 ASN A N 1
ATOM 3058 C CA . ASN A 1 378 ? -14.279 -20.237 14.293 1.00 96.88 378 ASN A CA 1
ATOM 3059 C C . ASN A 1 378 ? -15.740 -20.288 13.826 1.00 96.88 378 ASN A C 1
ATOM 3061 O O . ASN A 1 378 ? -16.298 -21.372 13.675 1.00 96.88 378 ASN A O 1
ATOM 3065 N N . SER A 1 379 ? -16.382 -19.130 13.671 1.00 93.19 379 SER A N 1
ATOM 3066 C CA . SER A 1 379 ? -17.848 -19.019 13.589 1.00 93.19 379 SER A CA 1
ATOM 3067 C C . SER A 1 379 ? -18.358 -18.190 12.406 1.00 93.19 379 SER A C 1
ATOM 3069 O O . SER A 1 379 ? -19.534 -18.279 12.063 1.00 93.19 379 SER A O 1
ATOM 3071 N N . GLY A 1 380 ? -17.469 -17.463 11.721 1.00 93.88 380 GLY A N 1
ATOM 3072 C CA . GLY A 1 380 ? -17.794 -16.691 10.525 1.00 93.88 380 GLY A CA 1
ATOM 3073 C C . GLY A 1 380 ? -18.151 -15.226 10.791 1.00 93.88 380 GLY A C 1
ATOM 3074 O O . GLY A 1 380 ? -17.909 -14.679 11.862 1.00 93.88 380 GLY A O 1
ATOM 3075 N N . PHE A 1 381 ? -18.667 -14.566 9.753 1.00 95.12 381 PHE A N 1
ATOM 3076 C CA . PHE A 1 381 ? -18.873 -13.114 9.714 1.00 95.12 381 PHE A CA 1
ATOM 3077 C C . PHE A 1 381 ? -20.105 -12.638 10.493 1.00 95.12 381 PHE A C 1
ATOM 3079 O O . PHE A 1 381 ? -20.046 -11.646 11.212 1.00 95.12 381 PHE A O 1
ATOM 3086 N N . GLU A 1 382 ? -21.230 -13.336 10.355 1.00 96.12 382 GLU A N 1
ATOM 3087 C CA . GLU A 1 382 ? -22.487 -12.924 10.989 1.00 96.12 382 GLU A CA 1
ATOM 3088 C C . GLU A 1 382 ? -22.420 -13.018 12.513 1.00 96.12 382 GLU A C 1
ATOM 3090 O O . GLU A 1 382 ? -22.959 -12.158 13.207 1.00 96.12 382 GLU A O 1
ATOM 3095 N N . THR A 1 383 ? -21.731 -14.037 13.023 1.00 97.06 383 THR A N 1
ATOM 3096 C CA . THR A 1 383 ? -21.498 -14.221 14.455 1.00 97.06 383 THR A CA 1
ATOM 3097 C C . THR A 1 383 ? -20.549 -13.163 14.999 1.00 97.06 383 THR A C 1
ATOM 3099 O O . THR A 1 383 ? -20.797 -12.649 16.083 1.00 97.06 383 THR A O 1
ATOM 3102 N N . ASP A 1 384 ? -19.512 -12.774 14.247 1.00 96.06 384 ASP A N 1
ATOM 3103 C CA . ASP A 1 384 ? -18.639 -11.658 14.626 1.00 96.06 384 ASP A CA 1
ATOM 3104 C C . ASP A 1 384 ? -19.446 -10.362 14.796 1.00 96.06 384 ASP A C 1
ATOM 3106 O O . ASP A 1 384 ? -19.320 -9.699 15.822 1.00 96.06 384 ASP A O 1
ATOM 3110 N N . ILE A 1 385 ? -20.371 -10.051 13.879 1.00 97.50 385 ILE A N 1
ATOM 3111 C CA . ILE A 1 385 ? -21.290 -8.906 14.027 1.00 97.50 385 ILE A CA 1
ATOM 3112 C C . ILE A 1 385 ? -22.141 -9.013 15.296 1.00 97.50 385 ILE A C 1
ATOM 3114 O O . ILE A 1 385 ? -22.271 -8.024 16.022 1.00 97.50 385 ILE A O 1
ATOM 3118 N N . ASP A 1 386 ? -22.707 -10.188 15.576 1.00 97.12 386 ASP A N 1
ATOM 3119 C CA . ASP A 1 386 ? -23.496 -10.390 16.792 1.00 97.12 386 ASP A CA 1
ATOM 3120 C C . ASP A 1 386 ? -22.655 -10.130 18.046 1.00 97.12 386 ASP A C 1
ATOM 3122 O O . ASP A 1 386 ? -23.138 -9.465 18.957 1.00 97.12 386 ASP A O 1
ATOM 3126 N N . THR A 1 387 ? -21.373 -10.527 18.073 1.00 97.00 387 THR A N 1
ATOM 3127 C CA . THR A 1 387 ? -20.507 -10.251 19.235 1.00 97.00 387 THR A CA 1
ATOM 3128 C C . THR A 1 387 ? -20.333 -8.761 19.533 1.00 97.00 387 THR A C 1
ATOM 3130 O O . THR A 1 387 ? -20.191 -8.397 20.698 1.00 97.00 387 THR A O 1
ATOM 3133 N N . TYR A 1 388 ? -20.378 -7.889 18.520 1.00 96.44 388 TYR A N 1
ATOM 3134 C CA . TYR A 1 388 ? -20.343 -6.440 18.733 1.00 96.44 388 TYR A CA 1
ATOM 3135 C C . TYR A 1 388 ? -21.662 -5.911 19.306 1.00 96.44 388 TYR A C 1
ATOM 3137 O O . TYR A 1 388 ? -21.650 -5.103 20.233 1.00 96.44 388 TYR A O 1
ATOM 3145 N N . ILE A 1 389 ? -22.796 -6.351 18.756 1.00 96.75 389 ILE A N 1
ATOM 3146 C CA . ILE A 1 389 ? -24.130 -5.819 19.084 1.00 96.75 389 ILE A CA 1
ATOM 3147 C C . ILE A 1 389 ? -24.669 -6.388 20.405 1.00 96.75 389 ILE A C 1
ATOM 3149 O O . ILE A 1 389 ? -25.406 -5.705 21.114 1.00 96.75 389 ILE A O 1
ATOM 3153 N N . ASP A 1 390 ? -24.309 -7.626 20.741 1.00 96.25 390 ASP A N 1
ATOM 3154 C CA . ASP A 1 390 ? -24.661 -8.286 22.005 1.00 96.25 390 ASP A CA 1
ATOM 3155 C C . ASP A 1 390 ? -23.645 -7.996 23.125 1.00 96.25 390 ASP A C 1
ATOM 3157 O O . ASP A 1 390 ? -23.738 -8.568 24.208 1.00 96.25 390 ASP A O 1
ATOM 3161 N N . SER A 1 391 ? -22.675 -7.106 22.888 1.00 95.69 391 SER A N 1
ATOM 3162 C CA . SER A 1 391 ? -21.739 -6.673 23.926 1.00 95.69 391 SER A CA 1
ATOM 3163 C C . SER A 1 391 ? -22.419 -5.792 24.981 1.00 95.69 391 SER A C 1
ATOM 3165 O O . SER A 1 391 ? -23.242 -4.927 24.666 1.00 95.69 391 SER A O 1
ATOM 3167 N N . ASP A 1 392 ? -22.001 -5.944 26.241 1.00 95.06 392 ASP A N 1
ATOM 3168 C CA . ASP A 1 392 ? -22.468 -5.101 27.352 1.00 95.06 392 ASP A CA 1
ATOM 3169 C C . ASP A 1 392 ? -22.175 -3.612 27.102 1.00 95.06 392 ASP A C 1
ATOM 3171 O O . ASP A 1 392 ? -22.918 -2.729 27.538 1.00 95.06 392 ASP A O 1
ATOM 3175 N N . GLU A 1 393 ? -21.102 -3.320 26.360 1.00 92.38 393 GLU A N 1
ATOM 3176 C CA . GLU A 1 393 ? -20.745 -1.963 25.963 1.00 92.38 393 GLU A CA 1
ATOM 3177 C C . GLU A 1 393 ? -21.803 -1.347 25.043 1.00 92.38 393 GLU A C 1
ATOM 3179 O O . GLU A 1 393 ? -22.237 -0.219 25.291 1.00 92.38 393 GLU A O 1
ATOM 3184 N N . TYR A 1 394 ? -22.233 -2.077 24.008 1.00 95.38 394 TYR A N 1
ATOM 3185 C CA . TYR A 1 394 ? -23.271 -1.610 23.092 1.00 95.38 394 TYR A CA 1
ATOM 3186 C C . TYR A 1 394 ? -24.580 -1.364 23.850 1.00 95.38 394 TYR A C 1
ATOM 3188 O O . TYR A 1 394 ? -25.202 -0.310 23.696 1.00 95.38 394 TYR A O 1
ATOM 3196 N N . GLN A 1 395 ? -24.963 -2.296 24.729 1.00 94.62 395 GLN A N 1
ATOM 3197 C CA . GLN A 1 395 ? -26.182 -2.177 25.526 1.00 94.62 395 GLN A CA 1
ATOM 3198 C C . GLN A 1 395 ? -26.143 -0.969 26.472 1.00 94.62 395 GLN A C 1
ATOM 3200 O O . GLN A 1 395 ? -27.140 -0.265 26.609 1.00 94.62 395 GLN A O 1
ATOM 3205 N N . THR A 1 396 ? -24.993 -0.699 27.095 1.00 93.00 396 THR A N 1
ATOM 3206 C CA . THR A 1 396 ? -24.828 0.434 28.019 1.00 93.00 396 THR A CA 1
ATOM 3207 C C . THR A 1 396 ? -24.805 1.778 27.286 1.00 93.00 396 THR A C 1
ATOM 3209 O O . THR A 1 396 ? -25.292 2.773 27.817 1.00 93.00 396 THR A O 1
ATOM 3212 N N . ALA A 1 397 ? -24.225 1.830 26.083 1.00 91.12 397 ALA A N 1
ATOM 3213 C CA . ALA A 1 397 ? -24.056 3.072 25.330 1.00 91.12 397 ALA A CA 1
ATOM 3214 C C . ALA A 1 397 ? -25.287 3.462 24.501 1.00 91.12 397 ALA A C 1
ATOM 3216 O O . ALA A 1 397 ? -25.631 4.641 24.444 1.00 91.12 397 ALA A O 1
ATOM 3217 N N . PHE A 1 398 ? -25.925 2.490 23.845 1.00 94.00 398 PHE A N 1
ATOM 3218 C CA . PHE A 1 398 ? -27.012 2.737 22.892 1.00 94.00 398 PHE A CA 1
ATOM 3219 C C . PHE A 1 398 ? -28.333 2.076 23.306 1.00 94.00 398 PHE A C 1
ATOM 3221 O O . PHE A 1 398 ? -29.412 2.577 22.984 1.00 94.00 398 PHE A O 1
ATOM 3228 N N . GLY A 1 399 ? -28.273 0.947 24.014 1.00 93.06 399 GLY A N 1
ATOM 3229 C CA . GLY A 1 399 ? -29.456 0.140 24.306 1.00 93.06 399 GLY A CA 1
ATOM 3230 C C . GLY A 1 399 ? -30.185 -0.298 23.029 1.00 93.06 399 GLY A C 1
ATOM 3231 O O . GLY A 1 399 ? -29.567 -0.602 22.008 1.00 93.06 399 GLY A O 1
ATOM 3232 N N . GLU A 1 400 ? -31.517 -0.330 23.079 1.00 92.38 400 GLU A N 1
ATOM 3233 C CA . GLU A 1 400 ? -32.363 -0.797 21.965 1.00 92.38 400 GLU A CA 1
ATOM 3234 C C . GLU A 1 400 ? -32.923 0.335 21.088 1.00 92.38 400 GLU A C 1
ATOM 3236 O O . GLU A 1 400 ? -33.371 0.094 19.966 1.00 92.38 400 GLU A O 1
ATOM 3241 N N . ALA A 1 401 ? -32.907 1.571 21.595 1.00 91.25 401 ALA A N 1
ATOM 3242 C CA . ALA A 1 401 ? -33.628 2.703 21.011 1.00 91.25 401 ALA A CA 1
ATOM 3243 C C . ALA A 1 401 ? -32.719 3.763 20.371 1.00 91.25 401 ALA A C 1
ATOM 3245 O O . ALA A 1 401 ? -33.211 4.595 19.611 1.00 91.25 401 ALA A O 1
ATOM 3246 N N . ILE A 1 402 ? -31.418 3.774 20.666 1.00 93.94 402 ILE A N 1
ATOM 3247 C CA . ILE A 1 402 ? -30.510 4.831 20.206 1.00 93.94 402 ILE A CA 1
ATOM 3248 C C . ILE A 1 402 ? -29.734 4.349 18.981 1.00 93.94 402 ILE A C 1
ATOM 3250 O O . ILE A 1 402 ? -29.195 3.241 18.955 1.00 93.94 402 ILE A O 1
ATOM 3254 N N . VAL A 1 403 ? -29.661 5.195 17.953 1.00 94.31 403 VAL A N 1
ATOM 3255 C CA . VAL A 1 403 ? -28.820 4.930 16.779 1.00 94.31 403 VAL A CA 1
ATOM 3256 C C . VAL A 1 403 ? -27.347 5.053 17.176 1.00 94.31 403 VAL A C 1
ATOM 3258 O O . VAL A 1 403 ? -26.985 6.065 17.784 1.00 94.31 403 VAL A O 1
ATOM 3261 N N . PRO A 1 404 ? -26.472 4.098 16.801 1.00 94.94 404 PRO A N 1
ATOM 3262 C CA . PRO A 1 404 ? -25.051 4.224 17.080 1.00 94.94 404 PRO A CA 1
ATOM 3263 C C . PRO A 1 404 ? -24.484 5.542 16.552 1.00 94.94 404 PRO A C 1
ATOM 3265 O O . PRO A 1 404 ? -24.790 5.984 15.444 1.00 94.94 404 PRO A O 1
ATOM 3268 N N . TYR A 1 405 ? -23.646 6.183 17.355 1.00 91.94 405 TYR A N 1
ATOM 3269 C CA . TYR A 1 405 ? -23.010 7.450 17.013 1.00 91.94 405 TYR A CA 1
ATOM 3270 C C . TYR A 1 405 ? -21.543 7.431 17.432 1.00 91.94 405 TYR A C 1
ATOM 3272 O O . TYR A 1 405 ? -21.112 6.615 18.247 1.00 91.94 405 TYR A O 1
ATOM 3280 N N . TYR A 1 406 ? -20.743 8.331 16.862 1.00 90.56 406 TYR A N 1
ATOM 3281 C CA . TYR A 1 406 ? -19.314 8.396 17.153 1.00 90.56 406 TYR A CA 1
ATOM 3282 C C . TYR A 1 406 ? -19.051 8.908 18.576 1.00 90.56 406 TYR A C 1
ATOM 3284 O O . TYR A 1 406 ? -19.112 10.108 18.836 1.00 90.56 406 TYR A O 1
ATOM 3292 N N . ARG A 1 407 ? -18.702 7.995 19.486 1.00 88.56 407 ARG A N 1
ATOM 3293 C CA . ARG A 1 407 ? -18.364 8.275 20.892 1.00 88.56 407 ARG A CA 1
ATOM 3294 C C . ARG A 1 407 ? -16.861 8.397 21.152 1.00 88.56 407 ARG A C 1
ATOM 3296 O O . ARG A 1 407 ? -16.460 9.128 22.053 1.00 88.56 407 ARG A O 1
ATOM 3303 N N . GLY A 1 408 ? -16.025 7.767 20.321 1.00 85.12 408 GLY A N 1
ATOM 3304 C CA . GLY A 1 408 ? -14.559 7.799 20.454 1.00 85.12 408 GLY A CA 1
ATOM 3305 C C . GLY A 1 408 ? -13.920 9.174 20.189 1.00 85.12 408 GLY A C 1
ATOM 3306 O O . GLY A 1 408 ? -12.706 9.320 20.271 1.00 85.12 408 GLY A O 1
ATOM 3307 N N . LEU A 1 409 ? -14.719 10.195 19.851 1.00 82.19 409 LEU A N 1
ATOM 3308 C CA . LEU A 1 409 ? -14.289 11.594 19.716 1.00 82.19 409 LEU A CA 1
ATOM 3309 C C . LEU A 1 409 ? -14.191 12.331 21.061 1.00 82.19 409 LEU A C 1
ATOM 3311 O O . LEU A 1 409 ? -13.755 13.482 21.090 1.00 82.19 409 LEU A O 1
ATOM 3315 N N . SER A 1 410 ? -14.598 11.691 22.157 1.00 83.44 410 SER A N 1
ATOM 3316 C CA . SER A 1 410 ? -14.502 12.214 23.517 1.00 83.44 410 SER A CA 1
ATOM 3317 C C . SER A 1 410 ? -13.746 11.219 24.387 1.00 83.44 410 SER A C 1
ATOM 3319 O O . SER A 1 410 ? -13.890 10.010 24.235 1.00 83.44 410 SER A O 1
ATOM 3321 N N . THR A 1 411 ? -12.938 11.720 25.317 1.00 82.81 411 THR A N 1
ATOM 3322 C CA . THR A 1 411 ? -12.263 10.872 26.303 1.00 82.81 411 THR A CA 1
ATOM 3323 C C . THR A 1 411 ? -13.260 10.419 27.362 1.00 82.81 411 THR A C 1
ATOM 3325 O O . THR A 1 411 ? -13.951 11.261 27.936 1.00 82.81 411 THR A O 1
ATOM 3328 N N . GLN A 1 412 ? -13.314 9.119 27.643 1.00 77.69 412 GLN A N 1
ATOM 3329 C CA . GLN A 1 412 ? -14.186 8.551 28.672 1.00 77.69 412 GLN A CA 1
ATOM 3330 C C . GLN A 1 412 ? -13.358 7.996 29.832 1.00 77.69 412 GLN A C 1
ATOM 3332 O O . GLN A 1 412 ? -12.195 7.616 29.678 1.00 77.69 412 GLN A O 1
ATOM 3337 N N . ASN A 1 413 ? -13.965 7.951 31.015 1.00 76.75 413 ASN A N 1
ATOM 3338 C CA . ASN A 1 413 ? -13.312 7.423 32.206 1.00 76.75 413 ASN A CA 1
ATOM 3339 C C . ASN A 1 413 ? -13.130 5.905 32.067 1.00 76.75 413 ASN A C 1
ATOM 3341 O O . ASN A 1 413 ? -14.088 5.193 31.789 1.00 76.75 413 ASN A O 1
ATOM 3345 N N . GLY A 1 414 ? -11.908 5.414 32.285 1.00 75.81 414 GLY A N 1
ATOM 3346 C CA . GLY A 1 414 ? -11.580 3.985 32.193 1.00 75.81 414 GLY A CA 1
ATOM 3347 C C . GLY A 1 414 ? -11.148 3.501 30.805 1.00 75.81 414 GLY A C 1
ATOM 3348 O O . GLY A 1 414 ? -10.686 2.369 30.698 1.00 75.81 414 GLY A O 1
ATOM 3349 N N . GLN A 1 415 ? -11.221 4.349 29.774 1.00 78.12 415 GLN A N 1
ATOM 3350 C CA . GLN A 1 415 ? -10.764 4.035 28.418 1.00 78.12 415 GLN A CA 1
ATOM 3351 C C . GLN A 1 415 ? -9.347 4.550 28.130 1.00 78.12 415 GLN A C 1
ATOM 3353 O O . GLN A 1 415 ? -8.838 5.474 28.775 1.00 78.12 415 GLN A O 1
ATOM 3358 N N . SER A 1 416 ? -8.689 3.941 27.141 1.00 81.69 416 SER A N 1
ATOM 3359 C CA . SER A 1 416 ? -7.337 4.323 26.729 1.00 81.69 416 SER A CA 1
ATOM 3360 C C . SER A 1 416 ? -7.346 5.610 25.903 1.00 81.69 416 SER A C 1
ATOM 3362 O O . SER A 1 416 ? -8.114 5.765 24.961 1.00 81.69 416 SER A O 1
ATOM 3364 N N . MET A 1 417 ? -6.393 6.513 26.150 1.00 84.00 417 MET A N 1
ATOM 3365 C CA . MET A 1 417 ? -6.215 7.716 25.317 1.00 84.00 417 MET A CA 1
ATOM 3366 C C . MET A 1 417 ? -5.834 7.387 23.856 1.00 84.00 417 MET A C 1
ATOM 3368 O O . MET A 1 417 ? -5.949 8.230 22.958 1.00 84.00 417 MET A O 1
ATOM 3372 N N . LEU A 1 418 ? -5.387 6.153 23.602 1.00 85.62 418 LEU A N 1
ATOM 3373 C CA . LEU A 1 418 ? -5.117 5.653 22.257 1.00 85.62 418 LEU A CA 1
ATOM 3374 C C . LEU A 1 418 ? -6.386 5.500 21.434 1.00 85.62 418 LEU A C 1
ATOM 3376 O O . LEU A 1 418 ? -6.342 5.828 20.255 1.00 85.62 418 LEU A O 1
ATOM 3380 N N . GLU A 1 419 ? -7.491 5.066 22.037 1.00 88.12 419 GLU A N 1
ATOM 3381 C CA . GLU A 1 419 ? -8.796 4.969 21.378 1.00 88.12 419 GLU A CA 1
ATOM 3382 C C . GLU A 1 419 ? -9.173 6.322 20.769 1.00 88.12 419 GLU A C 1
ATOM 3384 O O . GLU A 1 419 ? -9.363 6.439 19.557 1.00 88.12 419 GLU A O 1
ATOM 3389 N N . PHE A 1 420 ? -9.145 7.369 21.600 1.00 88.31 420 PHE A N 1
ATOM 3390 C CA . PHE A 1 420 ? -9.423 8.745 21.195 1.00 88.31 420 PHE A CA 1
ATOM 3391 C C . PHE A 1 420 ? -8.515 9.202 20.048 1.00 88.31 420 PHE A C 1
ATOM 3393 O O . PHE A 1 420 ? -8.977 9.725 19.036 1.00 88.31 420 PHE A O 1
ATOM 3400 N N . THR A 1 421 ? -7.207 8.962 20.164 1.00 87.88 421 THR A N 1
ATOM 3401 C CA . THR A 1 421 ? -6.243 9.387 19.136 1.00 87.88 421 THR A CA 1
ATOM 3402 C C . THR A 1 421 ? -6.427 8.616 17.823 1.00 87.88 421 THR A C 1
ATOM 3404 O O . THR A 1 421 ? -6.361 9.194 16.737 1.00 87.88 421 THR A O 1
ATOM 3407 N N . ASN A 1 422 ? -6.678 7.311 17.912 1.00 88.94 422 ASN A N 1
ATOM 3408 C CA . ASN A 1 422 ? -6.879 6.423 16.772 1.00 88.94 422 ASN A CA 1
ATOM 3409 C C . ASN A 1 422 ? -8.205 6.701 16.057 1.00 88.94 422 ASN A C 1
ATOM 3411 O O . ASN A 1 422 ? -8.289 6.544 14.835 1.00 88.94 422 ASN A O 1
ATOM 3415 N N . MET A 1 423 ? -9.221 7.180 16.777 1.00 89.56 423 MET A N 1
ATOM 3416 C CA . MET A 1 423 ? -10.502 7.549 16.186 1.00 89.56 423 MET A CA 1
ATOM 3417 C C . MET A 1 423 ? -10.345 8.629 15.107 1.00 89.56 423 MET A C 1
ATOM 3419 O O . MET A 1 423 ? -10.924 8.501 14.030 1.00 89.56 423 MET A O 1
ATOM 3423 N N . PHE A 1 424 ? -9.478 9.627 15.311 1.00 86.56 424 PHE A N 1
ATOM 3424 C CA . PHE A 1 424 ? -9.188 10.660 14.299 1.00 86.56 424 PHE A CA 1
ATOM 3425 C C . PHE A 1 424 ? -8.495 10.125 13.042 1.00 86.56 424 PHE A C 1
ATOM 3427 O O . PHE A 1 424 ? -8.541 10.751 11.981 1.00 86.56 424 PHE A O 1
ATOM 3434 N N . GLN A 1 425 ? -7.837 8.969 13.138 1.00 86.38 425 GLN A N 1
ATOM 3435 C CA . GLN A 1 425 ? -7.252 8.316 11.975 1.00 86.38 425 GLN A CA 1
ATOM 3436 C C . GLN A 1 425 ? -8.328 7.579 11.164 1.00 86.38 425 GLN A C 1
ATOM 3438 O O . GLN A 1 425 ? -8.314 7.650 9.935 1.00 86.38 425 GLN A O 1
ATOM 3443 N N . LEU A 1 426 ? -9.284 6.922 11.831 1.00 88.38 426 LEU A N 1
ATOM 3444 C CA . LEU A 1 426 ? -10.408 6.254 11.167 1.00 88.38 426 LEU A CA 1
ATOM 3445 C C . LEU A 1 426 ? -11.456 7.231 10.620 1.00 88.38 426 LEU A C 1
ATOM 3447 O O . LEU A 1 426 ? -12.053 6.979 9.572 1.00 88.38 426 LEU A O 1
ATOM 3451 N N . LEU A 1 427 ? -11.699 8.335 11.318 1.00 87.12 427 LEU A N 1
ATOM 3452 C CA . LEU A 1 427 ? -12.641 9.378 10.940 1.00 87.12 427 LEU A CA 1
ATOM 3453 C C . LEU A 1 427 ? -11.859 10.661 10.668 1.00 87.12 427 LEU A C 1
ATOM 3455 O O . LEU A 1 427 ? -11.658 11.456 11.568 1.00 87.12 427 LEU A O 1
ATOM 3459 N N . ARG A 1 428 ? -11.410 10.857 9.422 1.00 82.50 428 ARG A N 1
ATOM 3460 C CA . ARG A 1 428 ? -10.563 12.005 9.039 1.00 82.50 428 ARG A CA 1
ATOM 3461 C C . ARG A 1 428 ? -11.330 13.326 8.887 1.00 82.50 428 ARG A C 1
ATOM 3463 O O . ARG A 1 428 ? -10.728 14.397 8.911 1.00 82.50 428 ARG A O 1
ATOM 3470 N N . SER A 1 429 ? -12.629 13.244 8.613 1.00 83.50 429 SER A N 1
ATOM 3471 C CA . SER A 1 429 ? -13.534 14.380 8.406 1.00 83.50 429 SER A CA 1
ATOM 3472 C C . SER A 1 429 ? -14.982 13.895 8.477 1.00 83.50 429 SER A C 1
ATOM 3474 O O . SER A 1 429 ? -15.253 12.745 8.124 1.00 83.50 429 SER A O 1
ATOM 3476 N N . ALA A 1 430 ? -15.915 14.781 8.838 1.00 81.00 430 ALA A N 1
ATOM 3477 C CA . ALA A 1 430 ? -17.349 14.492 8.857 1.00 81.00 430 ALA A CA 1
ATOM 3478 C C . ALA A 1 430 ? -17.942 14.092 7.494 1.00 81.00 430 ALA A C 1
ATOM 3480 O O . ALA A 1 430 ? -18.980 13.433 7.443 1.00 81.00 430 ALA A O 1
ATOM 3481 N N . SER A 1 431 ? -17.279 14.477 6.398 1.00 81.69 431 SER A N 1
ATOM 3482 C CA . SER A 1 431 ? -17.685 14.130 5.027 1.00 81.69 431 SER A CA 1
ATOM 3483 C C . SER A 1 431 ? -16.880 12.973 4.424 1.00 81.69 431 SER A C 1
ATOM 3485 O O . SER A 1 431 ? -17.116 12.593 3.279 1.00 81.69 431 SER A O 1
ATOM 3487 N N . SER A 1 432 ? -15.917 12.403 5.155 1.00 84.25 432 SER A N 1
ATOM 3488 C CA . SER A 1 432 ? -15.122 11.282 4.643 1.00 84.25 432 SER A CA 1
ATOM 3489 C C . SER A 1 432 ? -15.995 10.038 4.518 1.00 84.25 432 SER A C 1
ATOM 3491 O O . SER A 1 432 ? -16.716 9.705 5.454 1.00 84.25 432 SER A O 1
ATOM 3493 N N . SER A 1 433 ? -15.894 9.335 3.390 1.00 87.38 433 SER A N 1
ATOM 3494 C CA . SER A 1 433 ? -16.471 7.998 3.244 1.00 87.38 433 SER A CA 1
ATOM 3495 C C . SER A 1 433 ? -15.441 6.932 3.618 1.00 87.38 433 SER A C 1
ATOM 3497 O O . SER A 1 433 ? -14.238 7.103 3.391 1.00 87.38 433 SER A O 1
ATOM 3499 N N . ASP A 1 434 ? -15.904 5.822 4.188 1.00 85.19 434 ASP A N 1
ATOM 3500 C CA . ASP A 1 434 ? -15.031 4.697 4.550 1.00 85.19 434 ASP A CA 1
ATOM 3501 C C . ASP A 1 434 ? -14.675 3.788 3.367 1.00 85.19 434 ASP A C 1
ATOM 3503 O O . ASP A 1 434 ? -13.700 3.034 3.431 1.00 85.19 434 ASP A O 1
ATOM 3507 N N . LYS A 1 435 ? -15.386 3.937 2.241 1.00 77.75 435 LYS A N 1
ATOM 3508 C CA . LYS A 1 435 ? -15.046 3.334 0.947 1.00 77.75 435 LYS A CA 1
ATOM 3509 C C . LYS A 1 435 ? -13.900 4.112 0.291 1.00 77.75 435 LYS A C 1
ATOM 3511 O O . LYS A 1 435 ? -14.090 4.834 -0.687 1.00 77.75 435 LYS A O 1
ATOM 3516 N N . ASN A 1 436 ? -12.694 3.990 0.836 1.00 66.69 436 ASN A N 1
ATOM 3517 C CA . ASN A 1 436 ? -11.532 4.705 0.317 1.00 66.69 436 ASN A CA 1
ATOM 3518 C C . ASN A 1 436 ? -10.712 3.838 -0.651 1.00 66.69 436 ASN A C 1
ATOM 3520 O O . ASN A 1 436 ? -9.805 3.106 -0.254 1.00 66.69 436 ASN A O 1
ATOM 3524 N N . LEU A 1 437 ? -10.990 3.977 -1.950 1.00 62.25 437 LEU A N 1
ATOM 3525 C CA . LEU A 1 437 ? -10.257 3.255 -2.996 1.00 62.25 437 LEU A CA 1
ATOM 3526 C C . LEU A 1 437 ? -8.778 3.685 -3.083 1.00 62.25 437 LEU A C 1
ATOM 3528 O O . LEU A 1 437 ? -7.928 2.896 -3.484 1.00 62.25 437 LEU A O 1
ATOM 3532 N N . ALA A 1 438 ? -8.439 4.910 -2.658 1.00 64.62 438 ALA A N 1
ATOM 3533 C CA . ALA A 1 438 ? -7.080 5.444 -2.764 1.00 64.62 438 ALA A CA 1
ATOM 3534 C C . ALA A 1 438 ? -6.083 4.762 -1.809 1.00 64.62 438 ALA A C 1
ATOM 3536 O O . ALA A 1 438 ? -4.887 4.703 -2.098 1.00 64.62 438 ALA A O 1
ATOM 3537 N N . THR A 1 439 ? -6.550 4.230 -0.675 1.00 63.41 439 THR A N 1
ATOM 3538 C CA . THR A 1 439 ? -5.702 3.534 0.309 1.00 63.41 439 THR A CA 1
ATOM 3539 C C . THR A 1 439 ? -5.648 2.020 0.097 1.00 63.41 439 THR A C 1
ATOM 3541 O O . THR A 1 439 ? -5.000 1.326 0.887 1.00 63.41 439 THR A O 1
ATOM 3544 N N . ASN A 1 440 ? -6.275 1.497 -0.968 1.00 75.44 440 ASN A N 1
ATOM 3545 C CA . ASN A 1 440 ? -6.418 0.061 -1.236 1.00 75.44 440 ASN A CA 1
ATOM 3546 C C . ASN A 1 440 ? -6.930 -0.716 -0.004 1.00 75.44 440 ASN A C 1
ATOM 3548 O O . ASN A 1 440 ? -6.436 -1.805 0.280 1.00 75.44 440 ASN A O 1
ATOM 3552 N N . ASN A 1 441 ? -7.841 -0.116 0.775 1.00 81.44 441 ASN A N 1
ATOM 3553 C CA . ASN A 1 441 ? -8.458 -0.704 1.972 1.00 81.44 441 ASN A CA 1
ATOM 3554 C C . ASN A 1 441 ? -7.486 -1.274 3.021 1.00 81.44 441 ASN A C 1
ATOM 3556 O O . ASN A 1 441 ? -7.837 -2.187 3.765 1.00 81.44 441 ASN A O 1
ATOM 3560 N N . LYS A 1 442 ? -6.260 -0.749 3.118 1.00 86.00 442 LYS A N 1
ATOM 3561 C CA . LYS A 1 442 ? -5.268 -1.209 4.104 1.00 86.00 442 LYS A CA 1
ATOM 3562 C C . LYS A 1 442 ? -5.686 -0.886 5.547 1.00 86.00 442 LYS A C 1
ATOM 3564 O O . LYS A 1 442 ? -6.313 0.154 5.766 1.00 86.00 442 LYS A O 1
ATOM 3569 N N . PRO A 1 443 ? -5.302 -1.725 6.530 1.00 87.38 443 PRO A N 1
ATOM 3570 C CA . PRO A 1 443 ? -5.537 -1.420 7.937 1.00 87.38 443 PRO A CA 1
ATOM 3571 C C . PRO A 1 443 ? -4.766 -0.163 8.344 1.00 87.38 443 PRO A C 1
ATOM 3573 O O . PRO A 1 443 ? -3.616 0.030 7.935 1.00 87.38 443 PRO A O 1
ATOM 3576 N N . GLN A 1 444 ? -5.407 0.703 9.125 1.00 86.25 444 GLN A N 1
ATOM 3577 C CA . GLN A 1 444 ? -4.856 2.012 9.475 1.00 86.25 444 GLN A CA 1
ATOM 3578 C C . GLN A 1 444 ? -4.294 2.045 10.894 1.00 86.25 444 GLN A C 1
ATOM 3580 O O . GLN A 1 444 ? -3.313 2.744 11.146 1.00 86.25 444 GLN A O 1
ATOM 3585 N N . LEU A 1 445 ? -4.880 1.275 11.809 1.00 87.69 445 LEU A N 1
ATOM 3586 C CA . LEU A 1 445 ? -4.570 1.338 13.232 1.00 87.69 445 LEU A CA 1
ATOM 3587 C C . LEU A 1 445 ? -3.681 0.201 13.714 1.00 87.69 445 LEU A C 1
ATOM 3589 O O . LEU A 1 445 ? -3.049 0.349 14.755 1.00 87.69 445 LEU A O 1
ATOM 3593 N N . THR A 1 446 ? -3.566 -0.899 12.962 1.00 85.44 446 THR A N 1
ATOM 3594 C CA . THR A 1 446 ? -2.802 -2.088 13.392 1.00 85.44 446 THR A CA 1
ATOM 3595 C C . THR A 1 446 ? -1.406 -1.741 13.926 1.00 85.44 446 THR A C 1
ATOM 3597 O O . THR A 1 446 ? -0.990 -2.264 14.954 1.00 85.44 446 THR A O 1
ATOM 3600 N N . ARG A 1 447 ? -0.689 -0.804 13.290 1.00 81.06 447 ARG A N 1
ATOM 3601 C CA . ARG A 1 447 ? 0.622 -0.348 13.781 1.00 81.06 447 ARG A CA 1
ATOM 3602 C C . ARG A 1 447 ? 0.537 0.335 15.151 1.00 81.06 447 ARG A C 1
ATOM 3604 O O . ARG A 1 447 ? 1.325 0.004 16.029 1.00 81.06 447 ARG A O 1
ATOM 3611 N N . ALA A 1 448 ? -0.376 1.292 15.305 1.00 80.94 448 ALA A N 1
ATOM 3612 C CA . ALA A 1 448 ? -0.542 2.068 16.533 1.00 80.94 448 ALA A CA 1
ATOM 3613 C C . ALA A 1 448 ? -0.988 1.173 17.698 1.00 80.94 448 ALA A C 1
ATOM 3615 O O . ALA A 1 448 ? -0.435 1.249 18.792 1.00 80.94 448 ALA A O 1
ATOM 3616 N N . ILE A 1 449 ? -1.925 0.263 17.423 1.00 85.38 449 ILE A N 1
ATOM 3617 C CA . ILE A 1 449 ? -2.505 -0.650 18.408 1.00 85.38 449 ILE A CA 1
ATOM 3618 C C . ILE A 1 449 ? -1.480 -1.685 18.884 1.00 85.38 449 ILE A C 1
ATOM 3620 O O . ILE A 1 449 ? -1.335 -1.887 20.086 1.00 85.38 449 ILE A O 1
ATOM 3624 N N . VAL A 1 450 ? -0.712 -2.305 17.978 1.00 81.94 450 VAL A N 1
ATOM 3625 C CA . VAL A 1 450 ? 0.316 -3.288 18.377 1.00 81.94 450 VAL A CA 1
ATOM 3626 C C . VAL A 1 450 ? 1.424 -2.635 19.207 1.00 81.94 450 VAL A C 1
ATOM 3628 O O . VAL A 1 450 ? 1.971 -3.260 20.109 1.00 81.94 450 VAL A O 1
ATOM 3631 N N . GLN A 1 451 ? 1.753 -1.375 18.921 1.00 76.12 451 GLN A N 1
ATOM 3632 C CA . GLN A 1 451 ? 2.792 -0.635 19.642 1.00 76.12 451 GLN A CA 1
ATOM 3633 C C . GLN A 1 451 ? 2.273 0.087 20.885 1.00 76.12 451 GLN A C 1
ATOM 3635 O O . GLN A 1 451 ? 3.068 0.723 21.572 1.00 76.12 451 GLN A O 1
ATOM 3640 N N . ASN A 1 452 ? 0.962 0.033 21.151 1.00 78.69 452 ASN A N 1
ATOM 3641 C CA . ASN A 1 452 ? 0.304 0.800 22.206 1.00 78.69 452 ASN A CA 1
ATOM 3642 C C . ASN A 1 452 ? 0.747 2.281 22.205 1.00 78.69 452 ASN A C 1
ATOM 3644 O O . ASN A 1 452 ? 1.031 2.871 23.248 1.00 78.69 452 ASN A O 1
ATOM 3648 N N . SER A 1 453 ? 0.895 2.858 21.009 1.00 78.88 453 SER A N 1
ATOM 3649 C CA . SER A 1 453 ? 1.492 4.176 20.792 1.00 78.88 453 SER A CA 1
ATOM 3650 C C . SER A 1 453 ? 0.600 5.004 19.872 1.00 78.88 453 SER A C 1
ATOM 3652 O O . SER A 1 453 ? 0.082 4.459 18.893 1.00 78.88 453 SER A O 1
ATOM 3654 N N . PRO A 1 454 ? 0.395 6.305 20.157 1.00 70.25 454 PRO A N 1
ATOM 3655 C CA . PRO A 1 454 ? -0.486 7.134 19.351 1.00 70.25 454 PRO A CA 1
ATOM 3656 C C . PRO A 1 454 ? 0.006 7.198 17.905 1.00 70.25 454 PRO A C 1
ATOM 3658 O O . PRO A 1 454 ? 1.208 7.236 17.625 1.00 70.25 454 PRO A O 1
ATOM 3661 N N . TYR A 1 455 ? -0.944 7.221 16.973 1.00 64.25 455 TYR A N 1
ATOM 3662 C CA . TYR A 1 455 ? -0.652 7.272 15.549 1.00 64.25 455 TYR A CA 1
ATOM 3663 C C . TYR A 1 455 ? 0.212 8.503 15.199 1.00 64.25 455 TYR A C 1
ATOM 3665 O O . TYR A 1 455 ? -0.179 9.647 15.427 1.00 64.25 455 TYR A O 1
ATOM 3673 N N . GLY A 1 456 ? 1.409 8.284 14.645 1.00 60.91 456 GLY A N 1
ATOM 3674 C CA . GLY A 1 456 ? 2.360 9.358 14.351 1.00 60.91 456 GLY A CA 1
ATOM 3675 C C . GLY A 1 456 ? 3.777 8.866 14.050 1.00 60.91 456 GLY A C 1
ATOM 3676 O O . GLY A 1 456 ? 4.050 7.667 13.984 1.00 60.91 456 GLY A O 1
ATOM 3677 N N . LYS A 1 457 ? 4.712 9.803 13.834 1.00 45.25 457 LYS A N 1
ATOM 3678 C CA . LYS A 1 457 ? 6.139 9.462 13.717 1.00 45.25 457 LYS A CA 1
ATOM 3679 C C . LYS A 1 457 ? 6.637 9.021 15.093 1.00 45.25 457 LYS A C 1
ATOM 3681 O O . LYS A 1 457 ? 6.810 9.858 15.974 1.00 45.25 457 LYS A O 1
ATOM 3686 N N . LEU A 1 458 ? 6.881 7.723 15.252 1.00 44.38 458 LEU A N 1
ATOM 3687 C CA . LEU A 1 458 ? 7.573 7.190 16.423 1.00 44.38 458 LEU A CA 1
ATOM 3688 C C . LEU A 1 458 ? 8.914 7.912 16.595 1.00 44.38 458 LEU A C 1
ATOM 3690 O O . LEU A 1 458 ? 9.609 8.191 15.610 1.00 44.38 458 LEU A O 1
ATOM 3694 N N . LYS A 1 459 ? 9.304 8.165 17.847 1.00 45.75 459 LYS A N 1
ATOM 3695 C CA . LYS A 1 459 ? 10.715 8.414 18.150 1.00 45.75 459 LYS A CA 1
ATOM 3696 C C . LYS A 1 459 ? 11.498 7.185 17.686 1.00 45.75 459 LYS A C 1
ATOM 3698 O O . LYS A 1 459 ? 11.018 6.066 17.834 1.00 45.75 459 LYS A O 1
ATOM 3703 N N . VAL A 1 460 ? 12.660 7.400 17.072 1.00 42.09 460 VAL A N 1
ATOM 3704 C CA . VAL A 1 460 ? 13.543 6.303 16.663 1.00 42.09 460 VAL A CA 1
ATOM 3705 C C . VAL A 1 460 ? 13.914 5.533 17.928 1.00 42.09 460 VAL A C 1
ATOM 3707 O O . VAL A 1 460 ? 14.684 6.030 18.741 1.00 42.09 460 VAL A O 1
ATOM 3710 N N . SER A 1 461 ? 13.316 4.363 18.117 1.00 51.62 461 SER A N 1
ATOM 3711 C CA . SER A 1 461 ? 13.725 3.392 19.120 1.00 51.62 461 SER A CA 1
ATOM 3712 C C . SER A 1 461 ? 14.283 2.175 18.399 1.00 51.62 461 SER A C 1
ATOM 3714 O O . SER A 1 461 ? 13.775 1.761 17.350 1.00 51.62 461 SER A O 1
ATOM 3716 N N . ASP A 1 462 ? 15.375 1.637 18.936 1.00 54.81 462 ASP A N 1
ATOM 3717 C CA . ASP A 1 462 ? 15.982 0.421 18.418 1.00 54.81 462 ASP A CA 1
ATOM 3718 C C . ASP A 1 462 ? 14.942 -0.703 18.365 1.00 54.81 462 ASP A C 1
ATOM 3720 O O . ASP A 1 462 ? 14.134 -0.877 19.280 1.00 54.81 462 ASP A O 1
ATOM 3724 N N . THR A 1 463 ? 14.976 -1.499 17.294 1.00 53.81 463 THR A N 1
ATOM 3725 C CA . THR A 1 463 ? 14.101 -2.678 17.125 1.00 53.81 463 THR A CA 1
ATOM 3726 C C . THR A 1 463 ? 14.127 -3.601 18.350 1.00 53.81 463 THR A C 1
ATOM 3728 O O . THR A 1 463 ? 13.092 -4.150 18.722 1.00 53.81 463 THR A O 1
ATOM 3731 N N . ALA A 1 464 ? 15.279 -3.698 19.023 1.00 57.69 464 ALA A N 1
ATOM 3732 C CA . ALA A 1 464 ? 15.471 -4.439 20.266 1.00 57.69 464 ALA A CA 1
ATOM 3733 C C . ALA A 1 464 ? 14.684 -3.861 21.459 1.00 57.69 464 ALA A C 1
ATOM 3735 O O . ALA A 1 464 ? 14.153 -4.624 22.260 1.00 57.69 464 ALA A O 1
ATOM 3736 N N . ALA A 1 465 ? 14.560 -2.534 21.566 1.00 57.50 465 ALA A N 1
ATOM 3737 C CA . ALA A 1 465 ? 13.807 -1.885 22.640 1.00 57.50 465 ALA A CA 1
ATOM 3738 C C . ALA A 1 465 ? 12.293 -2.109 22.485 1.00 57.50 465 ALA A C 1
ATOM 3740 O O . ALA A 1 465 ? 11.608 -2.391 23.464 1.00 57.50 465 ALA A O 1
ATOM 3741 N N . ILE A 1 466 ? 11.788 -2.070 21.248 1.00 55.25 466 ILE A N 1
ATOM 3742 C CA . ILE A 1 466 ? 10.379 -2.373 20.943 1.00 55.25 466 ILE A CA 1
ATOM 3743 C C . ILE A 1 466 ? 10.078 -3.848 21.216 1.00 55.25 466 ILE A C 1
ATOM 3745 O O . ILE A 1 466 ? 9.069 -4.169 21.833 1.00 55.25 466 ILE A O 1
ATOM 3749 N N . LEU A 1 467 ? 10.966 -4.752 20.793 1.00 57.84 467 LEU A N 1
ATOM 3750 C CA . LEU A 1 467 ? 10.863 -6.180 21.103 1.00 57.84 467 LEU A CA 1
ATOM 3751 C C . LEU A 1 467 ? 10.819 -6.432 22.611 1.00 57.84 467 LEU A C 1
ATOM 3753 O O . LEU A 1 467 ? 9.972 -7.187 23.079 1.00 57.84 467 LEU A O 1
ATOM 3757 N N . ALA A 1 468 ? 11.691 -5.765 23.368 1.00 64.38 468 ALA A N 1
ATOM 3758 C CA . ALA A 1 468 ? 11.702 -5.861 24.819 1.00 64.38 468 ALA A CA 1
ATOM 3759 C C . ALA A 1 468 ? 10.404 -5.332 25.448 1.00 64.38 468 ALA A C 1
ATOM 3761 O O . ALA A 1 468 ? 9.973 -5.873 26.454 1.00 64.38 468 ALA A O 1
ATOM 3762 N N . GLU A 1 469 ? 9.757 -4.308 24.887 1.00 58.69 469 GLU A N 1
ATOM 3763 C CA . GLU A 1 469 ? 8.460 -3.827 25.384 1.00 58.69 469 GLU A CA 1
ATOM 3764 C C . GLU A 1 469 ? 7.286 -4.740 25.027 1.00 58.69 469 GLU A C 1
ATOM 3766 O O . GLU A 1 469 ? 6.445 -4.992 25.883 1.00 58.69 469 GLU A O 1
ATOM 3771 N N . VAL A 1 470 ? 7.244 -5.277 23.806 1.00 58.88 470 VAL A N 1
ATOM 3772 C CA . VAL A 1 470 ? 6.169 -6.177 23.349 1.00 58.88 470 VAL A CA 1
ATOM 3773 C C . VAL A 1 470 ? 6.211 -7.523 24.076 1.00 58.88 470 VAL A C 1
ATOM 3775 O O . VAL A 1 470 ? 5.165 -8.097 24.371 1.00 58.88 470 VAL A O 1
ATOM 3778 N N . PHE A 1 471 ? 7.411 -8.022 24.382 1.00 53.50 471 PHE A N 1
ATOM 3779 C CA . PHE A 1 471 ? 7.606 -9.288 25.093 1.00 53.50 471 PHE A CA 1
ATOM 3780 C C . PHE A 1 471 ? 7.750 -9.136 26.609 1.00 53.50 471 PHE A C 1
ATOM 3782 O O . PHE A 1 471 ? 7.938 -10.143 27.296 1.00 53.50 471 PHE A O 1
ATOM 3789 N N . LYS A 1 472 ? 7.630 -7.920 27.163 1.00 60.00 472 LYS A N 1
ATOM 3790 C CA . LYS A 1 472 ? 7.478 -7.769 28.613 1.00 60.00 472 LYS A CA 1
ATOM 3791 C C . LYS A 1 472 ? 6.184 -8.482 29.020 1.00 60.00 472 LYS A C 1
ATOM 3793 O O . LYS A 1 472 ? 5.121 -8.126 28.506 1.00 60.00 472 LYS A O 1
ATOM 3798 N N . PRO A 1 473 ? 6.230 -9.471 29.931 1.00 42.34 473 PRO A N 1
ATOM 3799 C CA . PRO A 1 473 ? 5.004 -10.006 30.500 1.00 42.34 473 PRO A CA 1
ATOM 3800 C C . PRO A 1 473 ? 4.240 -8.837 31.132 1.00 42.34 473 PRO A C 1
ATOM 3802 O O . PRO A 1 473 ? 4.820 -8.062 31.894 1.00 42.34 473 PRO A O 1
ATOM 3805 N N . LYS A 1 474 ? 2.961 -8.668 30.768 1.00 41.59 474 LYS A N 1
ATOM 3806 C CA . LYS A 1 474 ? 2.093 -7.630 31.337 1.00 41.59 474 LYS A CA 1
ATOM 3807 C C . LYS A 1 474 ? 1.935 -7.910 32.834 1.00 41.59 474 LYS A C 1
ATOM 3809 O O . LYS A 1 474 ? 1.051 -8.657 33.237 1.00 41.59 474 LYS A O 1
ATOM 3814 N N . THR A 1 475 ? 2.790 -7.327 33.665 1.00 40.31 475 THR A N 1
ATOM 3815 C CA . THR A 1 475 ? 2.533 -7.225 35.099 1.00 40.31 475 THR A CA 1
ATOM 3816 C C . THR A 1 475 ? 1.539 -6.086 35.270 1.00 40.31 475 THR A C 1
ATOM 3818 O O . THR A 1 475 ? 1.893 -4.914 35.131 1.00 40.31 475 THR A O 1
ATOM 3821 N N . SER A 1 476 ? 0.272 -6.420 35.486 1.00 34.66 476 SER A N 1
ATOM 3822 C CA . SER A 1 476 ? -0.737 -5.462 35.927 1.00 34.66 476 SER A CA 1
ATOM 3823 C C . SER A 1 476 ? -0.234 -4.752 37.189 1.00 34.66 476 SER A C 1
ATOM 3825 O O . SER A 1 476 ? -0.009 -5.403 38.203 1.00 34.66 476 SER A O 1
ATOM 3827 N N . GLY A 1 477 ? -0.002 -3.442 37.056 1.00 41.97 477 GLY A N 1
ATOM 3828 C CA . GLY A 1 477 ? 0.307 -2.438 38.078 1.00 41.97 477 GLY A CA 1
ATOM 3829 C C . GLY A 1 477 ? 0.868 -2.901 39.424 1.00 41.97 477 GLY A C 1
ATOM 3830 O O . GLY A 1 477 ? 0.094 -3.258 40.296 1.00 41.97 477 GLY A O 1
ATOM 3831 N N . ILE A 1 478 ? 2.175 -2.718 39.626 1.00 32.06 478 ILE A N 1
ATOM 3832 C CA . ILE A 1 478 ? 2.785 -2.134 40.836 1.00 32.06 478 ILE A CA 1
ATOM 3833 C C . ILE A 1 478 ? 4.055 -1.393 40.367 1.00 32.06 478 ILE A C 1
ATOM 3835 O O . ILE A 1 478 ? 4.669 -1.767 39.369 1.00 32.06 478 ILE A O 1
ATOM 3839 N N . GLY A 1 479 ? 4.356 -0.271 41.024 1.00 35.88 479 GLY A N 1
ATOM 3840 C CA . GLY A 1 479 ? 5.272 0.788 40.603 1.00 35.88 479 GLY A CA 1
ATOM 3841 C C . GLY A 1 479 ? 6.713 0.407 40.237 1.00 35.88 479 GLY A C 1
ATOM 3842 O O . GLY A 1 479 ? 7.221 -0.672 40.513 1.00 35.88 479 GLY A O 1
ATOM 3843 N N . GLN A 1 480 ? 7.342 1.387 39.587 1.00 43.53 480 GLN A N 1
ATOM 3844 C CA . GLN A 1 480 ? 8.709 1.433 39.070 1.00 43.53 480 GLN A CA 1
ATOM 3845 C C . GLN A 1 480 ? 9.749 0.650 39.887 1.00 43.53 480 GLN A C 1
ATOM 3847 O O . GLN A 1 480 ? 9.995 0.980 41.043 1.00 43.53 480 GLN A O 1
ATOM 3852 N N . ILE A 1 481 ? 10.483 -0.254 39.228 1.00 35.59 481 ILE A N 1
ATOM 3853 C CA . ILE A 1 481 ? 11.843 -0.626 39.640 1.00 35.59 481 ILE A CA 1
ATOM 3854 C C . ILE A 1 481 ? 12.751 -0.615 38.403 1.00 35.59 481 ILE A C 1
ATOM 3856 O O . ILE A 1 481 ? 12.416 -1.145 37.343 1.00 35.59 481 ILE A O 1
ATOM 3860 N N . GLN A 1 482 ? 13.882 0.075 38.548 1.00 37.69 482 GLN A N 1
ATOM 3861 C CA . GLN A 1 482 ? 14.926 0.287 37.547 1.00 37.69 482 GLN A CA 1
ATOM 3862 C C . GLN A 1 482 ? 15.521 -1.035 37.015 1.00 37.69 482 GLN A C 1
ATOM 3864 O O . GLN A 1 482 ? 15.673 -1.992 37.775 1.00 37.69 482 GLN A O 1
ATOM 3869 N N . PRO A 1 483 ? 15.931 -1.090 35.734 1.00 41.69 483 PRO A N 1
ATOM 3870 C CA . PRO A 1 483 ? 16.542 -2.270 35.141 1.00 41.69 483 PRO A CA 1
ATOM 3871 C C . PRO A 1 483 ? 18.066 -2.266 35.343 1.00 41.69 483 PRO A C 1
ATOM 3873 O O . PRO A 1 483 ? 18.771 -1.575 34.617 1.00 41.69 483 PRO A O 1
ATOM 3876 N N . TRP A 1 484 ? 18.566 -3.045 36.310 1.00 41.72 484 TRP A N 1
ATOM 3877 C CA . TRP A 1 484 ? 19.824 -3.821 36.234 1.00 41.72 484 TRP A CA 1
ATOM 3878 C C . TRP A 1 484 ? 20.034 -4.622 37.539 1.00 41.72 484 TRP A C 1
ATOM 3880 O O . TRP A 1 484 ? 20.637 -4.149 38.491 1.00 41.72 484 TRP A O 1
ATOM 3890 N N . ALA A 1 485 ? 19.512 -5.848 37.616 1.00 38.09 485 ALA A N 1
ATOM 3891 C CA . ALA A 1 485 ? 19.804 -6.766 38.730 1.00 38.09 485 ALA A CA 1
ATOM 3892 C C . ALA A 1 485 ? 19.364 -8.210 38.428 1.00 38.09 485 ALA A C 1
ATOM 3894 O O . ALA A 1 485 ? 18.710 -8.874 39.228 1.00 38.09 485 ALA A O 1
ATOM 3895 N N . THR A 1 486 ? 19.668 -8.717 37.240 1.00 52.91 486 THR A N 1
ATOM 3896 C CA . THR A 1 486 ? 19.365 -10.105 36.870 1.00 52.91 486 THR A CA 1
ATOM 3897 C C . THR A 1 486 ? 20.485 -11.047 37.331 1.00 52.91 486 THR A C 1
ATOM 3899 O O . THR A 1 486 ? 21.661 -10.803 37.070 1.00 52.91 486 THR A O 1
ATOM 3902 N N . SER A 1 487 ? 20.096 -12.138 38.001 1.00 49.50 487 SER A N 1
ATOM 3903 C CA . SER A 1 487 ? 20.881 -13.221 38.638 1.00 49.50 487 SER A CA 1
ATOM 3904 C C . SER A 1 487 ? 21.529 -12.940 40.005 1.00 49.50 487 SER A C 1
ATOM 3906 O O . SER A 1 487 ? 21.252 -13.691 40.937 1.00 49.50 487 SER A O 1
ATOM 3908 N N . ALA A 1 488 ? 22.321 -11.876 40.181 1.00 49.41 488 ALA A N 1
ATOM 3909 C CA . ALA A 1 488 ? 23.084 -11.677 41.425 1.00 49.41 488 ALA A CA 1
ATOM 3910 C C . ALA A 1 488 ? 22.197 -11.373 42.647 1.00 49.41 488 ALA A C 1
ATOM 3912 O O . ALA A 1 488 ? 22.363 -11.990 43.698 1.00 49.41 488 ALA A O 1
ATOM 3913 N N . ASN A 1 489 ? 21.205 -10.488 42.494 1.00 59.34 489 ASN A N 1
ATOM 3914 C CA . ASN A 1 489 ? 20.284 -10.154 43.585 1.00 59.34 489 ASN A CA 1
ATOM 3915 C C . ASN A 1 489 ? 19.350 -11.321 43.921 1.00 59.34 489 ASN A C 1
ATOM 3917 O O . ASN A 1 489 ? 19.036 -11.526 45.084 1.00 59.34 489 ASN A O 1
ATOM 3921 N N . PHE A 1 490 ? 18.972 -12.129 42.926 1.00 59.91 490 PHE A N 1
ATOM 3922 C CA . PHE A 1 490 ? 18.167 -13.330 43.148 1.00 59.91 490 PHE A CA 1
ATOM 3923 C C . PHE A 1 490 ? 18.955 -14.408 43.903 1.00 59.91 490 PHE A C 1
ATOM 3925 O O . PHE A 1 490 ? 18.428 -15.001 44.836 1.00 59.91 490 PHE A O 1
ATOM 3932 N N . ALA A 1 491 ? 20.230 -14.623 43.561 1.00 69.44 491 ALA A N 1
ATOM 3933 C CA . ALA A 1 491 ? 21.098 -15.548 44.289 1.00 69.44 491 ALA A CA 1
ATOM 3934 C C . ALA A 1 491 ? 21.355 -15.082 45.734 1.00 69.44 491 ALA A C 1
ATOM 3936 O O . ALA A 1 491 ? 21.312 -15.893 46.656 1.00 69.44 491 ALA A O 1
ATOM 3937 N N . ALA A 1 492 ? 21.569 -13.778 45.943 1.00 71.75 492 ALA A N 1
ATOM 3938 C CA . ALA A 1 492 ? 21.720 -13.201 47.279 1.00 71.75 492 ALA A CA 1
ATOM 3939 C C . ALA A 1 492 ? 20.427 -13.311 48.108 1.00 71.75 492 ALA A C 1
ATOM 3941 O O . ALA A 1 492 ? 20.475 -13.675 49.280 1.00 71.75 492 ALA A O 1
ATOM 3942 N N . GLU A 1 493 ? 19.264 -13.070 47.499 1.00 77.88 493 GLU A N 1
ATOM 3943 C CA . GLU A 1 493 ? 17.966 -13.221 48.162 1.00 77.88 493 GLU A CA 1
ATOM 3944 C C . GLU A 1 493 ? 17.661 -14.692 48.490 1.00 77.88 493 GLU A C 1
ATOM 3946 O O . GLU A 1 493 ? 17.162 -14.997 49.571 1.00 77.88 493 GLU A O 1
ATOM 3951 N N . GLN A 1 494 ? 18.011 -15.626 47.601 1.00 80.38 494 GLN A N 1
ATOM 3952 C CA . GLN A 1 494 ? 17.900 -17.062 47.865 1.00 80.38 494 GLN A CA 1
ATOM 3953 C C . GLN A 1 494 ? 18.809 -17.513 49.010 1.00 80.38 494 GLN A C 1
ATOM 3955 O O . GLN A 1 494 ? 18.359 -18.281 49.858 1.00 80.38 494 GLN A O 1
ATOM 3960 N N . ALA A 1 495 ? 20.050 -17.023 49.064 1.00 83.56 495 ALA A N 1
ATOM 3961 C CA . ALA A 1 495 ? 20.965 -17.314 50.163 1.00 83.56 495 ALA A CA 1
ATOM 3962 C C . ALA A 1 495 ? 20.412 -16.801 51.503 1.00 83.56 495 ALA A C 1
ATOM 3964 O O . ALA A 1 495 ? 20.416 -17.540 52.482 1.00 83.56 495 ALA A O 1
ATOM 3965 N N . LEU A 1 496 ? 19.846 -15.588 51.532 1.00 84.62 496 LEU A N 1
ATOM 3966 C CA . LEU A 1 496 ? 19.202 -15.038 52.731 1.00 84.62 496 LEU A CA 1
ATOM 3967 C C . LEU A 1 496 ? 17.979 -15.857 53.171 1.00 84.62 496 LEU A C 1
ATOM 3969 O O . LEU A 1 496 ? 17.787 -16.118 54.356 1.00 84.62 496 LEU A O 1
ATOM 3973 N N . ARG A 1 497 ? 17.172 -16.341 52.223 1.00 85.69 497 ARG A N 1
ATOM 3974 C CA . ARG A 1 497 ? 16.051 -17.241 52.535 1.00 85.69 497 ARG A CA 1
ATOM 3975 C C . ARG A 1 497 ? 16.521 -18.582 53.096 1.00 85.69 497 ARG A C 1
ATOM 3977 O O . ARG A 1 497 ? 15.879 -19.108 53.996 1.00 85.69 497 ARG A O 1
ATOM 3984 N N . GLN A 1 498 ? 17.629 -19.127 52.593 1.00 88.81 498 GLN A N 1
ATOM 3985 C CA . GLN A 1 498 ? 18.224 -20.345 53.150 1.00 88.81 498 GLN A CA 1
ATOM 3986 C C . GLN A 1 498 ? 18.715 -20.118 54.582 1.00 88.81 498 GLN A C 1
ATOM 3988 O O . GLN A 1 498 ? 18.411 -20.928 55.450 1.00 88.81 498 GLN A O 1
ATOM 3993 N N . THR A 1 499 ? 19.374 -18.987 54.860 1.00 89.88 499 THR A N 1
ATOM 3994 C CA . THR A 1 499 ? 19.821 -18.675 56.225 1.00 89.88 499 THR A CA 1
ATOM 3995 C C . THR A 1 499 ? 18.664 -18.537 57.213 1.00 89.88 499 THR A C 1
ATOM 3997 O O . THR A 1 499 ? 18.800 -18.985 58.346 1.00 89.88 499 THR A O 1
ATOM 4000 N N . LEU A 1 500 ? 17.522 -17.986 56.786 1.00 89.25 500 LEU A N 1
ATOM 4001 C CA . LEU A 1 500 ? 16.316 -17.896 57.619 1.00 89.25 500 LEU A CA 1
ATOM 4002 C C . LEU A 1 500 ? 15.743 -19.283 57.947 1.00 89.25 500 LEU A C 1
ATOM 4004 O O . LEU A 1 500 ? 15.420 -19.570 59.096 1.00 89.25 500 LEU A O 1
ATOM 4008 N N . LEU A 1 501 ? 15.672 -20.176 56.953 1.00 91.38 501 LEU A N 1
ATOM 4009 C CA . LEU A 1 501 ? 15.208 -21.552 57.168 1.00 91.38 501 LEU A CA 1
ATOM 4010 C C . LEU A 1 501 ? 16.123 -22.318 58.132 1.00 91.38 501 LEU A C 1
ATOM 4012 O O . LEU A 1 501 ? 15.638 -23.030 59.012 1.00 91.38 501 LEU A O 1
ATOM 4016 N N . ASP A 1 502 ? 17.439 -22.156 57.995 1.00 91.50 502 ASP A N 1
ATOM 4017 C CA . ASP A 1 502 ? 18.407 -22.769 58.906 1.00 91.50 502 ASP A CA 1
ATOM 4018 C C . ASP A 1 502 ? 18.256 -22.221 60.336 1.00 91.50 502 ASP A C 1
ATOM 4020 O O . ASP A 1 502 ? 18.307 -22.980 61.308 1.00 91.50 502 ASP A O 1
ATOM 4024 N N . GLN A 1 503 ? 18.023 -20.912 60.479 1.00 91.12 503 GLN A N 1
ATOM 4025 C CA . GLN A 1 503 ? 17.763 -20.264 61.766 1.00 91.12 503 GLN A CA 1
ATOM 4026 C C . GLN A 1 503 ? 16.464 -20.770 62.414 1.00 91.12 503 GLN A C 1
ATOM 4028 O O . GLN A 1 503 ? 16.473 -21.076 63.608 1.00 91.12 503 GLN A O 1
ATOM 4033 N N . ASP A 1 504 ? 15.387 -20.962 61.650 1.00 90.25 504 ASP A N 1
ATOM 4034 C CA . ASP A 1 504 ? 14.127 -21.530 62.151 1.00 90.25 504 ASP A CA 1
ATOM 4035 C C . ASP A 1 504 ? 14.299 -22.961 62.679 1.00 90.25 504 ASP A C 1
ATOM 4037 O O . ASP A 1 504 ? 13.815 -23.291 63.767 1.00 90.25 504 ASP A O 1
ATOM 4041 N N . LEU A 1 505 ? 15.051 -23.805 61.965 1.00 93.50 505 LEU A N 1
ATOM 4042 C CA . LEU A 1 505 ? 15.367 -25.163 62.424 1.00 93.50 505 LEU A CA 1
ATOM 4043 C C . LEU A 1 505 ? 16.166 -25.146 63.735 1.00 93.50 505 LEU A C 1
ATOM 4045 O O . LEU A 1 505 ? 15.918 -25.956 64.638 1.00 93.50 505 LEU A O 1
ATOM 4049 N N . ILE A 1 506 ? 17.108 -24.207 63.872 1.00 92.81 506 ILE A N 1
ATOM 4050 C CA . ILE A 1 506 ? 17.863 -24.013 65.114 1.00 92.81 506 ILE A CA 1
ATOM 4051 C C . ILE A 1 506 ? 16.917 -23.599 66.243 1.00 92.81 506 ILE A C 1
ATOM 4053 O O . ILE A 1 506 ? 16.970 -24.205 67.317 1.00 92.81 506 ILE A O 1
ATOM 4057 N N . ILE A 1 507 ? 16.028 -22.632 66.014 1.00 90.44 507 ILE A N 1
ATOM 4058 C CA . ILE A 1 507 ? 15.040 -22.177 67.001 1.00 90.44 507 ILE A CA 1
ATOM 4059 C C . ILE A 1 507 ? 14.160 -23.344 67.458 1.00 90.44 507 ILE A C 1
ATOM 4061 O O . ILE A 1 507 ? 14.020 -23.556 68.665 1.00 90.44 507 ILE A O 1
ATOM 4065 N N . GLU A 1 508 ? 13.632 -24.150 66.534 1.00 90.44 508 GLU A N 1
ATOM 4066 C CA . GLU A 1 508 ? 12.805 -25.314 66.865 1.00 90.44 508 GLU A CA 1
ATOM 4067 C C . GLU A 1 508 ? 13.582 -26.332 67.719 1.00 90.44 508 GLU A C 1
ATOM 4069 O O . GLU A 1 508 ? 13.074 -26.849 68.720 1.00 90.44 508 GLU A O 1
ATOM 4074 N N . SER A 1 509 ? 14.849 -26.587 67.375 1.00 93.62 509 SER A N 1
ATOM 4075 C CA . SER A 1 509 ? 15.710 -27.494 68.141 1.00 93.62 509 SER A CA 1
ATOM 4076 C C . SER A 1 509 ? 15.987 -26.981 69.562 1.00 93.62 509 SER A C 1
ATOM 4078 O O . SER A 1 509 ? 15.932 -27.753 70.522 1.00 93.62 509 SER A O 1
ATOM 4080 N N . LEU A 1 510 ? 16.225 -25.675 69.722 1.00 92.19 510 LEU A N 1
ATOM 4081 C CA . LEU A 1 510 ? 16.467 -25.043 71.018 1.00 92.19 510 LEU A CA 1
ATOM 4082 C C . LEU A 1 510 ? 15.193 -25.030 71.866 1.00 92.19 510 LEU A C 1
ATOM 4084 O O . LEU A 1 510 ? 15.246 -25.321 73.059 1.00 92.19 510 LEU A O 1
ATOM 4088 N N . GLN A 1 511 ? 14.034 -24.772 71.263 1.00 89.88 511 GLN A N 1
ATOM 4089 C CA . GLN A 1 511 ? 12.748 -24.854 71.953 1.00 89.88 511 GLN A CA 1
ATOM 4090 C C . GLN A 1 511 ? 12.460 -26.270 72.463 1.00 89.88 511 GLN A C 1
ATOM 4092 O O . GLN A 1 511 ? 12.026 -26.415 73.608 1.00 89.88 511 GLN A O 1
ATOM 4097 N N . LYS A 1 512 ? 12.759 -27.310 71.670 1.00 90.94 512 LYS A N 1
ATOM 4098 C CA . LYS A 1 512 ? 12.668 -28.714 72.112 1.00 90.94 512 LYS A CA 1
ATOM 4099 C C . LYS A 1 512 ? 13.609 -28.996 73.286 1.00 90.94 512 LYS A C 1
ATOM 4101 O O . LYS A 1 512 ? 13.154 -29.476 74.319 1.00 90.94 512 LYS A O 1
ATOM 4106 N N . GLN A 1 513 ? 14.883 -28.602 73.187 1.00 91.25 513 GLN A N 1
ATOM 4107 C CA . GLN A 1 513 ? 15.846 -28.761 74.288 1.00 91.25 513 GLN A CA 1
ATOM 4108 C C . GLN A 1 513 ? 15.401 -28.047 75.568 1.00 91.25 513 GLN A C 1
ATOM 4110 O O . GLN A 1 513 ? 15.549 -28.576 76.669 1.00 91.25 513 GLN A O 1
ATOM 4115 N N . LEU A 1 514 ? 14.857 -26.838 75.440 1.00 88.62 514 LEU A N 1
ATOM 4116 C CA . LEU A 1 514 ? 14.322 -26.099 76.572 1.00 88.62 514 LEU A CA 1
ATOM 4117 C C . LEU A 1 514 ? 13.108 -26.823 77.170 1.00 88.62 514 LEU A C 1
ATOM 4119 O O . LEU A 1 514 ? 13.022 -26.935 78.390 1.00 88.62 514 LEU A O 1
ATOM 4123 N N . ALA A 1 515 ? 12.194 -27.336 76.340 1.00 86.12 515 ALA A N 1
ATOM 4124 C CA . ALA A 1 515 ? 11.028 -28.092 76.791 1.00 86.12 515 ALA A CA 1
ATOM 4125 C C . ALA A 1 515 ? 11.417 -29.353 77.579 1.00 86.12 515 ALA A C 1
ATOM 4127 O O . ALA A 1 515 ? 10.845 -29.587 78.643 1.00 86.12 515 ALA A O 1
ATOM 4128 N N . ASP A 1 516 ? 12.434 -30.089 77.129 1.00 88.69 516 ASP A N 1
ATOM 4129 C CA . ASP A 1 516 ? 12.944 -31.281 77.817 1.00 88.69 516 ASP A CA 1
ATOM 4130 C C . ASP A 1 516 ? 13.566 -30.956 79.185 1.00 88.69 516 ASP A C 1
ATOM 4132 O O . ASP A 1 516 ? 13.451 -31.732 80.133 1.00 88.69 516 ASP A O 1
ATOM 4136 N N . LEU A 1 517 ? 14.202 -29.788 79.319 1.00 87.00 517 LEU A N 1
ATOM 4137 C CA . LEU A 1 517 ? 14.833 -29.343 80.567 1.00 87.00 517 LEU A CA 1
ATOM 4138 C C . LEU A 1 517 ? 13.843 -28.724 81.567 1.00 87.00 517 LEU A C 1
ATOM 4140 O O . LEU A 1 517 ? 14.151 -28.638 82.757 1.00 87.00 517 LEU A O 1
ATOM 4144 N N . ARG A 1 518 ? 12.655 -28.288 81.126 1.00 83.31 518 ARG A N 1
ATOM 4145 C CA . ARG A 1 518 ? 11.656 -27.619 81.986 1.00 83.31 518 ARG A CA 1
ATOM 4146 C C . ARG A 1 518 ? 11.253 -28.431 83.227 1.00 83.31 518 ARG A C 1
ATOM 4148 O O . ARG A 1 518 ? 11.226 -27.832 84.307 1.00 83.31 518 ARG A O 1
ATOM 4155 N N . PRO A 1 519 ? 10.955 -29.745 83.150 1.00 85.38 519 PRO A N 1
ATOM 4156 C CA . PRO A 1 519 ? 10.517 -30.512 84.313 1.00 85.38 519 PRO A CA 1
ATOM 4157 C C . PRO A 1 519 ? 11.577 -30.550 85.423 1.00 85.38 519 PRO A C 1
ATOM 4159 O O . PRO A 1 519 ? 11.271 -30.227 86.568 1.00 85.38 519 PRO A O 1
ATOM 4162 N N . SER A 1 520 ? 12.839 -30.849 85.101 1.00 82.94 520 SER A N 1
ATOM 4163 C CA . SER A 1 520 ? 13.923 -30.896 86.096 1.00 82.94 520 SER A CA 1
ATOM 4164 C C . SER A 1 520 ? 14.341 -29.502 86.577 1.00 82.94 520 SER A C 1
ATOM 4166 O O . SER A 1 520 ? 14.591 -29.309 87.770 1.00 82.94 520 SER A O 1
ATOM 4168 N N . ALA A 1 521 ? 14.346 -28.502 85.691 1.00 82.19 521 ALA A N 1
ATOM 4169 C CA . ALA A 1 521 ? 14.661 -27.119 86.043 1.00 82.19 521 ALA A CA 1
ATOM 4170 C C . ALA A 1 521 ? 13.627 -26.493 86.994 1.00 82.19 521 ALA A C 1
ATOM 4172 O O . ALA A 1 521 ? 14.009 -25.819 87.948 1.00 82.19 521 ALA A O 1
ATOM 4173 N N . SER A 1 522 ? 12.329 -26.752 86.795 1.00 82.56 522 SER A N 1
ATOM 4174 C CA . SER A 1 522 ? 11.268 -26.242 87.682 1.00 82.56 522 SER A CA 1
ATOM 4175 C C . SER A 1 522 ? 11.379 -26.780 89.116 1.00 82.56 522 SER A C 1
ATOM 4177 O O . SER A 1 522 ? 11.208 -26.020 90.070 1.00 82.56 522 SER A O 1
ATOM 4179 N N . ILE A 1 523 ? 11.768 -28.052 89.274 1.00 80.62 523 ILE A N 1
ATOM 4180 C CA . ILE A 1 523 ? 12.057 -28.679 90.576 1.00 80.62 523 ILE A CA 1
ATOM 4181 C C . ILE A 1 523 ? 13.268 -28.013 91.251 1.00 80.62 523 ILE A C 1
ATOM 4183 O O . ILE A 1 523 ? 13.268 -27.779 92.461 1.00 80.62 523 ILE A O 1
ATOM 4187 N N . GLY A 1 524 ? 14.314 -27.697 90.482 1.00 81.12 524 GLY A N 1
ATOM 4188 C CA . GLY A 1 524 ? 15.490 -26.986 90.991 1.00 81.12 524 GLY A CA 1
ATOM 4189 C C . GLY A 1 524 ? 15.189 -25.540 91.405 1.00 81.12 524 GLY A C 1
ATOM 4190 O O . GLY A 1 524 ? 15.654 -25.083 92.452 1.00 81.12 524 GLY A O 1
ATOM 4191 N N . ALA A 1 525 ? 14.381 -24.829 90.617 1.00 81.31 525 ALA A N 1
ATOM 4192 C CA . ALA A 1 525 ? 14.007 -23.438 90.862 1.00 81.31 525 ALA A CA 1
ATOM 4193 C C . ALA A 1 525 ? 13.121 -23.271 92.110 1.00 81.31 525 ALA A C 1
ATOM 4195 O O . ALA A 1 525 ? 13.402 -22.412 92.952 1.00 81.31 525 ALA A O 1
ATOM 4196 N N . SER A 1 526 ? 12.114 -24.138 92.295 1.00 79.19 526 SER A N 1
ATOM 4197 C CA . SER A 1 526 ? 11.237 -24.107 93.477 1.00 79.19 526 SER A CA 1
ATOM 4198 C C . SER A 1 526 ? 12.014 -24.303 94.782 1.00 79.19 526 SER A C 1
ATOM 4200 O O . SER A 1 526 ? 11.689 -23.702 95.806 1.00 79.19 526 SER A O 1
ATOM 4202 N N . TYR A 1 527 ? 13.082 -25.105 94.747 1.00 77.44 527 TYR A N 1
ATOM 4203 C CA . TYR A 1 527 ? 13.953 -25.340 95.895 1.00 77.44 527 TYR A CA 1
ATOM 4204 C C . TYR A 1 527 ? 14.774 -24.102 96.281 1.00 77.44 527 TYR A C 1
ATOM 4206 O O . TYR A 1 527 ? 14.932 -23.807 97.466 1.00 77.44 527 TYR A O 1
ATOM 4214 N N . LEU A 1 528 ? 15.268 -23.349 95.297 1.00 76.50 528 LEU A N 1
ATOM 4215 C CA . LEU A 1 528 ? 16.010 -22.107 95.530 1.00 76.50 528 LEU A CA 1
ATOM 4216 C C . LEU A 1 528 ? 15.105 -20.929 95.931 1.00 76.50 528 LEU A C 1
ATOM 4218 O O . LEU A 1 528 ? 15.606 -19.817 96.084 1.00 76.50 528 LEU A O 1
ATOM 4222 N N . LYS A 1 529 ? 13.792 -21.161 96.112 1.00 73.56 529 LYS A N 1
ATOM 4223 C CA . LYS A 1 529 ? 12.764 -20.125 96.323 1.00 73.56 529 LYS A CA 1
ATOM 4224 C C . LYS A 1 529 ? 12.839 -19.015 95.268 1.00 73.56 529 LYS A C 1
ATOM 4226 O O . LYS A 1 529 ? 12.492 -17.871 95.549 1.00 73.56 529 LYS A O 1
ATOM 4231 N N . ASN A 1 530 ? 13.306 -19.359 94.069 1.00 71.88 530 ASN A N 1
ATOM 4232 C CA . ASN A 1 530 ? 13.452 -18.429 92.965 1.00 71.88 530 ASN A CA 1
ATOM 4233 C C . ASN A 1 530 ? 12.362 -18.721 91.931 1.00 71.88 530 ASN A C 1
ATOM 4235 O O . ASN A 1 530 ? 12.167 -19.871 91.536 1.00 71.88 530 ASN A O 1
ATOM 4239 N N . SER A 1 531 ? 11.640 -17.693 91.493 1.00 64.94 531 SER A N 1
ATOM 4240 C CA . SER A 1 531 ? 10.545 -17.817 90.526 1.00 64.94 531 SER A CA 1
ATOM 4241 C C . SER A 1 531 ? 11.079 -17.827 89.093 1.00 64.94 531 SER A C 1
ATOM 4243 O O . SER A 1 531 ? 10.721 -16.972 88.284 1.00 64.94 531 SER A O 1
ATOM 4245 N N . TRP A 1 532 ? 11.985 -18.754 88.776 1.00 71.62 532 TRP A N 1
ATOM 4246 C CA . TRP A 1 532 ? 12.450 -18.896 87.399 1.00 71.62 532 TRP A CA 1
ATOM 4247 C C . TRP A 1 532 ? 11.301 -19.429 86.538 1.00 71.62 532 TRP A C 1
ATOM 4249 O O . TRP A 1 532 ? 10.781 -20.519 86.781 1.00 71.62 532 TRP A O 1
ATOM 4259 N N . GLN A 1 533 ? 10.897 -18.641 85.545 1.00 67.38 533 GLN A N 1
ATOM 4260 C CA . GLN A 1 533 ? 9.928 -19.022 84.526 1.00 67.38 533 GLN A CA 1
ATOM 4261 C C . GLN A 1 533 ? 10.551 -18.753 83.152 1.00 67.38 533 GLN A C 1
ATOM 4263 O O . GLN A 1 533 ? 11.098 -17.667 82.949 1.00 67.38 533 GLN A O 1
ATOM 4268 N N . PRO A 1 534 ? 10.491 -19.703 82.202 1.00 65.06 534 PRO A N 1
ATOM 4269 C CA . PRO A 1 534 ? 10.937 -19.438 80.842 1.00 65.06 534 PRO A CA 1
ATOM 4270 C C . PRO A 1 534 ? 10.019 -18.384 80.214 1.00 65.06 534 PRO A C 1
ATOM 4272 O O . PRO A 1 534 ? 8.813 -18.606 80.093 1.00 65.06 534 PRO A O 1
ATOM 4275 N N . SER A 1 535 ? 10.573 -17.232 79.828 1.00 63.09 535 SER A N 1
ATOM 4276 C CA . SER A 1 535 ? 9.813 -16.205 79.119 1.00 63.09 535 SER A CA 1
ATOM 4277 C C . SER A 1 535 ? 9.573 -16.656 77.680 1.00 63.09 535 SER A C 1
ATOM 4279 O O . SER A 1 535 ? 10.509 -16.940 76.931 1.00 63.09 535 SER A O 1
ATOM 4281 N N . VAL A 1 536 ? 8.304 -16.736 77.276 1.00 57.91 536 VAL A N 1
ATOM 4282 C CA . VAL A 1 536 ? 7.947 -16.932 75.868 1.00 57.91 536 VAL A CA 1
ATOM 4283 C C . VAL A 1 536 ? 8.089 -15.575 75.191 1.00 57.91 536 VAL A C 1
ATOM 4285 O O . VAL A 1 536 ? 7.153 -14.783 75.169 1.00 57.91 536 VAL A O 1
ATOM 4288 N N . VAL A 1 537 ? 9.286 -15.270 74.695 1.00 56.00 537 VAL A N 1
ATOM 4289 C CA . VAL A 1 537 ? 9.475 -14.118 73.811 1.00 56.00 537 VAL A CA 1
ATOM 4290 C C . VAL A 1 537 ? 9.016 -14.556 72.424 1.00 56.00 537 VAL A C 1
ATOM 4292 O O . VAL A 1 537 ? 9.773 -15.154 71.662 1.00 56.00 537 VAL A O 1
ATOM 4295 N N . SER A 1 538 ? 7.739 -14.329 72.123 1.00 55.47 538 SER A N 1
ATOM 4296 C CA . SER A 1 538 ? 7.255 -14.356 70.748 1.00 55.47 538 SER A CA 1
ATOM 4297 C C . SER A 1 538 ? 7.645 -13.029 70.109 1.00 55.47 538 SER A C 1
ATOM 4299 O O . SER A 1 538 ? 6.964 -12.024 70.317 1.00 55.47 538 SER A O 1
ATOM 4301 N N . VAL A 1 539 ? 8.750 -13.006 69.366 1.00 57.47 539 VAL A N 1
ATOM 4302 C CA . VAL A 1 539 ? 9.003 -11.900 68.440 1.00 57.47 539 VAL A CA 1
ATOM 4303 C C . VAL A 1 539 ? 7.941 -12.042 67.347 1.00 57.47 539 VAL A C 1
ATOM 4305 O O . VAL A 1 539 ? 8.021 -12.942 66.516 1.00 57.47 539 VAL A O 1
ATOM 4308 N N . GLN A 1 540 ? 6.861 -11.261 67.430 1.00 53.75 540 GLN A N 1
ATOM 4309 C CA . GLN A 1 540 ? 5.852 -11.207 66.374 1.00 53.75 540 GLN A CA 1
ATOM 4310 C C . GLN A 1 540 ? 6.500 -10.512 65.178 1.00 53.75 540 GLN A C 1
ATOM 4312 O O . GLN A 1 540 ? 6.674 -9.300 65.196 1.00 53.75 540 GLN A O 1
ATOM 4317 N N . GLY A 1 541 ? 6.924 -11.291 64.182 1.00 53.72 541 GLY A N 1
ATOM 4318 C CA . GLY A 1 541 ? 7.316 -10.740 62.890 1.00 53.72 541 GLY A CA 1
ATOM 4319 C C . GLY A 1 541 ? 6.062 -10.284 62.158 1.00 53.72 541 GLY A C 1
ATOM 4320 O O . GLY A 1 541 ? 5.195 -11.109 61.855 1.00 53.72 541 GLY A O 1
ATOM 4321 N N . ASP A 1 542 ? 5.951 -8.988 61.888 1.00 54.16 542 ASP A N 1
ATOM 4322 C CA . ASP A 1 542 ? 4.903 -8.483 61.014 1.00 54.16 542 ASP A CA 1
ATOM 4323 C C . ASP A 1 542 ? 5.221 -8.917 59.577 1.00 54.16 542 ASP A C 1
ATOM 4325 O O . ASP A 1 542 ? 6.367 -8.885 59.124 1.00 54.16 542 ASP A O 1
ATOM 4329 N N . ALA A 1 543 ? 4.199 -9.321 58.817 1.00 53.31 543 ALA A N 1
ATOM 4330 C CA . ALA A 1 543 ? 4.371 -9.816 57.444 1.00 53.31 543 ALA A CA 1
ATOM 4331 C C . ALA A 1 543 ? 4.964 -8.767 56.469 1.00 53.31 543 ALA A C 1
ATOM 4333 O O . ALA A 1 543 ? 5.232 -9.087 55.311 1.00 53.31 543 ALA A O 1
ATOM 4334 N N . SER A 1 544 ? 5.153 -7.523 56.924 1.00 55.94 544 SER A N 1
ATOM 4335 C CA . SER A 1 544 ? 5.755 -6.406 56.193 1.00 55.94 544 SER A CA 1
ATOM 4336 C C . SER A 1 544 ? 7.266 -6.225 56.403 1.00 55.94 544 SER A C 1
ATOM 4338 O O . SER A 1 544 ? 7.840 -5.339 55.768 1.00 55.94 544 SER A O 1
ATOM 4340 N N . ASP A 1 545 ? 7.916 -7.008 57.268 1.00 67.12 545 ASP A N 1
ATOM 4341 C CA . ASP A 1 545 ? 9.339 -6.819 57.583 1.00 67.12 545 ASP A CA 1
ATOM 4342 C C . ASP A 1 545 ? 10.270 -7.264 56.442 1.00 67.12 545 ASP A C 1
ATOM 4344 O O . ASP A 1 545 ? 10.027 -8.252 55.746 1.00 67.12 545 ASP A O 1
ATOM 4348 N N . SER A 1 546 ? 11.375 -6.536 56.252 1.00 79.44 546 SER A N 1
ATOM 4349 C CA . SER A 1 546 ? 12.393 -6.889 55.251 1.00 79.44 546 SER A CA 1
ATOM 4350 C C . SER A 1 546 ? 13.137 -8.184 55.625 1.00 79.44 546 SER A C 1
ATOM 4352 O O . SER A 1 546 ? 13.357 -8.452 56.802 1.00 79.44 546 SER A O 1
ATOM 4354 N N . LEU A 1 547 ? 13.581 -8.979 54.637 1.00 80.81 547 LEU A N 1
ATOM 4355 C CA . LEU A 1 547 ? 14.248 -10.279 54.875 1.00 80.81 547 LEU A CA 1
ATOM 4356 C C . LEU A 1 547 ? 15.484 -10.185 55.790 1.00 80.81 547 LEU A C 1
ATOM 4358 O O . LEU A 1 547 ? 15.747 -11.100 56.561 1.00 80.81 547 LEU A O 1
ATOM 4362 N N . LEU A 1 548 ? 16.230 -9.077 55.721 1.00 82.88 548 LEU A N 1
ATOM 4363 C CA . LEU A 1 548 ? 17.386 -8.833 56.593 1.00 82.88 548 LEU A CA 1
ATOM 4364 C C . LEU A 1 548 ? 16.959 -8.577 58.043 1.00 82.88 548 LEU A C 1
ATOM 4366 O O . LEU A 1 548 ? 17.538 -9.121 58.976 1.00 82.88 548 LEU A O 1
ATOM 4370 N N . GLN A 1 549 ? 15.895 -7.798 58.231 1.00 84.25 549 GLN A N 1
ATOM 4371 C CA . GLN A 1 549 ? 15.336 -7.543 59.555 1.00 84.25 549 GLN A CA 1
ATOM 4372 C C . GLN A 1 549 ? 14.772 -8.829 60.177 1.00 84.25 549 GLN A C 1
ATOM 4374 O O . GLN A 1 549 ? 14.931 -9.056 61.372 1.00 84.25 549 GLN A O 1
ATOM 4379 N N . GLN A 1 550 ? 14.187 -9.714 59.363 1.00 84.75 550 GLN A N 1
ATOM 4380 C CA . GLN A 1 550 ? 13.751 -11.039 59.811 1.00 84.75 550 GLN A CA 1
ATOM 4381 C C . GLN A 1 550 ? 14.927 -11.900 60.291 1.00 84.75 550 GLN A C 1
ATOM 4383 O O . GLN A 1 550 ? 14.804 -12.550 61.330 1.00 84.75 550 GLN A O 1
ATOM 4388 N N . SER A 1 551 ? 16.074 -11.868 59.598 1.00 86.38 551 SER A N 1
ATOM 4389 C CA . SER A 1 551 ? 17.243 -12.652 60.018 1.00 86.38 551 SER A CA 1
ATOM 4390 C C . SER A 1 551 ? 17.858 -12.124 61.306 1.00 86.38 551 SER A C 1
ATOM 4392 O O . SER A 1 551 ? 18.228 -12.907 62.177 1.00 86.38 551 SER A O 1
ATOM 4394 N N . ASP A 1 552 ? 17.918 -10.802 61.470 1.00 86.69 552 ASP A N 1
ATOM 4395 C CA . ASP A 1 552 ? 18.443 -10.191 62.693 1.00 86.69 552 ASP A CA 1
ATOM 4396 C C . ASP A 1 552 ? 17.544 -10.519 63.898 1.00 86.69 552 ASP A C 1
ATOM 4398 O O . ASP A 1 552 ? 18.033 -10.941 64.949 1.00 86.69 552 ASP A O 1
ATOM 4402 N N . ASN A 1 553 ? 16.221 -10.463 63.713 1.00 87.12 553 ASN A N 1
ATOM 4403 C CA . ASN A 1 553 ? 15.245 -10.855 64.731 1.00 87.12 553 ASN A CA 1
ATOM 4404 C C . ASN A 1 553 ? 15.387 -12.335 65.144 1.00 87.12 553 ASN A C 1
ATOM 4406 O O . ASN A 1 553 ? 15.334 -12.659 66.335 1.00 87.12 553 ASN A O 1
ATOM 4410 N N . GLN A 1 554 ? 15.591 -13.245 64.183 1.00 88.31 554 GLN A N 1
ATOM 4411 C CA . GLN A 1 554 ? 15.815 -14.668 64.468 1.00 88.31 554 GLN A CA 1
ATOM 4412 C C . GLN A 1 554 ? 17.130 -14.898 65.229 1.00 88.31 554 GLN A C 1
ATOM 4414 O O . GLN A 1 554 ? 17.165 -15.703 66.163 1.00 88.31 554 GLN A O 1
ATOM 4419 N N . ILE A 1 555 ? 18.200 -14.164 64.904 1.00 89.12 555 ILE A N 1
ATOM 4420 C CA . ILE A 1 555 ? 19.480 -14.233 65.630 1.00 89.12 555 ILE A CA 1
ATOM 4421 C C . ILE A 1 555 ? 19.302 -13.817 67.095 1.00 89.12 555 ILE A C 1
ATOM 4423 O O . ILE A 1 555 ? 19.772 -14.521 67.997 1.00 89.12 555 ILE A O 1
ATOM 4427 N N . GLU A 1 556 ? 18.592 -12.718 67.355 1.00 89.12 556 GLU A N 1
ATOM 4428 C CA . GLU A 1 556 ? 18.288 -12.281 68.722 1.00 89.12 556 GLU A CA 1
ATOM 4429 C C . GLU A 1 556 ? 17.447 -13.319 69.479 1.00 89.12 556 GLU A C 1
ATOM 4431 O O . GLU A 1 556 ? 17.710 -13.618 70.651 1.00 89.12 556 GLU A O 1
ATOM 4436 N N . GLN A 1 557 ? 16.471 -13.937 68.809 1.00 88.56 557 GLN A N 1
ATOM 4437 C CA . GLN A 1 557 ? 15.652 -14.994 69.397 1.00 88.56 557 GLN A CA 1
ATOM 4438 C C . GLN A 1 557 ? 16.480 -16.239 69.752 1.00 88.56 557 GLN A C 1
ATOM 4440 O O . GLN A 1 557 ? 16.313 -16.797 70.841 1.00 88.56 557 GLN A O 1
ATOM 4445 N N . ILE A 1 558 ? 17.405 -16.654 68.881 1.00 90.31 558 ILE A N 1
ATOM 4446 C CA . ILE A 1 558 ? 18.334 -17.764 69.136 1.00 90.31 558 ILE A CA 1
ATOM 4447 C C . ILE A 1 558 ? 19.202 -17.462 70.360 1.00 90.31 558 ILE A C 1
ATOM 4449 O O . ILE A 1 558 ? 19.311 -18.309 71.251 1.00 90.31 558 ILE A O 1
ATOM 4453 N N . ALA A 1 559 ? 19.785 -16.263 70.444 1.00 91.56 559 ALA A N 1
ATOM 4454 C CA . ALA A 1 559 ? 20.625 -15.864 71.573 1.00 91.56 559 ALA A CA 1
ATOM 4455 C C . ALA A 1 559 ? 19.846 -15.895 72.901 1.00 91.56 559 ALA A C 1
ATOM 4457 O O . ALA A 1 559 ? 20.323 -16.444 73.900 1.00 91.56 559 ALA A O 1
ATOM 4458 N N . ASN A 1 560 ? 18.610 -15.390 72.893 1.00 90.31 560 ASN A N 1
ATOM 4459 C CA . ASN A 1 560 ? 17.723 -15.427 74.053 1.00 90.31 560 ASN A CA 1
ATOM 4460 C C . ASN A 1 560 ? 17.379 -16.865 74.472 1.00 90.31 560 ASN A C 1
ATOM 4462 O O . ASN A 1 560 ? 17.462 -17.198 75.657 1.00 90.31 560 ASN A O 1
ATOM 4466 N N . LEU A 1 561 ? 17.050 -17.748 73.523 1.00 90.00 561 LEU A N 1
ATOM 4467 C CA . LEU A 1 561 ? 16.770 -19.160 73.810 1.00 90.00 561 LEU A CA 1
ATOM 4468 C C . LEU A 1 561 ? 17.994 -19.887 74.375 1.00 90.00 561 LEU A C 1
ATOM 4470 O O . LEU A 1 561 ? 17.866 -20.659 75.325 1.00 90.00 561 LEU A O 1
ATOM 4474 N N . GLN A 1 562 ? 19.189 -19.621 73.847 1.00 92.06 562 GLN A N 1
ATOM 4475 C CA . GLN A 1 562 ? 20.429 -20.196 74.370 1.00 92.06 562 GLN A CA 1
ATOM 4476 C C . GLN A 1 562 ? 20.703 -19.754 75.813 1.00 92.06 562 GLN A C 1
ATOM 4478 O O . GLN A 1 562 ? 21.058 -20.593 76.646 1.00 92.06 562 GLN A O 1
ATOM 4483 N N . ALA A 1 563 ? 20.487 -18.475 76.136 1.00 89.25 563 ALA A N 1
ATOM 4484 C CA . ALA A 1 563 ? 20.613 -17.969 77.502 1.00 89.25 563 ALA A CA 1
ATOM 4485 C C . ALA A 1 563 ? 19.617 -18.658 78.452 1.00 89.25 563 ALA A C 1
ATOM 4487 O O . ALA A 1 563 ? 20.005 -19.152 79.514 1.00 89.25 563 ALA A O 1
ATOM 4488 N N . GLN A 1 564 ? 18.355 -18.798 78.032 1.00 88.12 564 GLN A N 1
ATOM 4489 C CA . GLN A 1 564 ? 17.340 -19.505 78.815 1.00 88.12 564 GLN A CA 1
ATOM 4490 C C . GLN A 1 564 ? 17.684 -20.984 79.031 1.00 88.12 564 GLN A C 1
ATOM 4492 O O . GLN A 1 564 ? 17.472 -21.506 80.125 1.00 88.12 564 GLN A O 1
ATOM 4497 N N . ILE A 1 565 ? 18.230 -21.668 78.022 1.00 89.56 565 ILE A N 1
ATOM 4498 C CA . ILE A 1 565 ? 18.682 -23.061 78.148 1.00 89.56 565 ILE A CA 1
ATOM 4499 C C . ILE A 1 565 ? 19.857 -23.160 79.120 1.00 89.56 565 ILE A C 1
ATOM 4501 O O . ILE A 1 565 ? 19.903 -24.096 79.917 1.00 89.56 565 ILE A O 1
ATOM 4505 N N . ALA A 1 566 ? 20.804 -22.221 79.087 1.00 89.00 566 ALA A N 1
ATOM 4506 C CA . ALA A 1 566 ? 21.929 -22.214 80.016 1.00 89.00 566 ALA A CA 1
ATOM 4507 C C . ALA A 1 566 ? 21.452 -22.095 81.474 1.00 89.00 566 ALA A C 1
ATOM 4509 O O . ALA A 1 566 ? 21.899 -22.862 82.333 1.00 89.00 566 ALA A O 1
ATOM 4510 N N . ASP A 1 567 ? 20.493 -21.208 81.738 1.00 86.50 567 ASP A N 1
ATOM 4511 C CA . ASP A 1 567 ? 19.864 -21.083 83.053 1.00 86.50 567 ASP A CA 1
ATOM 4512 C C . ASP A 1 567 ? 19.061 -22.337 83.420 1.00 86.50 567 ASP A C 1
ATOM 4514 O O . ASP A 1 567 ? 19.226 -22.877 84.518 1.00 86.50 567 ASP A O 1
ATOM 4518 N N . ALA A 1 568 ? 18.269 -22.874 82.486 1.00 86.06 568 ALA A N 1
ATOM 4519 C CA . ALA A 1 568 ? 17.510 -24.106 82.683 1.00 86.06 568 ALA A CA 1
ATOM 4520 C C . ALA A 1 568 ? 18.424 -25.282 83.053 1.00 86.06 568 ALA A C 1
ATOM 4522 O O . ALA A 1 568 ? 18.123 -26.018 83.988 1.00 86.06 568 ALA A O 1
ATOM 4523 N N . ARG A 1 569 ? 19.577 -25.434 82.387 1.00 89.81 569 ARG A N 1
ATOM 4524 C CA . ARG A 1 569 ? 20.569 -26.480 82.693 1.00 89.81 569 ARG A CA 1
ATOM 4525 C C . ARG A 1 569 ? 21.153 -26.329 84.096 1.00 89.81 569 ARG A C 1
ATOM 4527 O O . ARG A 1 569 ? 21.325 -27.333 84.784 1.00 89.81 569 ARG A O 1
ATOM 4534 N N . ARG A 1 570 ? 21.432 -25.098 84.544 1.00 87.31 570 ARG A N 1
ATOM 4535 C CA . ARG A 1 570 ? 21.918 -24.834 85.912 1.00 87.31 570 ARG A CA 1
ATOM 4536 C C . ARG A 1 570 ? 20.895 -25.276 86.957 1.00 87.31 570 ARG A C 1
ATOM 4538 O O . ARG A 1 570 ? 21.256 -25.978 87.900 1.00 87.31 570 ARG A O 1
ATOM 4545 N N . TYR A 1 571 ? 19.624 -24.920 86.773 1.00 87.38 571 TYR A N 1
ATOM 4546 C CA . TYR A 1 571 ? 18.553 -25.341 87.680 1.00 87.38 571 TYR A CA 1
ATOM 4547 C C . TYR A 1 571 ? 18.269 -26.846 87.592 1.00 87.38 571 TYR A C 1
ATOM 4549 O O . TYR A 1 571 ? 18.099 -27.490 88.627 1.00 87.38 571 TYR A O 1
ATOM 4557 N N . ALA A 1 572 ? 18.284 -27.423 86.389 1.00 86.62 572 ALA A N 1
ATOM 4558 C CA . ALA A 1 572 ? 18.088 -28.851 86.158 1.00 86.62 572 ALA A CA 1
ATOM 4559 C C . ALA A 1 572 ? 19.152 -29.693 86.870 1.00 86.62 572 ALA A C 1
ATOM 4561 O O . ALA A 1 572 ? 18.798 -30.634 87.569 1.00 86.62 572 ALA A O 1
ATOM 4562 N N . ALA A 1 573 ? 20.433 -29.311 86.809 1.00 87.12 573 ALA A N 1
ATOM 4563 C CA . ALA A 1 573 ? 21.503 -30.016 87.520 1.00 87.12 573 ALA A CA 1
ATOM 4564 C C . ALA A 1 573 ? 21.280 -30.049 89.046 1.00 87.12 573 ALA A C 1
ATOM 4566 O O . ALA A 1 573 ? 21.552 -31.056 89.703 1.00 87.12 573 ALA A O 1
ATOM 4567 N N . ILE A 1 574 ? 20.748 -28.962 89.619 1.00 85.50 574 ILE A N 1
ATOM 4568 C CA . ILE A 1 574 ? 20.386 -28.888 91.043 1.00 85.50 574 ILE A CA 1
ATOM 4569 C C . ILE A 1 574 ? 19.174 -29.783 91.338 1.00 85.50 574 ILE A C 1
ATOM 4571 O O . ILE A 1 574 ? 19.183 -30.520 92.331 1.00 85.50 574 ILE A O 1
ATOM 4575 N N . GLY A 1 575 ? 18.159 -29.735 90.471 1.00 83.56 575 GLY A N 1
ATOM 4576 C CA . GLY A 1 575 ? 16.971 -30.584 90.529 1.00 83.56 575 GLY A CA 1
ATOM 4577 C C . GLY A 1 575 ? 17.333 -32.067 90.496 1.00 83.56 575 GLY A C 1
ATOM 4578 O O . GLY A 1 575 ? 16.969 -32.802 91.411 1.00 83.56 575 GLY A O 1
ATOM 4579 N N . ASP A 1 576 ? 18.141 -32.487 89.526 1.00 85.06 576 ASP A N 1
ATOM 4580 C CA . ASP A 1 576 ? 18.572 -33.871 89.324 1.00 85.06 576 ASP A CA 1
ATOM 4581 C C . ASP A 1 576 ? 19.485 -34.368 90.448 1.00 85.06 576 ASP A C 1
ATOM 4583 O O . ASP A 1 576 ? 19.298 -35.478 90.947 1.00 85.06 576 ASP A O 1
ATOM 4587 N N . ALA A 1 577 ? 20.424 -33.552 90.942 1.00 84.38 577 ALA A N 1
ATOM 4588 C CA . ALA A 1 577 ? 21.245 -33.917 92.100 1.00 84.38 577 ALA A CA 1
ATOM 4589 C C . ALA A 1 577 ? 20.390 -34.171 93.356 1.00 84.38 577 ALA A C 1
ATOM 4591 O O . ALA A 1 577 ? 20.707 -35.033 94.184 1.00 84.38 577 ALA A O 1
ATOM 4592 N N . ARG A 1 578 ? 19.282 -33.436 93.508 1.00 80.56 578 ARG A N 1
ATOM 4593 C CA . ARG A 1 578 ? 18.316 -33.648 94.591 1.00 80.56 578 ARG A CA 1
ATOM 4594 C C . ARG A 1 578 ? 17.413 -34.844 94.342 1.00 80.56 578 ARG A C 1
ATOM 4596 O O . ARG A 1 578 ? 17.216 -35.621 95.274 1.00 80.56 578 ARG A O 1
ATOM 4603 N N . LEU A 1 579 ? 16.934 -35.025 93.118 1.00 79.50 579 LEU A N 1
ATOM 4604 C CA . LEU A 1 579 ? 16.154 -36.187 92.701 1.00 79.50 579 LEU A CA 1
ATOM 4605 C C . LEU A 1 579 ? 16.952 -37.474 92.908 1.00 79.50 579 LEU A C 1
ATOM 4607 O O . LEU A 1 579 ? 16.420 -38.433 93.452 1.00 79.50 579 LEU A O 1
ATOM 4611 N N . ASN A 1 580 ? 18.249 -37.467 92.607 1.00 82.06 580 ASN A N 1
ATOM 4612 C CA . ASN A 1 580 ? 19.151 -38.587 92.861 1.00 82.06 580 ASN A CA 1
ATOM 4613 C C . ASN A 1 580 ? 19.380 -38.827 94.363 1.00 82.06 580 ASN A C 1
ATOM 4615 O O . ASN A 1 580 ? 19.335 -39.976 94.789 1.00 82.06 580 ASN A O 1
ATOM 4619 N N . LYS A 1 581 ? 19.524 -37.778 95.195 1.00 79.44 581 LYS A N 1
ATOM 4620 C CA . LYS A 1 581 ? 19.560 -37.919 96.672 1.00 79.44 581 LYS A CA 1
ATOM 4621 C C . LYS A 1 581 ? 18.241 -38.424 97.264 1.00 79.44 581 LYS A C 1
ATOM 4623 O O . LYS A 1 581 ? 18.255 -39.059 98.314 1.00 79.44 581 LYS A O 1
ATOM 4628 N N . TRP A 1 582 ? 17.104 -38.093 96.656 1.00 77.38 582 TRP A N 1
ATOM 4629 C CA . TRP A 1 582 ? 15.795 -38.600 97.066 1.00 77.38 582 TRP A CA 1
ATOM 4630 C C . TRP A 1 582 ? 15.635 -40.063 96.643 1.00 77.38 582 TRP A C 1
ATOM 4632 O O . TRP A 1 582 ? 15.359 -40.910 97.486 1.00 77.38 582 TRP A O 1
ATOM 4642 N N . ARG A 1 583 ? 15.947 -40.384 95.380 1.00 76.62 583 ARG A N 1
ATOM 4643 C CA . ARG A 1 583 ? 15.960 -41.753 94.847 1.00 76.62 583 ARG A CA 1
ATOM 4644 C C . ARG A 1 583 ? 16.875 -42.668 95.667 1.00 76.62 583 ARG A C 1
ATOM 4646 O O . ARG A 1 583 ? 16.446 -43.746 96.053 1.00 76.62 583 ARG A O 1
ATOM 4653 N N . SER A 1 584 ? 18.080 -42.223 96.030 1.00 74.19 584 SER A N 1
ATOM 4654 C CA . SER A 1 584 ? 19.006 -43.015 96.855 1.00 74.19 584 SER A CA 1
ATOM 4655 C C . SER A 1 584 ? 18.541 -43.214 98.301 1.00 74.19 584 SER A C 1
ATOM 4657 O O . SER A 1 584 ? 19.046 -44.105 98.967 1.00 74.19 584 SER A O 1
ATOM 4659 N N . ARG A 1 585 ? 17.627 -42.385 98.824 1.00 70.94 585 ARG A N 1
ATOM 4660 C CA . ARG A 1 585 ? 17.044 -42.571 100.167 1.00 70.94 585 ARG A CA 1
ATOM 4661 C C . ARG A 1 585 ? 15.780 -43.419 100.161 1.00 70.94 585 ARG A C 1
ATOM 4663 O O . ARG A 1 585 ? 15.486 -44.026 101.174 1.00 70.94 585 ARG A O 1
ATOM 4670 N N . VAL A 1 586 ? 15.025 -43.394 99.064 1.00 69.81 586 VAL A N 1
ATOM 4671 C CA . VAL A 1 586 ? 13.729 -44.079 98.941 1.00 69.81 586 VAL A CA 1
ATOM 4672 C C . VAL A 1 586 ? 13.883 -45.495 98.384 1.00 69.81 586 VAL A C 1
ATOM 4674 O O . VAL A 1 586 ? 13.083 -46.358 98.722 1.00 69.81 586 VAL A O 1
ATOM 4677 N N . PHE A 1 587 ? 14.896 -45.746 97.547 1.00 66.31 587 PHE A N 1
ATOM 4678 C CA . PHE A 1 587 ? 15.073 -47.039 96.872 1.00 66.31 587 PHE A CA 1
ATOM 4679 C C . PHE A 1 587 ? 16.270 -47.874 97.368 1.00 66.31 587 PHE A C 1
ATOM 4681 O O . PHE A 1 587 ? 16.347 -49.042 97.010 1.00 66.31 587 PHE A O 1
ATOM 4688 N N . ASN A 1 588 ? 17.174 -47.320 98.192 1.00 59.72 588 ASN A N 1
ATOM 4689 C CA . ASN A 1 588 ? 18.287 -48.061 98.827 1.00 59.72 588 ASN A CA 1
ATOM 4690 C C . ASN A 1 588 ? 18.137 -48.178 100.364 1.00 59.72 588 ASN A C 1
ATOM 4692 O O . ASN A 1 588 ? 19.141 -48.287 101.070 1.00 59.72 588 ASN A O 1
ATOM 4696 N N . SER A 1 589 ? 16.908 -48.113 100.884 1.00 51.50 589 SER A N 1
ATOM 4697 C CA . SER A 1 589 ? 16.575 -48.395 102.291 1.00 51.50 589 SER A CA 1
ATOM 4698 C C . SER A 1 589 ? 15.929 -49.760 102.442 1.00 51.50 589 SER A C 1
ATOM 4700 O O . SER A 1 589 ? 14.951 -49.982 101.689 1.00 51.50 589 SER A O 1
#

pLDDT: mean 80.53, std 17.39, range [29.52, 97.5]